Protein AF-0000000076528034 (afdb_homodimer)

pLDDT: mean 86.32, std 19.88, range [35.06, 98.94]

Nearest PDB structures (foldseek):
  7spz-assembly2_B-3  TM=3.672E-01  e=1.223E+00  Giardia lamblia ATCC 50803
  1svi-assembly1_A  TM=3.507E-01  e=2.640E+00  Bacillus subtilis
  4j1s-assembly1_A  TM=4.242E-01  e=5.346E+00  Bacillus subtilis subsp. subtilis str. 168
  7spz-assembly2_B-3  TM=3.672E-01  e=1.229E+00  Giardia lamblia ATCC 50803
  1svi-assembly1_A  TM=3.506E-01  e=2.652E+00  Bacillus subtilis

Sequence (420 aa):
MKEPVPVTTNPWVTRRPASLPTPPPSQPPLCPLTGPGAPQPGIDQPARGALPIATRPERPVLWVLGAHGGSGESLLSSLQEGWMAAGHSWPAGSSAPVVLAARTGFEGLTRAQAVLTQWASGAVGDPRLLGLILLADAPGRRPRALRDLGRIVGGGAPRVWEVPWVEAWRLGQGLAHDRLPRQARRMIDDLSSLVSDRTPPPPPHRGVRPMKEPVPVTTNPWVTRRPASLPTPPPSQPPLCPLTGPGAPQPGIDQPARGALPIATRPERPVLWVLGAHGGSGESLLSSLQEGWMAAGHSWPAGSSAPVVLAARTGFEGLTRAQAVLTQWASGAVGDPRLLGLILLADAPGRRPRALRDLGRIVGGGAPRVWEVPWVEAWRLGQGLAHDRLPRQARRMIDDLSSLVSDRTPPPPPHRGVRP

Solvent-accessible surface area (backbone atoms only — not comparable to full-atom values): 23878 Å² total; per-residue (Å²): 132,84,74,80,74,80,77,77,74,72,79,71,70,68,72,71,74,71,74,69,75,71,72,70,76,74,72,72,70,92,69,67,73,74,32,50,75,61,60,41,88,89,42,61,66,47,94,58,54,60,62,53,76,39,81,45,89,69,80,47,58,29,33,23,30,20,43,45,52,60,20,44,24,70,61,59,16,66,74,43,91,47,37,32,56,40,80,51,23,47,63,37,93,48,87,45,36,34,35,38,24,16,24,49,32,39,64,32,40,53,23,35,38,19,36,41,35,23,46,28,32,36,80,74,52,78,73,51,51,60,23,34,38,40,32,44,55,40,74,78,81,72,54,66,72,43,50,53,49,46,52,59,43,42,52,60,22,13,23,72,38,62,26,72,56,51,68,50,55,45,66,63,41,86,69,57,70,88,71,44,57,67,50,48,41,47,44,52,52,45,52,54,50,55,61,67,54,66,70,68,75,74,72,77,76,75,73,75,77,128,131,83,77,80,76,78,79,76,75,74,79,69,70,67,72,73,76,73,75,68,75,72,72,72,74,74,73,71,68,92,70,66,73,74,32,49,76,62,58,41,89,89,44,61,66,48,94,58,54,61,64,52,76,39,79,45,91,68,80,48,58,28,34,25,28,20,43,46,52,60,19,44,24,70,62,58,16,66,75,42,93,48,37,32,56,40,79,52,25,46,62,38,92,48,86,46,35,35,34,37,24,16,25,49,34,39,64,32,40,53,23,35,38,18,38,42,35,24,46,28,33,37,78,73,52,77,72,51,51,62,23,34,38,38,31,45,55,42,74,77,80,74,55,67,73,43,48,53,49,46,52,58,41,42,52,60,22,14,24,71,38,64,26,73,56,51,68,50,54,44,66,63,41,85,69,57,70,88,70,44,57,68,51,48,41,49,44,52,52,45,52,57,49,54,61,67,57,67,68,67,73,74,72,76,77,75,73,76,78,129

InterPro domains:
  IPR046609 Protein of unknown function DUF6668 [PF20373] (62-171)

Organism: NCBI:txid131109

Secondary structure (DSSP, 8-state):
----------TT-----------------SS---S-SS--TTPPPPSS-PPPEEE-----SEEEEESSTTSSHHHHHTSSTTEEE--SSEEET--S-EEEEEESSHHHHHHHHHHHHHHHHTTT----EEEEEEE-SSSSPPPHHHHHHHHHHHTTSS-EEEE---HHHHTT----GGGS-HHHHHHHHHHHHHHH--------------/----------TT-----------------SS---S-SS--TTPPPPSS-PPPEEE-----SEEEEESSTTSSHHHHHTSSTTEEE--SSEEET--S-EEEEEESSHHHHHHHHHHHHHHHHTTT----EEEEEEE-SSSSPPPHHHHHHHHHHHTTSS-EEEE---HHHHTT----GGGS-HHHHHHHHHHHHHHH--------------

Radius of gyration: 34.1 Å; Cα contacts (8 Å, |Δi|>4): 698; chains: 2; bounding box: 50×192×92 Å

Structure (mmCIF, N/CA/C/O backbone):
data_AF-0000000076528034-model_v1
#
loop_
_entity.id
_entity.type
_entity.pdbx_description
1 polymer 'Uncharacterized protein'
#
loop_
_atom_site.group_PDB
_atom_site.id
_atom_site.type_symbol
_atom_site.label_atom_id
_atom_site.label_alt_id
_atom_site.label_comp_id
_atom_site.label_asym_id
_atom_site.label_entity_id
_atom_site.label_seq_id
_atom_site.pdbx_PDB_ins_code
_atom_site.Cartn_x
_atom_site.Cartn_y
_atom_site.Cartn_z
_atom_site.occupancy
_atom_site.B_iso_or_equiv
_atom_site.auth_seq_id
_atom_site.auth_comp_id
_atom_site.auth_asym_id
_atom_site.auth_atom_id
_atom_site.pdbx_PDB_model_num
ATOM 1 N N . MET A 1 1 ? -5.973 -93.562 -50.375 1 35.16 1 MET A N 1
ATOM 2 C CA . MET A 1 1 ? -6.234 -92.125 -50.219 1 35.16 1 MET A CA 1
ATOM 3 C C . MET A 1 1 ? -5.469 -91.562 -49.031 1 35.16 1 MET A C 1
ATOM 5 O O . MET A 1 1 ? -5.559 -92.125 -47.906 1 35.16 1 MET A O 1
ATOM 9 N N . LYS A 1 2 ? -4.387 -90.875 -49.344 1 45.88 2 LYS A N 1
ATOM 10 C CA . LYS A 1 2 ? -3.361 -90.312 -48.469 1 45.88 2 LYS A CA 1
ATOM 11 C C . LYS A 1 2 ? -3.975 -89.375 -47.406 1 45.88 2 LYS A C 1
ATOM 13 O O . LYS A 1 2 ? -4.773 -88.5 -47.75 1 45.88 2 LYS A O 1
ATOM 18 N N . GLU A 1 3 ? -4.082 -89.75 -46.219 1 49.16 3 GLU A N 1
ATOM 19 C CA . GLU A 1 3 ? -4.609 -89 -45.094 1 49.16 3 GLU A CA 1
ATOM 20 C C . GLU A 1 3 ? -3.855 -87.688 -44.875 1 49.16 3 GLU A C 1
ATOM 22 O O . GLU A 1 3 ? -2.623 -87.688 -44.875 1 49.16 3 GLU A O 1
ATOM 27 N N . PRO A 1 4 ? -4.445 -86.5 -45.281 1 48.66 4 PRO A N 1
ATOM 28 C CA . PRO A 1 4 ? -3.703 -85.25 -45.219 1 48.66 4 PRO A CA 1
ATOM 29 C C . PRO A 1 4 ? -3.143 -84.938 -43.812 1 48.66 4 PRO A C 1
ATOM 31 O O . PRO A 1 4 ? -3.734 -85.375 -42.812 1 48.66 4 PRO A O 1
ATOM 34 N N . VAL A 1 5 ? -1.82 -84.875 -43.688 1 51.28 5 VAL A N 1
ATOM 35 C CA . VAL A 1 5 ? -1.043 -84.562 -42.469 1 51.28 5 VAL A CA 1
ATOM 36 C C . VAL A 1 5 ? -1.516 -83.25 -41.844 1 51.28 5 VAL A C 1
ATOM 38 O O . VAL A 1 5 ? -1.746 -82.25 -42.562 1 51.28 5 VAL A O 1
ATOM 41 N N . PRO A 1 6 ? -2.135 -83.312 -40.656 1 48.94 6 PRO A N 1
ATOM 42 C CA . PRO A 1 6 ? -2.617 -82.062 -40 1 48.94 6 PRO A CA 1
ATOM 43 C C . PRO A 1 6 ? -1.521 -81 -39.844 1 48.94 6 PRO A C 1
ATOM 45 O O . PRO A 1 6 ? -0.374 -81.375 -39.531 1 48.94 6 PRO A O 1
ATOM 48 N N . VAL A 1 7 ? -1.458 -80 -40.625 1 47.12 7 VAL A N 1
ATOM 49 C CA . VAL A 1 7 ? -0.544 -78.812 -40.5 1 47.12 7 VAL A CA 1
ATOM 50 C C . VAL A 1 7 ? -0.628 -78.25 -39.094 1 47.12 7 VAL A C 1
ATOM 52 O O . VAL A 1 7 ? -1.698 -77.812 -38.656 1 47.12 7 VAL A O 1
ATOM 55 N N . THR A 1 8 ? 0.19 -78.75 -38.156 1 44.41 8 THR A N 1
ATOM 56 C CA . THR A 1 8 ? 0.333 -78.25 -36.781 1 44.41 8 THR A CA 1
ATOM 57 C C . THR A 1 8 ? 0.656 -76.75 -36.812 1 44.41 8 THR A C 1
ATOM 59 O O . THR A 1 8 ? 1.683 -76.312 -37.375 1 44.41 8 THR A O 1
ATOM 62 N N . THR A 1 9 ? -0.373 -75.875 -36.969 1 42.88 9 THR A N 1
ATOM 63 C CA . THR A 1 9 ? -0.193 -74.438 -36.875 1 42.88 9 THR A CA 1
ATOM 64 C C . THR A 1 9 ? 0.658 -74.125 -35.656 1 42.88 9 THR A C 1
ATOM 66 O O . THR A 1 9 ? 0.417 -74.625 -34.562 1 42.88 9 THR A O 1
ATOM 69 N N . ASN A 1 10 ? 1.966 -73.688 -35.875 1 42.84 10 ASN A N 1
ATOM 70 C CA . ASN A 1 10 ? 2.971 -73.312 -34.906 1 42.84 10 ASN A CA 1
ATOM 71 C C . ASN A 1 10 ? 2.4 -72.375 -33.875 1 42.84 10 ASN A C 1
ATOM 73 O O . ASN A 1 10 ? 1.911 -71.312 -34.219 1 42.84 10 ASN A O 1
ATOM 77 N N . PRO A 1 11 ? 1.895 -72.75 -32.719 1 49.78 11 PRO A N 1
ATOM 78 C CA . PRO A 1 11 ? 1.314 -71.938 -31.64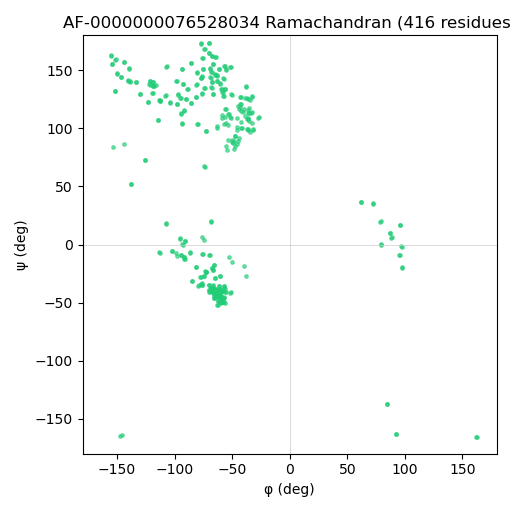1 1 49.78 11 PRO A CA 1
ATOM 79 C C . PRO A 1 11 ? 2.219 -70.75 -31.234 1 49.78 11 PRO A C 1
ATOM 81 O O . PRO A 1 11 ? 1.835 -69.938 -30.391 1 49.78 11 PRO A O 1
ATOM 84 N N . TRP A 1 12 ? 3.572 -70.812 -31.688 1 41.69 12 TRP A N 1
ATOM 85 C CA . TRP A 1 12 ? 4.465 -69.812 -31.125 1 41.69 12 TRP A CA 1
ATOM 86 C C . TRP A 1 12 ? 4.199 -68.438 -31.734 1 41.69 12 TRP A C 1
ATOM 88 O O . TRP A 1 12 ? 5.066 -67.562 -31.719 1 41.69 12 TRP A O 1
ATOM 98 N N . VAL A 1 13 ? 3.182 -68.312 -32.594 1 46.69 13 VAL A N 1
ATOM 99 C CA . VAL A 1 13 ? 3.045 -66.875 -32.969 1 46.69 13 VAL A CA 1
ATOM 100 C C . VAL A 1 13 ? 3.045 -66.062 -31.688 1 46.69 13 VAL A C 1
ATOM 102 O O . VAL A 1 13 ? 2.141 -66.125 -30.859 1 46.69 13 VAL A O 1
ATOM 105 N N . THR A 1 14 ? 4.25 -65.688 -31.203 1 43.78 14 THR A N 1
ATOM 106 C CA . THR A 1 14 ? 4.465 -64.75 -30.094 1 43.78 14 THR A CA 1
ATOM 107 C C . THR A 1 14 ? 3.57 -63.531 -30.234 1 43.78 14 THR A C 1
ATOM 109 O O . THR A 1 14 ? 3.609 -62.844 -31.266 1 43.78 14 THR A O 1
ATOM 112 N N . ARG A 1 15 ? 2.365 -63.562 -29.703 1 45.38 15 ARG A N 1
ATOM 113 C CA . ARG A 1 15 ? 1.586 -62.312 -29.609 1 45.38 15 ARG A CA 1
ATOM 114 C C . ARG A 1 15 ? 2.49 -61.125 -29.344 1 45.38 15 ARG A C 1
ATOM 116 O O . ARG A 1 15 ? 3.277 -61.125 -28.391 1 45.38 15 ARG A O 1
ATOM 123 N N . ARG A 1 16 ? 2.846 -60.406 -30.438 1 49.12 16 ARG A N 1
ATOM 124 C CA . ARG A 1 16 ? 3.51 -59.125 -30.172 1 49.12 16 ARG A CA 1
ATOM 125 C C . ARG A 1 16 ? 2.926 -58.438 -28.938 1 49.12 16 ARG A C 1
ATOM 127 O O . ARG A 1 16 ? 1.705 -58.312 -28.812 1 49.12 16 ARG A O 1
ATOM 134 N N . PRO A 1 17 ? 3.668 -58.375 -27.766 1 44.53 17 PRO A N 1
ATOM 135 C CA . PRO A 1 17 ? 3.076 -57.656 -26.641 1 44.53 17 PRO A CA 1
ATOM 136 C C . PRO A 1 17 ? 2.361 -56.375 -27.078 1 44.53 17 PRO A C 1
ATOM 138 O O . PRO A 1 17 ? 2.777 -55.75 -28.047 1 44.53 17 PRO A O 1
ATOM 141 N N . ALA A 1 18 ? 1.058 -56.281 -26.953 1 49.09 18 ALA A N 1
ATOM 142 C CA . ALA A 1 18 ? 0.324 -55.031 -27.141 1 49.09 18 ALA A CA 1
ATOM 143 C C . ALA A 1 18 ? 1.158 -53.844 -26.703 1 49.09 18 ALA A C 1
ATOM 145 O O . ALA A 1 18 ? 1.867 -53.906 -25.688 1 49.09 18 ALA A O 1
ATOM 146 N N . SER A 1 19 ? 1.689 -53.094 -27.672 1 48.5 19 SER A N 1
ATOM 147 C CA . SER A 1 19 ? 2.34 -51.844 -27.281 1 48.5 19 SER A CA 1
ATOM 148 C C . SER A 1 19 ? 1.688 -51.219 -26.047 1 48.5 19 SER A C 1
ATOM 150 O O . SER A 1 19 ? 0.462 -51.125 -25.969 1 48.5 19 SER A O 1
ATOM 152 N N . LEU A 1 20 ? 2.223 -51.375 -24.859 1 50.69 20 LEU A N 1
ATOM 153 C CA . LEU A 1 20 ? 1.719 -50.625 -23.719 1 50.69 20 LEU A CA 1
ATOM 154 C C . LEU A 1 20 ? 1.236 -49.25 -24.141 1 50.69 20 LEU A C 1
ATOM 156 O O . LEU A 1 20 ? 1.838 -48.594 -25.016 1 50.69 20 LEU A O 1
ATOM 160 N N . PRO A 1 21 ? -0.045 -48.906 -24.078 1 48.69 21 PRO A N 1
ATOM 161 C CA . PRO A 1 21 ? -0.427 -47.531 -24.406 1 48.69 21 PRO A CA 1
ATOM 162 C C . PRO A 1 21 ? 0.604 -46.5 -23.953 1 48.69 21 PRO A C 1
ATOM 164 O O . PRO A 1 21 ? 1.289 -46.719 -22.953 1 48.69 21 PRO A O 1
ATOM 167 N N . THR A 1 22 ? 1.378 -45.844 -24.859 1 52.5 22 THR A N 1
ATOM 168 C CA . THR A 1 22 ? 2.176 -44.719 -24.438 1 52.5 22 THR A CA 1
ATOM 169 C C . THR A 1 22 ? 1.44 -43.906 -23.375 1 52.5 22 THR A C 1
ATOM 171 O O . THR A 1 22 ? 0.246 -43.625 -23.516 1 52.5 22 THR A O 1
ATOM 174 N N . PRO A 1 23 ? 1.93 -43.875 -22.125 1 51.53 23 PRO A N 1
ATOM 175 C CA . PRO A 1 23 ? 1.217 -43 -21.188 1 51.53 23 PRO A CA 1
ATOM 176 C C . PRO A 1 23 ? 0.723 -41.719 -21.844 1 51.53 23 PRO A C 1
ATOM 178 O O . PRO A 1 23 ? 1.322 -41.219 -22.812 1 51.53 23 PRO A O 1
ATOM 181 N N . PRO A 1 24 ? -0.494 -41.375 -21.781 1 47.97 24 PRO A N 1
ATOM 182 C CA . PRO A 1 24 ? -0.935 -40.125 -22.344 1 47.97 24 PRO A CA 1
ATOM 183 C C . PRO A 1 24 ? 0.102 -39 -22.172 1 47.97 24 PRO A C 1
ATOM 185 O O . PRO A 1 24 ? 0.915 -39.062 -21.234 1 47.97 24 PRO A O 1
ATOM 188 N N . PRO A 1 25 ? 0.543 -38.312 -23.234 1 44.09 25 PRO A N 1
ATOM 189 C CA . PRO A 1 25 ? 1.474 -37.219 -23 1 44.09 25 PRO A CA 1
ATOM 190 C C . PRO A 1 25 ? 1.187 -36.438 -21.703 1 44.09 25 PRO A C 1
ATOM 192 O O . PRO A 1 25 ? 0.037 -36.406 -21.266 1 44.09 25 PRO A O 1
ATOM 195 N N . SER A 1 26 ? 2.084 -36.469 -20.766 1 45.28 26 SER A N 1
ATOM 196 C CA . SER A 1 26 ? 1.914 -35.594 -19.609 1 45.28 26 SER A CA 1
ATOM 197 C C . SER A 1 26 ? 1.299 -34.25 -20 1 45.28 26 SER A C 1
ATOM 199 O O . SER A 1 26 ? 1.699 -33.656 -21 1 45.28 26 SER A O 1
ATOM 201 N N . GLN A 1 27 ? -0.008 -34.031 -19.844 1 49 27 GLN A N 1
ATOM 202 C CA . GLN A 1 27 ? -0.623 -32.75 -20.094 1 49 27 GLN A CA 1
ATOM 203 C C . GLN A 1 27 ? 0.382 -31.609 -19.891 1 49 27 GLN A C 1
ATOM 205 O O . GLN A 1 27 ? 1.158 -31.625 -18.922 1 49 27 GLN A O 1
ATOM 210 N N . PRO A 1 28 ? 0.847 -30.906 -20.969 1 50.88 28 PRO A N 1
ATOM 211 C CA . PRO A 1 28 ? 1.749 -29.766 -20.75 1 50.88 28 PRO A CA 1
ATOM 212 C C . PRO A 1 28 ? 1.465 -29.016 -19.453 1 50.88 28 PRO A C 1
ATOM 214 O O . PRO A 1 28 ? 0.317 -28.969 -19 1 50.88 28 PRO A O 1
ATOM 217 N N . PRO A 1 29 ? 2.492 -28.859 -18.719 1 56.34 29 PRO A N 1
ATOM 218 C CA . PRO A 1 29 ? 2.252 -28.141 -17.453 1 56.34 29 PRO A CA 1
ATOM 219 C C . PRO A 1 29 ? 1.52 -26.812 -17.672 1 56.34 29 PRO A C 1
ATOM 221 O O . PRO A 1 29 ? 1.796 -26.109 -18.641 1 56.34 29 PRO A O 1
ATOM 224 N N . LEU A 1 30 ? 0.277 -26.656 -17.297 1 64.62 30 LEU A N 1
ATOM 225 C CA . LEU A 1 30 ? -0.694 -25.594 -17.516 1 64.62 30 LEU A CA 1
ATOM 226 C C . LEU A 1 30 ? -0.031 -24.234 -17.406 1 64.62 30 LEU A C 1
ATOM 228 O O . LEU A 1 30 ? -0.42 -23.281 -18.094 1 64.62 30 LEU A O 1
ATOM 232 N N . CYS A 1 31 ? 1.25 -24.016 -16.766 1 84.12 31 CYS A N 1
ATOM 233 C CA . CYS A 1 31 ? 1.893 -22.703 -16.656 1 84.12 31 CYS A CA 1
ATOM 234 C C . CYS A 1 31 ? 3.406 -22.859 -16.562 1 84.12 31 CYS A C 1
ATOM 236 O O . CYS A 1 31 ? 3.967 -22.844 -15.461 1 84.12 31 CYS A O 1
ATOM 238 N N . PRO A 1 32 ? 4.047 -22.984 -17.703 1 88.44 32 PRO A N 1
ATOM 239 C CA . PRO A 1 32 ? 5.488 -23.25 -17.688 1 88.44 32 PRO A CA 1
ATOM 240 C C . PRO A 1 32 ? 6.293 -22.109 -17.078 1 88.44 32 PRO A C 1
ATOM 242 O O . PRO A 1 32 ? 5.812 -20.969 -17.016 1 88.44 32 PRO A O 1
ATOM 245 N N . LEU A 1 33 ? 7.496 -22.406 -16.688 1 91.19 33 LEU A N 1
ATOM 246 C CA . LEU A 1 33 ? 8.43 -21.406 -16.188 1 91.19 33 LEU A CA 1
ATOM 247 C C . LEU A 1 33 ? 8.859 -20.453 -17.297 1 91.19 33 LEU A C 1
ATOM 249 O O . LEU A 1 33 ? 9.109 -20.891 -18.422 1 91.19 33 LEU A O 1
ATOM 253 N N . THR A 1 34 ? 8.867 -19.203 -17 1 91.81 34 THR A N 1
ATOM 254 C CA . THR A 1 34 ? 9.328 -18.203 -17.953 1 91.81 34 THR A CA 1
ATOM 255 C C . THR A 1 34 ? 10.617 -17.547 -17.469 1 91.81 34 THR A C 1
ATOM 257 O O . THR A 1 34 ? 11.219 -16.734 -18.188 1 91.81 34 THR A O 1
ATOM 260 N N . GLY A 1 35 ? 11.086 -17.781 -16.312 1 93.12 35 GLY A N 1
ATOM 261 C CA . GLY A 1 35 ? 12.305 -17.312 -15.688 1 93.12 35 GLY A CA 1
ATOM 262 C C . GLY A 1 35 ? 12.93 -18.328 -14.75 1 93.12 35 GLY A C 1
ATOM 263 O O . GLY A 1 35 ? 12.648 -19.516 -14.852 1 93.12 35 GLY A O 1
ATOM 264 N N . PRO A 1 36 ? 13.859 -17.797 -13.898 1 92 36 PRO A N 1
ATOM 265 C CA . PRO A 1 36 ? 14.523 -18.75 -13 1 92 36 PRO A CA 1
ATOM 266 C C . PRO A 1 36 ? 13.547 -19.469 -12.062 1 92 36 PRO A C 1
ATOM 268 O O . PRO A 1 36 ? 12.625 -18.844 -11.539 1 92 36 PRO A O 1
ATOM 271 N N . GLY A 1 37 ? 13.703 -20.734 -11.844 1 92.25 37 GLY A N 1
ATOM 272 C CA . GLY A 1 37 ? 12.836 -21.5 -10.977 1 92.25 37 GLY A CA 1
ATOM 273 C C . GLY A 1 37 ? 13.406 -21.703 -9.578 1 92.25 37 GLY A C 1
ATOM 274 O O . GLY A 1 37 ? 12.734 -22.234 -8.695 1 92.25 37 GLY A O 1
ATOM 275 N N . ALA A 1 38 ? 14.68 -21.266 -9.484 1 92.5 38 ALA A N 1
ATOM 276 C CA . ALA A 1 38 ? 15.383 -21.438 -8.211 1 92.5 38 ALA A CA 1
ATOM 277 C C . ALA A 1 38 ? 16.453 -20.359 -8.031 1 92.5 38 ALA A C 1
ATOM 279 O O . ALA A 1 38 ? 16.844 -19.688 -8.992 1 92.5 38 ALA A O 1
ATOM 280 N N . PRO A 1 39 ? 16.859 -20.125 -6.797 1 91.5 39 PRO A N 1
ATOM 281 C CA . PRO A 1 39 ? 17.969 -19.188 -6.586 1 91.5 39 PRO A CA 1
ATOM 282 C C . PRO A 1 39 ? 19.203 -19.531 -7.441 1 91.5 39 PRO A C 1
ATOM 284 O O . PRO A 1 39 ? 19.406 -20.688 -7.809 1 91.5 39 PRO A O 1
ATOM 287 N N . GLN A 1 40 ? 19.922 -18.453 -7.703 1 91.31 40 GLN A N 1
ATOM 288 C CA . GLN A 1 40 ? 21.078 -18.594 -8.594 1 91.31 40 GLN A CA 1
ATOM 289 C C . GLN A 1 40 ? 22.375 -18.281 -7.867 1 91.31 40 GLN A C 1
ATOM 291 O O . GLN A 1 40 ? 22.469 -17.297 -7.137 1 91.31 40 GLN A O 1
ATOM 296 N N . PRO A 1 41 ? 23.328 -19.078 -8.117 1 90.06 41 PRO A N 1
ATOM 297 C CA . PRO A 1 41 ? 24.625 -18.781 -7.508 1 90.06 41 PRO A CA 1
ATOM 298 C C . PRO A 1 41 ? 25.203 -17.453 -7.984 1 90.06 41 PRO A C 1
ATOM 300 O O . PRO A 1 41 ? 25.047 -17.094 -9.156 1 90.06 41 PRO A O 1
ATOM 303 N N . GLY A 1 42 ? 25.812 -16.703 -7.113 1 92.81 42 GLY A N 1
ATOM 304 C CA . GLY A 1 42 ? 26.547 -15.508 -7.488 1 92.81 42 GLY A CA 1
ATOM 305 C C . GLY A 1 42 ? 25.719 -14.234 -7.371 1 92.81 42 GLY A C 1
ATOM 306 O O . GLY A 1 42 ? 26.219 -13.133 -7.582 1 92.81 42 GLY A O 1
ATOM 307 N N . ILE A 1 43 ? 24.469 -14.359 -7.141 1 94.62 43 ILE A N 1
ATOM 308 C CA . ILE A 1 43 ? 23.641 -13.18 -6.953 1 94.62 43 ILE A CA 1
ATOM 309 C C . ILE A 1 43 ? 23.781 -12.672 -5.52 1 94.62 43 ILE A C 1
ATOM 311 O O . ILE A 1 43 ? 23.594 -13.43 -4.566 1 94.62 43 ILE A O 1
ATOM 315 N N . ASP A 1 44 ? 24.094 -11.414 -5.383 1 95.38 44 ASP A N 1
ATOM 316 C CA . ASP A 1 44 ? 24.219 -10.805 -4.062 1 95.38 44 ASP A CA 1
ATOM 317 C C . ASP A 1 44 ? 22.875 -10.328 -3.537 1 95.38 44 ASP A C 1
ATOM 319 O O . ASP A 1 44 ? 21.984 -9.992 -4.32 1 95.38 44 ASP A O 1
ATOM 323 N N . GLN A 1 45 ? 22.859 -10.25 -2.285 1 94.94 45 GLN A N 1
ATOM 324 C CA . GLN A 1 45 ? 21.688 -9.664 -1.661 1 94.94 45 GLN A CA 1
ATOM 325 C C . GLN A 1 45 ? 21.531 -8.195 -2.033 1 94.94 45 GLN A C 1
ATOM 327 O O . GLN A 1 45 ? 22.531 -7.48 -2.164 1 94.94 45 GLN A O 1
ATOM 332 N N . PRO A 1 46 ? 20.234 -7.797 -2.137 1 93.94 46 PRO A N 1
ATOM 333 C CA . PRO A 1 46 ? 20.062 -6.375 -2.439 1 93.94 46 PRO A CA 1
ATOM 334 C C . PRO A 1 46 ? 20.484 -5.469 -1.289 1 93.94 46 PRO A C 1
ATOM 336 O O . PRO A 1 46 ? 20.359 -5.844 -0.121 1 93.94 46 PRO A O 1
ATOM 339 N N . ALA A 1 47 ? 20.953 -4.332 -1.614 1 91.5 47 ALA A N 1
ATOM 340 C CA . ALA A 1 47 ? 21.391 -3.373 -0.601 1 91.5 47 ALA A CA 1
ATOM 341 C C . ALA A 1 47 ? 20.188 -2.818 0.172 1 91.5 47 ALA A C 1
ATOM 343 O O . ALA A 1 47 ? 20.297 -2.525 1.365 1 91.5 47 ALA A O 1
ATOM 344 N N . ARG A 1 48 ? 19.047 -2.637 -0.484 1 92.12 48 ARG A N 1
ATOM 345 C CA . ARG A 1 48 ? 17.812 -2.096 0.09 1 92.12 48 ARG A CA 1
ATOM 346 C C . ARG A 1 48 ? 16.594 -2.848 -0.426 1 92.12 48 ARG A C 1
ATOM 348 O O . ARG A 1 48 ? 16.641 -3.457 -1.496 1 92.12 48 ARG A O 1
ATOM 355 N N . GLY A 1 49 ? 15.625 -2.881 0.34 1 93.62 49 GLY A N 1
ATOM 356 C CA . GLY A 1 49 ? 14.352 -3.379 -0.154 1 93.62 49 GLY A CA 1
ATOM 357 C C . GLY A 1 49 ? 14.102 -4.832 0.201 1 93.62 49 GLY A C 1
ATOM 358 O O . GLY A 1 49 ? 13.062 -5.395 -0.145 1 93.62 49 GLY A O 1
ATOM 359 N N . ALA A 1 50 ? 15.125 -5.469 0.892 1 96.69 50 ALA A N 1
ATOM 360 C CA . ALA A 1 50 ? 14.906 -6.844 1.346 1 96.69 50 ALA A CA 1
ATOM 361 C C . ALA A 1 50 ? 13.773 -6.914 2.361 1 96.69 50 ALA A C 1
ATOM 363 O O . ALA A 1 50 ? 13.555 -5.973 3.129 1 96.69 50 ALA A O 1
ATOM 364 N N . LEU A 1 51 ? 13.07 -7.988 2.291 1 97.81 51 LEU A N 1
ATOM 365 C CA . LEU A 1 51 ? 12.016 -8.227 3.268 1 97.81 51 LEU A CA 1
ATOM 366 C C . LEU A 1 51 ? 12.531 -9.055 4.438 1 97.81 51 LEU A C 1
ATOM 368 O O . LEU A 1 51 ? 13.461 -9.852 4.277 1 97.81 51 LEU A O 1
ATOM 372 N N . PRO A 1 52 ? 11.93 -8.859 5.617 1 97.06 52 PRO A N 1
ATOM 373 C CA . PRO A 1 52 ? 12.305 -9.727 6.734 1 97.06 52 PRO A CA 1
ATOM 374 C C . PRO A 1 52 ? 11.875 -11.18 6.527 1 97.06 52 PRO A C 1
ATOM 376 O O . PRO A 1 52 ? 11.078 -11.469 5.633 1 97.06 52 PRO A O 1
ATOM 379 N N . ILE A 1 53 ? 12.508 -12.016 7.32 1 97.62 53 ILE A N 1
ATOM 380 C CA . ILE A 1 53 ? 12.148 -13.43 7.395 1 97.62 53 ILE A CA 1
ATOM 381 C C . ILE A 1 53 ? 11.461 -13.711 8.727 1 97.62 53 ILE A C 1
ATOM 383 O O . ILE A 1 53 ? 11.953 -13.305 9.781 1 97.62 53 ILE A O 1
ATOM 387 N N . ALA A 1 54 ? 10.273 -14.336 8.656 1 96.5 54 ALA A N 1
ATOM 388 C CA . ALA A 1 54 ? 9.547 -14.609 9.891 1 96.5 54 ALA A CA 1
ATOM 389 C C . ALA A 1 54 ? 9.031 -16.047 9.914 1 96.5 54 ALA A C 1
ATOM 391 O O . ALA A 1 54 ? 8.523 -16.547 8.906 1 96.5 54 ALA A O 1
ATOM 392 N N . THR A 1 55 ? 9.125 -16.641 11.078 1 94.56 55 THR A N 1
ATOM 393 C CA . THR A 1 55 ? 8.547 -17.969 11.242 1 94.56 55 THR A CA 1
ATOM 394 C C . THR A 1 55 ? 7.027 -17.891 11.359 1 94.56 55 THR A C 1
ATOM 396 O O . THR A 1 55 ? 6.508 -17.031 12.094 1 94.56 55 THR A O 1
ATOM 399 N N . ARG A 1 56 ? 6.375 -18.688 10.594 1 91.38 56 ARG A N 1
ATOM 400 C CA . ARG A 1 56 ? 4.914 -18.688 10.57 1 91.38 56 ARG A CA 1
ATOM 401 C C . ARG A 1 56 ? 4.363 -20.062 10.969 1 91.38 56 ARG A C 1
ATOM 403 O O . ARG A 1 56 ? 4.781 -21.078 10.43 1 91.38 56 ARG A O 1
ATOM 410 N N . PRO A 1 57 ? 3.447 -20 11.891 1 91.75 57 PRO A N 1
ATOM 411 C CA . PRO A 1 57 ? 2.879 -21.281 12.312 1 91.75 57 PRO A CA 1
ATOM 412 C C . PRO A 1 57 ? 1.792 -21.781 11.359 1 91.75 57 PRO A C 1
ATOM 414 O O . PRO A 1 57 ? 1.463 -22.969 11.367 1 91.75 57 PRO A O 1
ATOM 417 N N . GLU A 1 58 ? 1.233 -20.906 10.57 1 94.94 58 GLU A N 1
ATOM 418 C CA . GLU A 1 58 ? 0.15 -21.266 9.656 1 94.94 58 GLU A CA 1
ATOM 419 C C . GLU A 1 58 ? 0.652 -22.156 8.523 1 94.94 58 GLU A C 1
ATOM 421 O O . GLU A 1 58 ? 1.843 -22.156 8.203 1 94.94 58 GLU A O 1
ATOM 426 N N . ARG A 1 59 ? -0.28 -22.953 8.062 1 95.19 59 ARG A N 1
ATOM 427 C CA . ARG A 1 59 ? 0.04 -23.859 6.969 1 95.19 59 ARG A CA 1
ATOM 428 C C . ARG A 1 59 ? -0.93 -23.688 5.805 1 95.19 59 ARG A C 1
ATOM 430 O O . ARG A 1 59 ? -1.711 -24.594 5.5 1 95.19 59 ARG A O 1
ATOM 437 N N . PRO A 1 60 ? -0.81 -22.656 5.113 1 97.62 60 PRO A N 1
ATOM 438 C CA . PRO A 1 60 ? -1.701 -22.438 3.971 1 97.62 60 PRO A CA 1
ATOM 439 C C . PRO A 1 60 ? -1.314 -23.281 2.752 1 97.62 60 PRO A C 1
ATOM 441 O O . PRO A 1 60 ? -0.283 -23.953 2.766 1 97.62 60 PRO A O 1
ATOM 444 N N . VAL A 1 61 ? -2.254 -23.125 1.842 1 97.19 61 VAL A N 1
ATOM 445 C CA . VAL A 1 61 ? -1.975 -23.75 0.554 1 97.19 61 VAL A CA 1
ATOM 446 C C . VAL A 1 61 ? -0.972 -22.906 -0.226 1 97.19 61 VAL A C 1
ATOM 448 O O . VAL A 1 61 ? -0.131 -23.438 -0.953 1 97.19 61 VAL A O 1
ATOM 451 N N . LEU A 1 62 ? -1.059 -21.641 -0.045 1 98.31 62 LEU A N 1
ATOM 452 C CA . LEU A 1 62 ? -0.239 -20.672 -0.77 1 98.31 62 LEU A CA 1
ATOM 453 C C . LEU A 1 62 ? -0.022 -19.422 0.062 1 98.31 62 LEU A C 1
ATOM 455 O O . LEU A 1 62 ? -0.969 -18.875 0.641 1 98.31 62 LEU A O 1
ATOM 459 N N . TRP A 1 63 ? 1.212 -19.016 0.129 1 98.69 63 TRP A N 1
ATOM 460 C CA . TRP A 1 63 ? 1.512 -17.703 0.701 1 98.69 63 TRP A CA 1
ATOM 461 C C . TRP A 1 63 ? 1.505 -16.625 -0.376 1 98.69 63 TRP A C 1
ATOM 463 O O . TRP A 1 63 ? 2.174 -16.75 -1.403 1 98.69 63 TRP A O 1
ATOM 473 N N . VAL A 1 64 ? 0.732 -15.609 -0.167 1 98.81 64 VAL A N 1
ATOM 474 C CA . VAL A 1 64 ? 0.835 -14.391 -0.965 1 98.81 64 VAL A CA 1
ATOM 475 C C . VAL A 1 64 ? 1.74 -13.383 -0.258 1 98.81 64 VAL A C 1
ATOM 477 O O . VAL A 1 64 ? 1.401 -12.883 0.817 1 98.81 64 VAL A O 1
ATOM 480 N N . LEU A 1 65 ? 2.875 -13.117 -0.854 1 98.75 65 LEU A N 1
ATOM 481 C CA . LEU A 1 65 ? 3.873 -12.211 -0.294 1 98.75 65 LEU A CA 1
ATOM 482 C C . LEU A 1 65 ? 3.861 -10.875 -1.022 1 98.75 65 LEU A C 1
ATOM 484 O O . LEU A 1 65 ? 4.062 -10.82 -2.238 1 98.75 65 LEU A O 1
ATOM 488 N N . GLY A 1 66 ? 3.639 -9.844 -0.269 1 98.62 66 GLY A N 1
ATOM 489 C CA . GLY A 1 66 ? 3.711 -8.516 -0.858 1 98.62 66 GLY A CA 1
ATOM 490 C C . GLY A 1 66 ? 5.105 -7.922 -0.819 1 98.62 66 GLY A C 1
ATOM 491 O O . GLY A 1 66 ? 5.723 -7.84 0.246 1 98.62 66 GLY A O 1
ATOM 492 N N . ALA A 1 67 ? 5.535 -7.367 -1.91 1 98.5 67 ALA A N 1
ATOM 493 C CA . ALA A 1 67 ? 6.859 -6.758 -1.995 1 98.5 67 ALA A CA 1
ATOM 494 C C . ALA A 1 67 ? 6.91 -5.441 -1.225 1 98.5 67 ALA A C 1
ATOM 496 O O . ALA A 1 67 ? 7.988 -4.965 -0.864 1 98.5 67 ALA A O 1
ATOM 497 N N . HIS A 1 68 ? 5.801 -4.836 -1.044 1 96.88 68 HIS A N 1
ATOM 498 C CA . HIS A 1 68 ? 5.652 -3.547 -0.379 1 96.88 68 HIS A CA 1
ATOM 499 C C . HIS A 1 68 ? 4.254 -3.387 0.207 1 96.88 68 HIS A C 1
ATOM 501 O O . HIS A 1 68 ? 3.354 -4.172 -0.1 1 96.88 68 HIS A O 1
ATOM 507 N N . GLY A 1 69 ? 4.102 -2.457 1.109 1 94.75 69 GLY A N 1
ATOM 508 C CA . GLY A 1 69 ? 2.762 -2.139 1.583 1 94.75 69 GLY A CA 1
ATOM 509 C C . GLY A 1 69 ? 1.824 -1.702 0.473 1 94.75 69 GLY A C 1
ATOM 510 O O . GLY A 1 69 ? 2.188 -0.873 -0.363 1 94.75 69 GLY A O 1
ATOM 511 N N . GLY A 1 70 ? 0.678 -2.27 0.449 1 94.88 70 GLY A N 1
ATOM 512 C CA . GLY A 1 70 ? -0.309 -1.925 -0.562 1 94.88 70 GLY A CA 1
ATOM 513 C C . GLY A 1 70 ? -0.158 -2.725 -1.842 1 94.88 70 GLY A C 1
ATOM 514 O O . GLY A 1 70 ? -0.795 -2.418 -2.852 1 94.88 70 GLY A O 1
ATOM 515 N N . SER A 1 71 ? 0.649 -3.717 -1.834 1 98.06 71 SER A N 1
ATOM 516 C CA . SER A 1 71 ? 0.949 -4.516 -3.018 1 98.06 71 SER A CA 1
ATOM 517 C C . SER A 1 71 ? -0.254 -5.352 -3.439 1 98.06 71 SER A C 1
ATOM 519 O O . SER A 1 71 ? -0.255 -5.949 -4.52 1 98.06 71 SER A O 1
ATOM 521 N N . GLY A 1 72 ? -1.269 -5.395 -2.645 1 96.75 72 GLY A N 1
ATOM 522 C CA . GLY A 1 72 ? -2.428 -6.23 -2.92 1 96.75 72 GLY A CA 1
ATOM 523 C C . GLY A 1 72 ? -2.371 -7.578 -2.225 1 96.75 72 GLY A C 1
ATOM 524 O O . GLY A 1 72 ? -3.088 -8.508 -2.602 1 96.75 72 GLY A O 1
ATOM 525 N N . GLU A 1 73 ? -1.543 -7.641 -1.295 1 97.25 73 GLU A N 1
ATOM 526 C CA . GLU A 1 73 ? -1.326 -8.883 -0.564 1 97.25 73 GLU A CA 1
ATOM 527 C C . GLU A 1 73 ? -2.617 -9.375 0.085 1 97.25 73 GLU A C 1
ATOM 529 O O . GLU A 1 73 ? -3.01 -10.531 -0.097 1 97.25 73 GLU A O 1
ATOM 534 N N . SER A 1 74 ? -3.332 -8.508 0.811 1 95.56 74 SER A N 1
ATOM 535 C CA . SER A 1 74 ? -4.566 -8.891 1.487 1 95.56 74 SER A CA 1
ATOM 536 C C . SER A 1 74 ? -5.676 -9.195 0.485 1 95.56 74 SER A C 1
ATOM 538 O O . SER A 1 74 ? -6.43 -10.156 0.655 1 95.56 74 SER A O 1
ATOM 540 N N . LEU A 1 75 ? -5.719 -8.438 -0.535 1 96.06 75 LEU A N 1
ATOM 541 C CA . LEU A 1 75 ? -6.703 -8.641 -1.59 1 96.06 75 LEU A CA 1
ATOM 542 C C . LEU A 1 75 ? -6.508 -10 -2.262 1 96.06 75 LEU A C 1
ATOM 544 O O . LEU A 1 75 ? -7.438 -10.805 -2.326 1 96.06 75 LEU A O 1
ATOM 548 N N . LEU A 1 76 ? -5.355 -10.289 -2.686 1 97.94 76 LEU A N 1
ATOM 549 C CA . LEU A 1 76 ? -5.066 -11.484 -3.471 1 97.94 76 LEU A CA 1
ATOM 550 C C . LEU A 1 76 ? -5.234 -12.742 -2.629 1 97.94 76 LEU A C 1
ATOM 552 O O . LEU A 1 76 ? -5.715 -13.766 -3.121 1 97.94 76 LEU A O 1
ATOM 556 N N . SER A 1 77 ? -4.832 -12.664 -1.365 1 98 77 SER A N 1
ATOM 557 C CA . SER A 1 77 ? -4.938 -13.828 -0.494 1 98 77 SER A CA 1
ATOM 558 C C . SER A 1 77 ? -6.398 -14.18 -0.22 1 98 77 SER A C 1
ATOM 560 O O . SER A 1 77 ? -6.707 -15.305 0.18 1 98 77 SER A O 1
ATOM 562 N N . SER A 1 78 ? -7.281 -13.219 -0.422 1 96.44 78 SER A N 1
ATOM 563 C CA . SER A 1 78 ? -8.695 -13.445 -0.132 1 96.44 78 SER A CA 1
ATOM 564 C C . SER A 1 78 ? -9.406 -14.078 -1.324 1 96.44 78 SER A C 1
ATOM 566 O O . SER A 1 78 ? -10.57 -14.477 -1.219 1 96.44 78 SER A O 1
ATOM 568 N N . LEU A 1 79 ? -8.766 -14.203 -2.438 1 96.69 79 LEU A N 1
ATOM 569 C CA . LEU A 1 79 ? -9.422 -14.633 -3.668 1 96.69 79 LEU A CA 1
ATOM 570 C C . LEU A 1 79 ? -9.711 -16.125 -3.635 1 96.69 79 LEU A C 1
ATOM 572 O O . LEU A 1 79 ? -10.594 -16.609 -4.348 1 96.69 79 LEU A O 1
ATOM 576 N N . GLN A 1 80 ? -8.938 -16.875 -2.893 1 96.31 80 GLN A N 1
ATOM 577 C CA . GLN A 1 80 ? -9.109 -18.328 -2.822 1 96.31 80 GLN A CA 1
ATOM 578 C C . GLN A 1 80 ? -8.938 -18.828 -1.394 1 96.31 80 GLN A C 1
ATOM 580 O O . GLN A 1 80 ? -8.023 -18.406 -0.681 1 96.31 80 GLN A O 1
ATOM 585 N N . GLU A 1 81 ? -9.781 -19.781 -1.06 1 95.62 81 GLU A N 1
ATOM 586 C CA . GLU A 1 81 ? -9.594 -20.453 0.224 1 95.62 81 GLU A CA 1
ATOM 587 C C . GLU A 1 81 ? -8.227 -21.125 0.304 1 95.62 81 GLU A C 1
ATOM 589 O O . GLU A 1 81 ? -7.781 -21.75 -0.66 1 95.62 81 GLU A O 1
ATOM 594 N N . GLY A 1 82 ? -7.531 -20.922 1.453 1 97.31 82 GLY A N 1
ATOM 595 C CA . GLY A 1 82 ? -6.234 -21.547 1.646 1 97.31 82 GLY A CA 1
ATOM 596 C C . GLY A 1 82 ? -5.07 -20.641 1.331 1 97.31 82 GLY A C 1
ATOM 597 O O . GLY A 1 82 ? -3.932 -20.922 1.708 1 97.31 82 GLY A O 1
ATOM 598 N N . TRP A 1 83 ? -5.371 -19.609 0.553 1 98.44 83 TRP A N 1
ATOM 599 C CA . TRP A 1 83 ? -4.332 -18.609 0.363 1 98.44 83 TRP A CA 1
ATOM 600 C C . TRP A 1 83 ? -4.219 -17.703 1.587 1 98.44 83 TRP A C 1
ATOM 602 O O . TRP A 1 83 ? -5.219 -17.422 2.246 1 98.44 83 TRP A O 1
ATOM 612 N N . MET A 1 84 ? -3.008 -17.328 1.91 1 98.31 84 MET A N 1
ATOM 613 C CA . MET A 1 84 ? -2.828 -16.469 3.086 1 98.31 84 MET A CA 1
ATOM 614 C C . MET A 1 84 ? -1.771 -15.406 2.83 1 98.31 84 MET A C 1
ATOM 616 O O . MET A 1 84 ? -0.752 -15.672 2.191 1 98.31 84 MET A O 1
ATOM 620 N N . ALA A 1 85 ? -2.049 -14.234 3.35 1 98 85 ALA A N 1
ATOM 621 C CA . ALA A 1 85 ? -1.074 -13.141 3.303 1 98 85 ALA A CA 1
ATOM 622 C C . ALA A 1 85 ? 0.133 -13.453 4.184 1 98 85 ALA A C 1
ATOM 624 O O . ALA A 1 85 ? -0.019 -13.914 5.316 1 98 85 ALA A O 1
ATOM 625 N N . ALA A 1 86 ? 1.31 -13.109 3.699 1 97.75 86 ALA A N 1
ATOM 626 C CA . ALA A 1 86 ? 2.541 -13.414 4.422 1 97.75 86 ALA A CA 1
ATOM 627 C C . ALA A 1 86 ? 2.938 -12.266 5.34 1 97.75 86 ALA A C 1
ATOM 629 O O . ALA A 1 86 ? 3.84 -12.398 6.172 1 97.75 86 ALA A O 1
ATOM 630 N N . GLY A 1 87 ? 2.248 -11.102 5.18 1 93.69 87 GLY A N 1
ATOM 631 C CA . GLY A 1 87 ? 2.506 -9.969 6.059 1 93.69 87 GLY A CA 1
ATOM 632 C C . GLY A 1 87 ? 3.836 -9.297 5.785 1 93.69 87 GLY A C 1
ATOM 633 O O . GLY A 1 87 ? 4.566 -8.953 6.715 1 93.69 87 GLY A O 1
ATOM 634 N N . HIS A 1 88 ? 4.254 -9.242 4.531 1 95 88 HIS A N 1
ATOM 635 C CA . HIS A 1 88 ? 5.469 -8.578 4.074 1 95 88 HIS A CA 1
ATOM 636 C C . HIS A 1 88 ? 6.711 -9.211 4.695 1 95 88 HIS A C 1
ATOM 638 O O . HIS A 1 88 ? 7.645 -8.508 5.086 1 95 88 HIS A O 1
ATOM 644 N N . SER A 1 89 ? 6.648 -10.5 4.844 1 97.25 89 SER A N 1
ATOM 645 C CA . SER A 1 89 ? 7.793 -11.258 5.328 1 97.25 89 SER A CA 1
ATOM 646 C C . SER A 1 89 ? 7.84 -12.648 4.691 1 97.25 89 SER A C 1
ATOM 648 O O . SER A 1 89 ? 6.805 -13.281 4.504 1 97.25 89 SER A O 1
ATOM 650 N N . TRP A 1 90 ? 9.062 -13.055 4.449 1 98.19 90 TRP A N 1
ATOM 651 C CA . TRP A 1 90 ? 9.219 -14.414 3.953 1 98.19 90 TRP A CA 1
ATOM 652 C C . TRP A 1 90 ? 8.82 -15.43 5.016 1 98.19 90 TRP A C 1
ATOM 654 O O . TRP A 1 90 ? 9.289 -15.367 6.156 1 98.19 90 TRP A O 1
ATOM 664 N N . PRO A 1 91 ? 7.977 -16.359 4.625 1 97 91 PRO A N 1
ATOM 665 C CA . PRO A 1 91 ? 7.547 -17.344 5.613 1 97 91 PRO A CA 1
ATOM 666 C C . PRO A 1 91 ? 8.57 -18.469 5.816 1 97 91 PRO A C 1
ATOM 668 O O . PRO A 1 91 ? 8.688 -19.359 4.973 1 97 91 PRO A O 1
ATOM 671 N N . ALA A 1 92 ? 9.258 -18.406 6.844 1 93.38 92 ALA A N 1
ATOM 672 C CA . ALA A 1 92 ? 10.227 -19.438 7.188 1 93.38 92 ALA A CA 1
ATOM 673 C C . ALA A 1 92 ? 9.531 -20.641 7.828 1 93.38 92 ALA A C 1
ATOM 675 O O . ALA A 1 92 ? 8.523 -20.484 8.523 1 93.38 92 ALA A O 1
ATOM 676 N N . GLY A 1 93 ? 10.078 -21.766 7.586 1 87.19 93 GLY A N 1
ATOM 677 C CA . GLY A 1 93 ? 9.562 -22.984 8.203 1 87.19 93 GLY A CA 1
ATOM 678 C C . GLY A 1 93 ? 8.32 -23.531 7.508 1 87.19 93 GLY A C 1
ATOM 679 O O . GLY A 1 93 ? 7.707 -24.484 7.98 1 87.19 93 GLY A O 1
ATOM 680 N N . SER A 1 94 ? 7.852 -22.922 6.504 1 89.44 94 SER A N 1
ATOM 681 C CA . SER A 1 94 ? 6.68 -23.359 5.754 1 89.44 94 SER A CA 1
ATOM 682 C C . SER A 1 94 ? 7.078 -24.125 4.5 1 89.44 94 SER A C 1
ATOM 684 O O . SER A 1 94 ? 8.039 -23.75 3.818 1 89.44 94 SER A O 1
ATOM 686 N N . SER A 1 95 ? 6.332 -25.125 4.25 1 91.19 95 SER A N 1
ATOM 687 C CA . SER A 1 95 ? 6.555 -25.875 3.018 1 91.19 95 SER A CA 1
ATOM 688 C C . SER A 1 95 ? 5.652 -25.375 1.896 1 91.19 95 SER A C 1
ATOM 690 O O . SER A 1 95 ? 5.816 -25.766 0.737 1 91.19 95 SER A O 1
ATOM 692 N N . ALA A 1 96 ? 4.699 -24.5 2.232 1 95.88 96 ALA A N 1
ATOM 693 C CA . ALA A 1 96 ? 3.789 -23.969 1.225 1 95.88 96 ALA A CA 1
ATOM 694 C C . ALA A 1 96 ? 4.523 -23.047 0.257 1 95.88 96 ALA A C 1
ATOM 696 O O . ALA A 1 96 ? 5.426 -22.297 0.66 1 95.88 96 ALA A O 1
ATOM 697 N N . PRO A 1 97 ? 4.105 -23.109 -1.008 1 97.5 97 PRO A N 1
ATOM 698 C CA . PRO A 1 97 ? 4.742 -22.203 -1.972 1 97.5 97 PRO A CA 1
ATOM 699 C C . PRO A 1 97 ? 4.359 -20.734 -1.749 1 97.5 97 PRO A C 1
ATOM 701 O O . PRO A 1 97 ? 3.422 -20.453 -1.001 1 97.5 97 PRO A O 1
ATOM 704 N N . VAL A 1 98 ? 5.18 -19.891 -2.404 1 98.31 98 VAL A N 1
ATOM 705 C CA . VAL A 1 98 ? 5.02 -18.438 -2.268 1 98.31 98 VAL A CA 1
ATOM 706 C C . VAL A 1 98 ? 4.777 -17.812 -3.639 1 98.31 98 VAL A C 1
ATOM 708 O O . VAL A 1 98 ? 5.379 -18.234 -4.633 1 98.31 98 VAL A O 1
ATOM 711 N N . VAL A 1 99 ? 3.857 -16.891 -3.697 1 98.75 99 VAL A N 1
ATOM 712 C CA . VAL A 1 99 ? 3.762 -16.016 -4.859 1 98.75 99 VAL A CA 1
ATOM 713 C C . VAL A 1 99 ? 3.973 -14.562 -4.426 1 98.75 99 VAL A C 1
ATOM 715 O O . VAL A 1 99 ? 3.488 -14.141 -3.373 1 98.75 99 VAL A O 1
ATOM 718 N N . LEU A 1 100 ? 4.773 -13.82 -5.223 1 98.88 100 LEU A N 1
ATOM 719 C CA . LEU A 1 100 ? 5.086 -12.422 -4.926 1 98.88 100 LEU A CA 1
ATOM 720 C C . LEU A 1 100 ? 4.105 -11.484 -5.617 1 98.88 100 LEU A C 1
ATOM 722 O O . LEU A 1 100 ? 3.756 -11.695 -6.781 1 98.88 100 LEU A O 1
ATOM 726 N N . ALA A 1 101 ? 3.688 -10.453 -4.871 1 98.94 101 ALA A N 1
ATOM 727 C CA . ALA A 1 101 ? 2.779 -9.461 -5.438 1 98.94 101 ALA A CA 1
ATOM 728 C C . ALA A 1 101 ? 3.391 -8.07 -5.383 1 98.94 101 ALA A C 1
ATOM 730 O O . ALA A 1 101 ? 4.016 -7.695 -4.387 1 98.94 101 ALA A O 1
ATOM 731 N N . ALA A 1 102 ? 3.205 -7.254 -6.418 1 98.88 102 ALA A N 1
ATOM 732 C CA . ALA A 1 102 ? 3.635 -5.859 -6.465 1 98.88 102 ALA A CA 1
ATOM 733 C C . ALA A 1 102 ? 2.707 -5.031 -7.352 1 98.88 102 ALA A C 1
ATOM 735 O O . ALA A 1 102 ? 2.117 -5.551 -8.305 1 98.88 102 ALA A O 1
ATOM 736 N N . ARG A 1 103 ? 2.568 -3.801 -6.945 1 98.69 103 ARG A N 1
ATOM 737 C CA . ARG A 1 103 ? 1.935 -2.852 -7.852 1 98.69 103 ARG A CA 1
ATOM 738 C C . ARG A 1 103 ? 2.891 -2.436 -8.961 1 98.69 103 ARG A C 1
ATOM 740 O O . ARG A 1 103 ? 4.109 -2.473 -8.789 1 98.69 103 ARG A O 1
ATOM 747 N N . THR A 1 104 ? 2.338 -1.901 -10.078 1 98.81 104 THR A N 1
ATOM 748 C CA . THR A 1 104 ? 3.115 -1.729 -11.297 1 98.81 104 THR A CA 1
ATOM 749 C C . THR A 1 104 ? 3.693 -0.319 -11.375 1 98.81 104 THR A C 1
ATOM 751 O O . THR A 1 104 ? 4.277 0.061 -12.391 1 98.81 104 THR A O 1
ATOM 754 N N . GLY A 1 105 ? 3.525 0.47 -10.367 1 98.5 105 GLY A N 1
ATOM 755 C CA . GLY A 1 105 ? 4.227 1.744 -10.328 1 98.5 105 GLY A CA 1
ATOM 756 C C . GLY A 1 105 ? 5.719 1.597 -10.117 1 98.5 105 GLY A C 1
ATOM 757 O O . GLY A 1 105 ? 6.207 0.504 -9.82 1 98.5 105 GLY A O 1
ATOM 758 N N . PHE A 1 106 ? 6.426 2.65 -10.203 1 98.31 106 PHE A N 1
ATOM 759 C CA . PHE A 1 106 ? 7.883 2.623 -10.133 1 98.31 106 PHE A CA 1
ATOM 760 C C . PHE A 1 106 ? 8.352 2.041 -8.805 1 98.31 106 PHE A C 1
ATOM 762 O O . PHE A 1 106 ? 9.203 1.146 -8.781 1 98.31 106 PHE A O 1
ATOM 769 N N . GLU A 1 107 ? 7.816 2.545 -7.695 1 97.06 107 GLU A N 1
ATOM 770 C CA . GLU A 1 107 ? 8.234 2.061 -6.383 1 97.06 107 GLU A CA 1
ATOM 771 C C . GLU A 1 107 ? 7.902 0.583 -6.207 1 97.06 107 GLU A C 1
ATOM 773 O O . GLU A 1 107 ? 8.703 -0.184 -5.672 1 97.06 107 GLU A O 1
ATOM 778 N N . GLY A 1 108 ? 6.676 0.193 -6.68 1 98.25 108 GLY A N 1
ATOM 779 C CA . GLY A 1 108 ? 6.281 -1.203 -6.582 1 98.25 108 GLY A CA 1
ATOM 780 C C . GLY A 1 108 ? 7.195 -2.135 -7.359 1 98.25 108 GLY A C 1
ATOM 781 O O . GLY A 1 108 ? 7.625 -3.168 -6.84 1 98.25 108 GLY A O 1
ATOM 782 N N . LEU A 1 109 ? 7.508 -1.75 -8.539 1 98.81 109 LEU A N 1
ATOM 783 C CA . LEU A 1 109 ? 8.375 -2.562 -9.383 1 98.81 109 LEU A CA 1
ATOM 784 C C . LEU A 1 109 ? 9.789 -2.623 -8.812 1 98.81 109 LEU A C 1
ATOM 786 O O . LEU A 1 109 ? 10.414 -3.686 -8.797 1 98.81 109 LEU A O 1
ATOM 790 N N . THR A 1 110 ? 10.242 -1.524 -8.336 1 98.31 110 THR A N 1
ATOM 791 C CA . THR A 1 110 ? 11.57 -1.468 -7.746 1 98.31 110 THR A CA 1
ATOM 792 C C . THR A 1 110 ? 11.656 -2.359 -6.508 1 98.31 110 THR A C 1
ATOM 794 O O . THR A 1 110 ? 12.641 -3.078 -6.32 1 98.31 110 THR A O 1
ATOM 797 N N . ARG A 1 111 ? 10.617 -2.365 -5.734 1 98.38 111 ARG A N 1
ATOM 798 C CA . ARG A 1 111 ? 10.594 -3.211 -4.543 1 98.38 111 ARG A CA 1
ATOM 799 C C . ARG A 1 111 ? 10.5 -4.684 -4.922 1 98.38 111 ARG A C 1
ATOM 801 O O . ARG A 1 111 ? 11.156 -5.531 -4.309 1 98.38 111 ARG A O 1
ATOM 808 N N . ALA A 1 112 ? 9.727 -4.949 -5.918 1 98.88 112 ALA A N 1
ATOM 809 C CA . ALA A 1 112 ? 9.664 -6.328 -6.402 1 98.88 112 ALA A CA 1
ATOM 810 C C . ALA A 1 112 ? 11.039 -6.809 -6.863 1 98.88 112 ALA A C 1
ATOM 812 O O . ALA A 1 112 ? 11.43 -7.949 -6.594 1 98.88 112 ALA A O 1
ATOM 813 N N . GLN A 1 113 ? 11.758 -5.934 -7.527 1 98.75 113 GLN A N 1
ATOM 814 C CA . GLN A 1 113 ? 13.102 -6.273 -7.984 1 98.75 113 GLN A CA 1
ATOM 815 C C . GLN A 1 113 ? 14.008 -6.633 -6.812 1 98.75 113 GLN A C 1
ATOM 817 O O . GLN A 1 113 ? 14.742 -7.625 -6.867 1 98.75 113 GLN A O 1
ATOM 822 N N . ALA A 1 114 ? 13.922 -5.887 -5.84 1 98.69 114 ALA A N 1
ATOM 823 C CA . ALA A 1 114 ? 14.75 -6.125 -4.66 1 98.69 114 ALA A CA 1
ATOM 824 C C . ALA A 1 114 ? 14.414 -7.465 -4.012 1 98.69 114 ALA A C 1
ATOM 826 O O . ALA A 1 114 ? 15.305 -8.227 -3.633 1 98.69 114 ALA A O 1
ATOM 827 N N . VAL A 1 115 ? 13.148 -7.746 -3.896 1 98.69 115 VAL A N 1
ATOM 828 C CA . VAL A 1 115 ? 12.711 -8.969 -3.236 1 98.69 115 VAL A CA 1
ATOM 829 C C . VAL A 1 115 ? 13.094 -10.18 -4.082 1 98.69 115 VAL A C 1
ATOM 831 O O . VAL A 1 115 ? 13.531 -11.203 -3.547 1 98.69 115 VAL A O 1
ATOM 834 N N . LEU A 1 116 ? 12.977 -10.062 -5.375 1 98.44 116 LEU A N 1
ATOM 835 C CA . LEU A 1 116 ? 13.375 -11.148 -6.266 1 98.44 116 LEU A CA 1
ATOM 836 C C . LEU A 1 116 ? 14.883 -11.383 -6.199 1 98.44 116 LEU A C 1
ATOM 838 O O . LEU A 1 116 ? 15.336 -12.523 -6.23 1 98.44 116 LEU A O 1
ATOM 842 N N . THR A 1 117 ? 15.625 -10.312 -6.125 1 98.25 117 THR A N 1
ATOM 843 C CA . THR A 1 117 ? 17.062 -10.43 -5.977 1 98.25 117 THR A CA 1
ATOM 844 C C . THR A 1 117 ? 17.422 -11.125 -4.664 1 98.25 117 THR A C 1
ATOM 846 O O . THR A 1 117 ? 18.328 -11.961 -4.625 1 98.25 117 THR A O 1
ATOM 849 N N . GLN A 1 118 ? 16.734 -10.773 -3.643 1 98.25 118 GLN A N 1
ATOM 850 C CA . GLN A 1 118 ? 16.891 -11.422 -2.35 1 98.25 118 GLN A CA 1
ATOM 851 C C . GLN A 1 118 ? 16.672 -12.93 -2.461 1 98.25 118 GLN A C 1
ATOM 853 O O . GLN A 1 118 ? 17.469 -13.727 -1.976 1 98.25 118 GLN A O 1
ATOM 858 N N . TRP A 1 119 ? 15.609 -13.289 -3.057 1 98.06 119 TRP A N 1
ATOM 859 C CA . TRP A 1 119 ? 15.289 -14.695 -3.287 1 98.06 119 TRP A CA 1
ATOM 860 C C . TRP A 1 119 ? 16.375 -15.367 -4.113 1 98.06 119 TRP A C 1
ATOM 862 O O . TRP A 1 119 ? 16.875 -16.438 -3.744 1 98.06 119 TRP A O 1
ATOM 872 N N . ALA A 1 120 ? 16.781 -14.75 -5.152 1 97.44 120 ALA A N 1
ATOM 873 C CA . ALA A 1 120 ? 17.75 -15.312 -6.082 1 97.44 120 ALA A CA 1
ATOM 874 C C . ALA A 1 120 ? 19.109 -15.508 -5.41 1 97.44 120 ALA A C 1
ATOM 876 O O . ALA A 1 120 ? 19.859 -16.406 -5.777 1 97.44 120 ALA A O 1
ATOM 877 N N . SER A 1 121 ? 19.375 -14.703 -4.465 1 96.94 121 SER A N 1
ATOM 878 C CA . SER A 1 121 ? 20.656 -14.773 -3.773 1 96.94 121 SER A CA 1
ATOM 879 C C . SER A 1 121 ? 20.719 -15.984 -2.852 1 96.94 121 SER A C 1
ATOM 881 O O . SER A 1 121 ? 21.812 -16.359 -2.393 1 96.94 121 SER A O 1
ATOM 883 N N . GLY A 1 122 ? 19.578 -16.484 -2.457 1 95.62 122 GLY A N 1
ATOM 884 C CA . GLY A 1 122 ? 19.516 -17.578 -1.517 1 95.62 122 GLY A CA 1
ATOM 885 C C . GLY A 1 122 ? 19.5 -17.141 -0.068 1 95.62 122 GLY A C 1
ATOM 886 O O . GLY A 1 122 ? 19.5 -17.969 0.844 1 95.62 122 GLY A O 1
ATOM 887 N N . ALA A 1 123 ? 19.422 -15.875 0.159 1 94.56 123 ALA A N 1
ATOM 888 C CA . ALA A 1 123 ? 19.531 -15.312 1.503 1 94.56 123 ALA A CA 1
ATOM 889 C C . ALA A 1 123 ? 18.344 -15.734 2.369 1 94.56 123 ALA A C 1
ATOM 891 O O . ALA A 1 123 ? 18.422 -15.695 3.598 1 94.56 123 ALA A O 1
ATOM 892 N N . VAL A 1 124 ? 17.281 -16.094 1.733 1 95.56 124 VAL A N 1
ATOM 893 C CA . VAL A 1 124 ? 16.078 -16.438 2.498 1 95.56 124 VAL A CA 1
ATOM 894 C C . VAL A 1 124 ? 15.859 -17.953 2.459 1 95.56 124 VAL A C 1
ATOM 896 O O . VAL A 1 124 ? 14.773 -18.438 2.777 1 95.56 124 VAL A O 1
ATOM 899 N N . GLY A 1 125 ? 16.828 -18.609 2.137 1 92.19 125 GLY A N 1
ATOM 900 C CA . GLY A 1 125 ? 16.703 -20.031 1.906 1 92.19 125 GLY A CA 1
ATOM 901 C C . GLY A 1 125 ? 16.234 -20.375 0.504 1 92.19 125 GLY A C 1
ATOM 902 O O . GLY A 1 125 ? 16.719 -19.812 -0.474 1 92.19 125 GLY A O 1
ATOM 903 N N . ASP A 1 126 ? 15.242 -21.406 0.405 1 89.25 126 ASP A N 1
ATOM 904 C CA . ASP A 1 126 ? 14.797 -21.812 -0.922 1 89.25 126 ASP A CA 1
ATOM 905 C C . ASP A 1 126 ? 13.281 -22.016 -0.954 1 89.25 126 ASP A C 1
ATOM 907 O O . ASP A 1 126 ? 12.789 -23.062 -1.379 1 89.25 126 ASP A O 1
ATOM 911 N N . PRO A 1 127 ? 12.648 -21 -0.489 1 94.69 127 PRO A N 1
ATOM 912 C CA . PRO A 1 127 ? 11.203 -21.141 -0.674 1 94.69 127 PRO A CA 1
ATOM 913 C C . PRO A 1 127 ? 10.812 -21.344 -2.137 1 94.69 127 PRO A C 1
ATOM 915 O O . PRO A 1 127 ? 11.414 -20.734 -3.029 1 94.69 127 PRO A O 1
ATOM 918 N N . ARG A 1 128 ? 9.82 -22.172 -2.336 1 95.44 128 ARG A N 1
ATOM 919 C CA . ARG A 1 128 ? 9.312 -22.375 -3.689 1 95.44 128 ARG A CA 1
ATOM 920 C C . ARG A 1 128 ? 8.516 -21.156 -4.164 1 95.44 128 ARG A C 1
ATOM 922 O O . ARG A 1 128 ? 7.332 -21.031 -3.838 1 95.44 128 ARG A O 1
ATOM 929 N N . LEU A 1 129 ? 9.18 -20.328 -4.902 1 97.44 129 LEU A N 1
ATOM 930 C CA . LEU A 1 129 ? 8.516 -19.156 -5.48 1 97.44 129 LEU A CA 1
ATOM 931 C C . LEU A 1 129 ? 7.84 -19.516 -6.801 1 97.44 129 LEU A C 1
ATOM 933 O O . LEU A 1 129 ? 8.5 -19.969 -7.738 1 97.44 129 LEU A O 1
ATOM 937 N N . LEU A 1 130 ? 6.551 -19.266 -6.793 1 97.88 130 LEU A N 1
ATOM 938 C CA . LEU A 1 130 ? 5.812 -19.688 -7.98 1 97.88 130 LEU A CA 1
ATOM 939 C C . LEU A 1 130 ? 5.895 -18.625 -9.078 1 97.88 130 LEU A C 1
ATOM 941 O O . LEU A 1 130 ? 5.793 -18.938 -10.258 1 97.88 130 LEU A O 1
ATOM 945 N N . GLY A 1 131 ? 5.992 -17.391 -8.672 1 98.69 131 GLY A N 1
ATOM 946 C CA . GLY A 1 131 ? 6.062 -16.312 -9.641 1 98.69 131 GLY A CA 1
ATOM 947 C C . GLY A 1 131 ? 5.746 -14.953 -9.055 1 98.69 131 GLY A C 1
ATOM 948 O O . GLY A 1 131 ? 5.816 -14.766 -7.836 1 98.69 131 GLY A O 1
ATOM 949 N N . LEU A 1 132 ? 5.508 -13.992 -9.953 1 98.94 132 LEU A N 1
ATOM 950 C CA . LEU A 1 132 ? 5.254 -12.586 -9.641 1 98.94 132 LEU A CA 1
ATOM 951 C C . LEU A 1 132 ? 3.918 -12.141 -10.227 1 98.94 132 LEU A C 1
ATOM 953 O O . LEU A 1 132 ? 3.658 -12.328 -11.414 1 98.94 132 LEU A O 1
ATOM 957 N N . ILE A 1 133 ? 3.076 -11.664 -9.305 1 98.94 133 ILE A N 1
ATOM 958 C CA . ILE A 1 133 ? 1.854 -11 -9.742 1 98.94 133 ILE A CA 1
ATOM 959 C C . ILE A 1 133 ? 2.098 -9.5 -9.867 1 98.94 133 ILE A C 1
ATOM 961 O O . ILE A 1 133 ? 2.463 -8.836 -8.898 1 98.94 133 ILE A O 1
ATOM 965 N N . LEU A 1 134 ? 1.998 -8.992 -11.078 1 98.88 134 LEU A N 1
ATOM 966 C CA . LEU A 1 134 ? 1.992 -7.555 -11.32 1 98.88 134 LEU A CA 1
ATOM 967 C C . LEU A 1 134 ? 0.566 -7.02 -11.383 1 98.88 134 LEU A C 1
ATOM 969 O O . LEU A 1 134 ? -0.146 -7.242 -12.359 1 98.88 134 LEU A O 1
ATOM 973 N N . LEU A 1 135 ? 0.196 -6.359 -10.281 1 98.75 135 LEU A N 1
ATOM 974 C CA . LEU A 1 135 ? -1.145 -5.805 -10.133 1 98.75 135 LEU A CA 1
ATOM 975 C C . LEU A 1 135 ? -1.177 -4.34 -10.555 1 98.75 135 LEU A C 1
ATOM 977 O O . LEU A 1 135 ? -0.407 -3.523 -10.047 1 98.75 135 LEU A O 1
ATOM 981 N N . ALA A 1 136 ? -2.076 -4.031 -11.461 1 98.81 136 ALA A N 1
ATOM 982 C CA . ALA A 1 136 ? -2.129 -2.672 -11.992 1 98.81 136 ALA A CA 1
ATOM 983 C C . ALA A 1 136 ? -2.311 -1.655 -10.867 1 98.81 136 ALA A C 1
ATOM 985 O O . ALA A 1 136 ? -3.166 -1.83 -10 1 98.81 136 ALA A O 1
ATOM 986 N N . ASP A 1 137 ? -1.495 -0.552 -10.906 1 98.19 137 ASP A N 1
ATOM 987 C CA . ASP A 1 137 ? -1.561 0.479 -9.875 1 98.19 137 ASP A CA 1
ATOM 988 C C . ASP A 1 137 ? -2.541 1.583 -10.266 1 98.19 137 ASP A C 1
ATOM 990 O O . ASP A 1 137 ? -2.928 2.402 -9.43 1 98.19 137 ASP A O 1
ATOM 994 N N . ALA A 1 138 ? -2.945 1.591 -11.469 1 98.31 138 ALA A N 1
ATOM 995 C CA . ALA A 1 138 ? -3.896 2.557 -12.008 1 98.31 138 ALA A CA 1
ATOM 996 C C . ALA A 1 138 ? -4.652 1.972 -13.203 1 98.31 138 ALA A C 1
ATOM 998 O O . ALA A 1 138 ? -4.172 1.036 -13.852 1 98.31 138 ALA A O 1
ATOM 999 N N . PRO A 1 139 ? -5.867 2.521 -13.453 1 97.81 139 PRO A N 1
ATOM 1000 C CA . PRO A 1 139 ? -6.566 2.09 -14.664 1 97.81 139 PRO A CA 1
ATOM 1001 C C . PRO A 1 139 ? -5.859 2.523 -15.945 1 97.81 139 PRO A C 1
ATOM 1003 O O . PRO A 1 139 ? -5.059 3.463 -15.922 1 97.81 139 PRO A O 1
ATOM 1006 N N . GLY A 1 140 ? -6.121 1.772 -17 1 96.31 140 GLY A N 1
ATOM 1007 C CA . GLY A 1 140 ? -5.629 2.172 -18.312 1 96.31 140 GLY A CA 1
ATOM 1008 C C . GLY A 1 140 ? -4.277 1.57 -18.641 1 96.31 140 GLY A C 1
ATOM 1009 O O . GLY A 1 140 ? -3.83 0.626 -17.984 1 96.31 140 GLY A O 1
ATOM 1010 N N . ARG A 1 141 ? -3.641 2.16 -19.641 1 96.25 141 ARG A N 1
ATOM 1011 C CA . ARG A 1 141 ? -2.377 1.629 -20.141 1 96.25 141 ARG A CA 1
ATOM 1012 C C . ARG A 1 141 ? -1.21 2.074 -19.25 1 96.25 141 ARG A C 1
ATOM 1014 O O . ARG A 1 141 ? -1.132 3.24 -18.859 1 96.25 141 ARG A O 1
ATOM 1021 N N . ARG A 1 142 ? -0.418 1.267 -19.016 1 97.44 142 ARG A N 1
ATOM 1022 C CA . ARG A 1 142 ? 0.789 1.565 -18.25 1 97.44 142 ARG A CA 1
ATOM 1023 C C . ARG A 1 142 ? 1.784 2.359 -19.094 1 97.44 142 ARG A C 1
ATOM 1025 O O . ARG A 1 142 ? 2.045 2.018 -20.234 1 97.44 142 ARG A O 1
ATOM 1032 N N . PRO A 1 143 ? 2.355 3.375 -18.562 1 98.06 143 PRO A N 1
ATOM 1033 C CA . PRO A 1 143 ? 3.395 4.113 -19.281 1 98.06 143 PRO A CA 1
ATOM 1034 C C . PRO A 1 143 ? 4.551 3.223 -19.734 1 98.06 143 PRO A C 1
ATOM 1036 O O . PRO A 1 143 ? 4.895 2.26 -19.047 1 98.06 143 PRO A O 1
ATOM 1039 N N . ARG A 1 144 ? 5.199 3.578 -20.828 1 98.25 144 ARG A N 1
ATOM 1040 C CA . ARG A 1 144 ? 6.242 2.77 -21.453 1 98.25 144 ARG A CA 1
ATOM 1041 C C . ARG A 1 144 ? 7.371 2.486 -20.469 1 98.25 144 ARG A C 1
ATOM 1043 O O . ARG A 1 144 ? 7.863 1.359 -20.391 1 98.25 144 ARG A O 1
ATOM 1050 N N . ALA A 1 145 ? 7.777 3.533 -19.75 1 98.38 145 ALA A N 1
ATOM 1051 C CA . ALA A 1 145 ? 8.867 3.375 -18.797 1 98.38 145 ALA A CA 1
ATOM 1052 C C . ALA A 1 145 ? 8.555 2.291 -17.766 1 98.38 145 ALA A C 1
ATOM 1054 O O . ALA A 1 145 ? 9.422 1.497 -17.406 1 98.38 145 ALA A O 1
ATOM 1055 N N . LEU A 1 146 ? 7.336 2.211 -17.359 1 98.81 146 LEU A N 1
ATOM 1056 C CA . LEU A 1 146 ? 6.93 1.234 -16.359 1 98.81 146 LEU A CA 1
ATOM 1057 C C . LEU A 1 146 ? 6.746 -0.145 -16.984 1 98.81 146 LEU A C 1
ATOM 1059 O O . LEU A 1 146 ? 7.016 -1.162 -16.328 1 98.81 146 LEU A O 1
ATOM 1063 N N . ARG A 1 147 ? 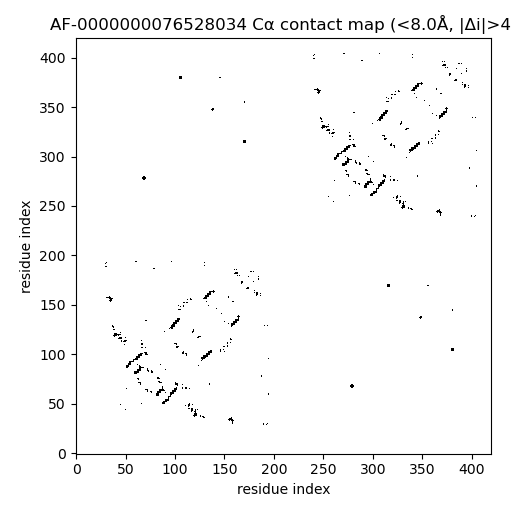6.266 -0.192 -18.203 1 98.56 147 ARG A N 1
ATOM 1064 C CA . ARG A 1 147 ? 6.191 -1.464 -18.922 1 98.56 147 ARG A CA 1
ATOM 1065 C C . ARG A 1 147 ? 7.574 -2.09 -19.062 1 98.56 147 ARG A C 1
ATOM 1067 O O . ARG A 1 147 ? 7.75 -3.283 -18.812 1 98.56 147 ARG A O 1
ATOM 1074 N N . ASP A 1 148 ? 8.492 -1.266 -19.469 1 98.69 148 ASP A N 1
ATOM 1075 C CA . ASP A 1 148 ? 9.859 -1.746 -19.656 1 98.69 148 ASP A CA 1
ATOM 1076 C C . ASP A 1 148 ? 10.453 -2.232 -18.328 1 98.69 148 ASP A C 1
ATOM 1078 O O . ASP A 1 148 ? 11.062 -3.303 -18.281 1 98.69 148 ASP A O 1
ATOM 1082 N N . LEU A 1 149 ? 10.234 -1.454 -17.297 1 98.75 149 LEU A N 1
ATOM 1083 C CA . LEU A 1 149 ? 10.719 -1.859 -15.984 1 98.75 149 LEU A CA 1
ATOM 1084 C C . LEU A 1 149 ? 10.055 -3.154 -15.539 1 98.75 149 LEU A C 1
ATOM 1086 O O . LEU A 1 149 ? 10.711 -4.039 -14.992 1 98.75 149 LEU A O 1
ATOM 1090 N N . GLY A 1 150 ? 8.766 -3.246 -15.789 1 98.69 150 GLY A N 1
ATOM 1091 C CA . GLY A 1 150 ? 8.047 -4.469 -15.469 1 98.69 150 GLY A CA 1
ATOM 1092 C C . GLY A 1 150 ? 8.609 -5.691 -16.156 1 98.69 150 GLY A C 1
ATOM 1093 O O . GLY A 1 150 ? 8.703 -6.766 -15.562 1 98.69 150 GLY A O 1
ATOM 1094 N N . ARG A 1 151 ? 8.977 -5.508 -17.391 1 98.38 151 ARG A N 1
ATOM 1095 C CA . ARG A 1 151 ? 9.578 -6.602 -18.141 1 98.38 151 ARG A CA 1
ATOM 1096 C C . ARG A 1 151 ? 10.906 -7.027 -17.531 1 98.38 151 ARG A C 1
ATOM 1098 O O . ARG A 1 151 ? 11.164 -8.219 -17.375 1 98.38 151 ARG A O 1
ATOM 1105 N N . ILE A 1 152 ? 11.68 -6.07 -17.188 1 98.44 152 ILE A N 1
ATOM 1106 C CA . ILE A 1 152 ? 12.977 -6.344 -16.578 1 98.44 152 ILE A CA 1
ATOM 1107 C C . ILE A 1 152 ? 12.789 -7.082 -15.25 1 98.44 152 ILE A C 1
ATOM 1109 O O . ILE A 1 152 ? 13.414 -8.125 -15.023 1 98.44 152 ILE A O 1
ATOM 1113 N N . VAL A 1 153 ? 11.945 -6.605 -14.453 1 98.69 153 VAL A N 1
ATOM 1114 C CA . VAL A 1 153 ? 11.703 -7.184 -13.141 1 98.69 153 VAL A CA 1
ATOM 1115 C C . VAL A 1 153 ? 11.109 -8.586 -13.289 1 98.69 153 VAL A C 1
ATOM 1117 O O . VAL A 1 153 ? 11.539 -9.516 -12.609 1 98.69 153 VAL A O 1
ATOM 1120 N N . GLY A 1 154 ? 10.188 -8.703 -14.195 1 98.5 154 GLY A N 1
ATOM 1121 C CA . GLY A 1 154 ? 9.539 -9.977 -14.445 1 98.5 154 GLY A CA 1
ATOM 1122 C C . GLY A 1 154 ? 10.508 -11.062 -14.883 1 98.5 154 GLY A C 1
ATOM 1123 O O . GLY A 1 154 ? 10.266 -12.25 -14.641 1 98.5 154 GLY A O 1
ATOM 1124 N N . GLY A 1 155 ? 11.547 -10.68 -15.469 1 97.5 155 GLY A N 1
ATOM 1125 C CA . GLY A 1 155 ? 12.547 -11.633 -15.93 1 97.5 155 GLY A CA 1
ATOM 1126 C C . GLY A 1 155 ? 13.242 -12.359 -14.797 1 97.5 155 GLY A C 1
ATOM 1127 O O . GLY A 1 155 ? 13.859 -13.406 -15.008 1 97.5 155 GLY A O 1
ATOM 1128 N N . GLY A 1 156 ? 13.156 -11.852 -13.625 1 97.38 156 GLY A N 1
ATOM 1129 C CA . GLY A 1 156 ? 13.789 -12.469 -12.469 1 97.38 156 GLY A CA 1
ATOM 1130 C C . GLY A 1 156 ? 12.875 -13.414 -11.719 1 97.38 156 GLY A C 1
ATOM 1131 O O . GLY A 1 156 ? 13.281 -14.023 -10.727 1 97.38 156 GLY A O 1
ATOM 1132 N N . ALA A 1 157 ? 11.656 -13.562 -12.172 1 98.38 157 ALA A N 1
ATOM 1133 C CA . ALA A 1 157 ? 10.672 -14.414 -11.508 1 98.38 157 ALA A CA 1
ATOM 1134 C C . ALA A 1 157 ? 10.438 -15.695 -12.297 1 98.38 157 ALA A C 1
ATOM 1136 O O . ALA A 1 157 ? 10.562 -15.711 -13.523 1 98.38 157 ALA A O 1
ATOM 1137 N N . PRO A 1 158 ? 10.031 -16.75 -11.578 1 97.69 158 PRO A N 1
ATOM 1138 C CA . PRO A 1 158 ? 9.742 -18 -12.289 1 97.69 158 PRO A CA 1
ATOM 1139 C C . PRO A 1 158 ? 8.633 -17.844 -13.328 1 97.69 158 PRO A C 1
ATOM 1141 O O . PRO A 1 158 ? 8.68 -18.484 -14.383 1 97.69 158 PRO A O 1
ATOM 1144 N N . ARG A 1 159 ? 7.59 -17.125 -13.016 1 98.12 159 ARG A N 1
ATOM 1145 C CA . ARG A 1 159 ? 6.426 -16.797 -13.828 1 98.12 159 ARG A CA 1
ATOM 1146 C C . ARG A 1 159 ? 5.938 -15.383 -13.531 1 98.12 159 ARG A C 1
ATOM 1148 O O . ARG A 1 159 ? 6.246 -14.82 -12.477 1 98.12 159 ARG A O 1
ATOM 1155 N N . VAL A 1 160 ? 5.219 -14.836 -14.531 1 98.69 160 VAL A N 1
ATOM 1156 C CA . VAL A 1 160 ? 4.633 -13.516 -14.305 1 98.69 160 VAL A CA 1
ATOM 1157 C C . VAL A 1 160 ? 3.154 -13.539 -14.688 1 98.69 160 VAL A C 1
ATOM 1159 O O . VAL A 1 160 ? 2.783 -14.086 -15.727 1 98.69 160 VAL A O 1
ATOM 1162 N N . TRP A 1 161 ? 2.316 -13.078 -13.836 1 98.69 161 TRP A N 1
ATOM 1163 C CA . TRP A 1 161 ? 0.915 -12.797 -14.141 1 98.69 161 TRP A CA 1
ATOM 1164 C C . TRP A 1 161 ? 0.631 -11.297 -14.07 1 98.69 161 TRP A C 1
ATOM 1166 O O . TRP A 1 161 ? 0.904 -10.656 -13.055 1 98.69 161 TRP A O 1
ATOM 1176 N N . GLU A 1 162 ? 0.129 -10.766 -15.117 1 98.38 162 GLU A N 1
ATOM 1177 C CA . GLU A 1 162 ? -0.307 -9.375 -15.141 1 98.38 162 GLU A CA 1
ATOM 1178 C C . GLU A 1 162 ? -1.812 -9.266 -14.922 1 98.38 162 GLU A C 1
ATOM 1180 O O . GLU A 1 162 ? -2.602 -9.828 -15.68 1 98.38 162 GLU A O 1
ATOM 1185 N N . VAL A 1 163 ? -2.152 -8.547 -13.883 1 98.69 163 VAL A N 1
ATOM 1186 C CA . VAL A 1 163 ? -3.561 -8.375 -13.539 1 98.69 163 VAL A CA 1
ATOM 1187 C C . VAL A 1 163 ? -3.969 -6.918 -13.75 1 98.69 163 VAL A C 1
ATOM 1189 O O . VAL A 1 163 ? -3.396 -6.012 -13.141 1 98.69 163 VAL A O 1
ATOM 1192 N N . PRO A 1 164 ? -4.992 -6.688 -14.57 1 98.5 164 PRO A N 1
ATOM 1193 C CA . PRO A 1 164 ? -5.41 -5.309 -14.836 1 98.5 164 PRO A CA 1
ATOM 1194 C C . PRO A 1 164 ? -6.148 -4.676 -13.664 1 98.5 164 PRO A C 1
ATOM 1196 O O . PRO A 1 164 ? -6.488 -5.363 -12.695 1 98.5 164 PRO A O 1
ATOM 1199 N N . TRP A 1 165 ? -6.309 -3.426 -13.766 1 98.44 165 TRP A N 1
ATOM 1200 C CA . TRP A 1 165 ? -7.117 -2.703 -12.789 1 98.44 165 TRP A CA 1
ATOM 1201 C C . TRP A 1 165 ? -8.531 -3.264 -12.727 1 98.44 165 TRP A C 1
ATOM 1203 O O . TRP A 1 165 ? -9.18 -3.453 -13.766 1 98.44 165 TRP A O 1
ATOM 1213 N N . VAL A 1 166 ? -8.906 -3.57 -11.539 1 98 166 VAL A N 1
ATOM 1214 C CA . VAL A 1 166 ? -10.273 -4.043 -11.312 1 98 166 VAL A CA 1
ATOM 1215 C C . VAL A 1 166 ? -11.031 -3.039 -10.453 1 98 166 VAL A C 1
ATOM 1217 O O . VAL A 1 166 ? -10.844 -2.982 -9.234 1 98 166 VAL A O 1
ATOM 1220 N N . GLU A 1 167 ? -11.93 -2.336 -11.055 1 97.5 167 GLU A N 1
ATOM 1221 C CA . GLU A 1 167 ? -12.633 -1.249 -10.383 1 97.5 167 GLU A CA 1
ATOM 1222 C C . GLU A 1 167 ? -13.43 -1.762 -9.188 1 97.5 167 GLU A C 1
ATOM 1224 O O . GLU A 1 167 ? -13.5 -1.099 -8.148 1 97.5 167 GLU A O 1
ATOM 1229 N N . ALA A 1 168 ? -13.977 -2.92 -9.312 1 97.69 168 ALA A N 1
ATOM 1230 C CA . ALA A 1 168 ? -14.75 -3.5 -8.211 1 97.69 168 ALA A CA 1
ATOM 1231 C C . ALA A 1 168 ? -13.883 -3.68 -6.969 1 97.69 168 ALA A C 1
ATOM 1233 O O . ALA A 1 168 ? -14.344 -3.467 -5.844 1 97.69 168 ALA A O 1
ATOM 1234 N N . TRP A 1 169 ? -12.641 -4.086 -7.156 1 97.5 169 TRP A N 1
ATOM 1235 C CA . TRP A 1 169 ? -11.727 -4.223 -6.027 1 97.5 169 TRP A CA 1
ATOM 1236 C C . TRP A 1 169 ? -11.453 -2.871 -5.383 1 97.5 169 TRP A C 1
ATOM 1238 O O . TRP A 1 169 ? -11.391 -2.762 -4.156 1 97.5 169 TRP A O 1
ATOM 1248 N N . ARG A 1 170 ? -11.328 -1.809 -6.168 1 97.38 170 ARG A N 1
ATOM 1249 C CA . ARG A 1 170 ? -11.141 -0.452 -5.668 1 97.38 170 ARG A CA 1
ATOM 1250 C C . ARG A 1 170 ? -12.273 -0.048 -4.73 1 97.38 170 ARG A C 1
ATOM 1252 O O . ARG A 1 170 ? -12.047 0.628 -3.727 1 97.38 170 ARG A O 1
ATOM 1259 N N . LEU A 1 171 ? -13.43 -0.532 -5.07 1 97.94 171 LEU A N 1
ATOM 1260 C CA . LEU A 1 171 ? -14.641 -0.144 -4.352 1 97.94 171 LEU A CA 1
ATOM 1261 C C . LEU A 1 171 ? -14.914 -1.097 -3.193 1 97.94 171 LEU A C 1
ATOM 1263 O O . LEU A 1 171 ? -15.961 -1.013 -2.549 1 97.94 171 LEU A O 1
ATOM 1267 N N . GLY A 1 172 ? -13.977 -2.07 -3.008 1 96.12 172 GLY A N 1
ATOM 1268 C CA . GLY A 1 172 ? -14.125 -3.012 -1.91 1 96.12 172 GLY A CA 1
ATOM 1269 C C . GLY A 1 172 ? -15.125 -4.117 -2.201 1 96.12 172 GLY A C 1
ATOM 1270 O O . GLY A 1 172 ? -15.68 -4.715 -1.28 1 96.12 172 GLY A O 1
ATOM 1271 N N . GLN A 1 173 ? -15.367 -4.285 -3.494 1 94.88 173 GLN A N 1
ATOM 1272 C CA . GLN A 1 173 ? -16.328 -5.305 -3.887 1 94.88 173 GLN A CA 1
ATOM 1273 C C . GLN A 1 173 ? -15.641 -6.602 -4.285 1 94.88 173 GLN A C 1
ATOM 1275 O O . GLN A 1 173 ? -14.648 -6.582 -5.023 1 94.88 173 GLN A O 1
ATOM 1280 N N . GLY A 1 174 ? -16.094 -7.676 -3.695 1 91.06 174 GLY A N 1
ATOM 1281 C CA . GLY A 1 174 ? -15.672 -8.977 -4.18 1 91.06 174 GLY A CA 1
ATOM 1282 C C . GLY A 1 174 ? -16.359 -9.391 -5.469 1 91.06 174 GLY A C 1
ATOM 1283 O O . GLY A 1 174 ? -17.516 -9.047 -5.699 1 91.06 174 GLY A O 1
ATOM 1284 N N . LEU A 1 175 ? -15.602 -10.086 -6.332 1 92.38 175 LEU A N 1
ATOM 1285 C CA . LEU A 1 175 ? -16.172 -10.594 -7.574 1 92.38 175 LEU A CA 1
ATOM 1286 C C . LEU A 1 175 ? -16.094 -12.117 -7.625 1 92.38 175 LEU A C 1
ATOM 1288 O O . LEU A 1 175 ? -15.102 -12.703 -7.199 1 92.38 175 LEU A O 1
ATOM 1292 N N . ALA A 1 176 ? -17.203 -12.648 -8.141 1 94.94 176 ALA A N 1
ATOM 1293 C CA . ALA A 1 176 ? -17.156 -14.07 -8.484 1 94.94 176 ALA A CA 1
ATOM 1294 C C . ALA A 1 176 ? -16.094 -14.328 -9.555 1 94.94 176 ALA A C 1
ATOM 1296 O O . ALA A 1 176 ? -15.773 -13.438 -10.344 1 94.94 176 ALA A O 1
ATOM 1297 N N . HIS A 1 177 ? -15.586 -15.547 -9.469 1 95 177 HIS A N 1
ATOM 1298 C CA . HIS A 1 177 ? -14.508 -15.93 -10.367 1 95 177 HIS A CA 1
ATOM 1299 C C . HIS A 1 177 ? -14.867 -15.633 -11.82 1 95 177 HIS A C 1
ATOM 1301 O O . HIS A 1 177 ? -14.047 -15.094 -12.57 1 95 177 HIS A O 1
ATOM 1307 N N . ASP A 1 178 ? -16.062 -15.898 -12.188 1 95.62 178 ASP A N 1
ATOM 1308 C CA . ASP A 1 178 ? -16.469 -15.773 -13.586 1 95.62 178 ASP A CA 1
ATOM 1309 C C . ASP A 1 178 ? -16.672 -14.312 -13.977 1 95.62 178 ASP A C 1
ATOM 1311 O O . ASP A 1 178 ? -16.812 -13.992 -15.156 1 95.62 178 ASP A O 1
ATOM 1315 N N . ARG A 1 179 ? -16.641 -13.383 -13.039 1 97.12 179 ARG A N 1
ATOM 1316 C CA . ARG A 1 179 ? -16.844 -11.961 -13.305 1 97.12 179 ARG A CA 1
ATOM 1317 C C . ARG A 1 179 ? -15.516 -11.211 -13.32 1 97.12 179 ARG A C 1
ATOM 1319 O O . ARG A 1 179 ? -15.469 -10.023 -13.641 1 97.12 179 ARG A O 1
ATOM 1326 N N . LEU A 1 180 ? -14.492 -11.922 -12.992 1 97.62 180 LEU A N 1
ATOM 1327 C CA . LEU A 1 180 ? -13.156 -11.336 -13.039 1 97.62 180 LEU A CA 1
ATOM 1328 C C . LEU A 1 180 ? -12.656 -11.211 -14.477 1 97.62 180 LEU A C 1
ATOM 1330 O O . LEU A 1 180 ? -13.07 -11.984 -15.344 1 97.62 180 LEU A O 1
ATOM 1334 N N . PRO A 1 181 ? -11.805 -10.203 -14.688 1 97.62 181 PRO A N 1
ATOM 1335 C CA . PRO A 1 181 ? -11.141 -10.195 -15.992 1 97.62 181 PRO A CA 1
ATOM 1336 C C . PRO A 1 181 ? -10.375 -11.484 -16.266 1 97.62 181 PRO A C 1
ATOM 1338 O O . PRO A 1 181 ? -9.906 -12.141 -15.336 1 97.62 181 PRO A O 1
ATOM 1341 N N . ARG A 1 182 ? -10.211 -11.797 -17.5 1 97.81 182 ARG A N 1
ATOM 1342 C CA . ARG A 1 182 ? -9.609 -13.047 -17.938 1 97.81 182 ARG A CA 1
ATOM 1343 C C . ARG A 1 182 ? -8.227 -13.242 -17.328 1 97.81 182 ARG A C 1
ATOM 1345 O O . ARG A 1 182 ? -7.863 -14.344 -16.922 1 97.81 182 ARG A O 1
ATOM 1352 N N . GLN A 1 183 ? -7.445 -12.188 -17.266 1 97.81 183 GLN A N 1
ATOM 1353 C CA . GLN A 1 183 ? -6.078 -12.281 -16.766 1 97.81 183 GLN A CA 1
ATOM 1354 C C . GLN A 1 183 ? -6.066 -12.664 -15.281 1 97.81 183 GLN A C 1
ATOM 1356 O O . GLN A 1 183 ? -5.211 -13.438 -14.844 1 97.81 183 GLN A O 1
ATOM 1361 N N . ALA A 1 184 ? -7.012 -12.125 -14.547 1 98.12 184 ALA A N 1
ATOM 1362 C CA . ALA A 1 184 ? -7.117 -12.477 -13.133 1 98.12 184 ALA A CA 1
ATOM 1363 C C . ALA A 1 184 ? -7.562 -13.922 -12.953 1 98.12 184 ALA A C 1
ATOM 1365 O O . ALA A 1 184 ? -7.051 -14.641 -12.094 1 98.12 184 ALA A O 1
ATOM 1366 N N . ARG A 1 185 ? -8.469 -14.344 -13.789 1 97.88 185 ARG A N 1
ATOM 1367 C CA . ARG A 1 185 ? -8.914 -15.734 -13.742 1 97.88 185 ARG A CA 1
ATOM 1368 C C . ARG A 1 185 ? -7.77 -16.688 -14.039 1 97.88 185 ARG A C 1
ATOM 1370 O O . ARG A 1 185 ? -7.594 -17.688 -13.352 1 97.88 185 ARG A O 1
ATOM 1377 N N . ARG A 1 186 ? -7.035 -16.328 -15.047 1 97.31 186 ARG A N 1
ATOM 1378 C CA . ARG A 1 186 ? -5.898 -17.156 -15.43 1 97.31 186 ARG A CA 1
ATOM 1379 C C . ARG A 1 186 ? -4.883 -17.25 -14.297 1 97.31 186 ARG A C 1
ATOM 1381 O O . ARG A 1 186 ? -4.348 -18.328 -14.023 1 97.31 186 ARG A O 1
ATOM 1388 N N . MET A 1 187 ? -4.633 -16.156 -13.688 1 97.88 187 MET A N 1
ATOM 1389 C CA . MET A 1 187 ? -3.715 -16.141 -12.555 1 97.88 187 MET A CA 1
ATOM 1390 C C . MET A 1 187 ? -4.188 -17.094 -11.453 1 97.88 187 MET A C 1
ATOM 1392 O O . MET A 1 187 ? -3.41 -17.906 -10.953 1 97.88 187 MET A O 1
ATOM 1396 N N . ILE A 1 188 ? -5.473 -17 -11.148 1 97.88 188 ILE A N 1
ATOM 1397 C CA . ILE A 1 188 ? -6.047 -17.828 -10.086 1 97.88 188 ILE A CA 1
ATOM 1398 C C . ILE A 1 188 ? -5.965 -19.297 -10.477 1 97.88 188 ILE A C 1
ATOM 1400 O O . ILE A 1 188 ? -5.531 -20.141 -9.68 1 97.88 188 ILE A O 1
ATOM 1404 N N . ASP A 1 189 ? -6.309 -19.562 -11.656 1 97.06 189 ASP A N 1
ATOM 1405 C CA . ASP A 1 189 ? -6.324 -20.938 -12.141 1 97.06 189 ASP A CA 1
ATOM 1406 C C . ASP A 1 189 ? -4.91 -21.516 -12.188 1 97.06 189 ASP A C 1
ATOM 1408 O O . ASP A 1 189 ? -4.688 -22.656 -11.773 1 97.06 189 ASP A O 1
ATOM 1412 N N . ASP A 1 190 ? -4 -20.766 -12.703 1 97.19 190 ASP A N 1
ATOM 1413 C CA . ASP A 1 190 ? -2.609 -21.203 -12.781 1 97.19 190 ASP A CA 1
ATOM 1414 C C . ASP A 1 190 ? -2.055 -21.5 -11.391 1 97.19 190 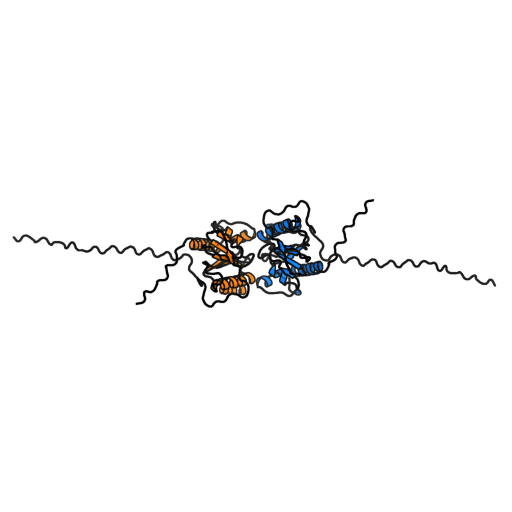ASP A C 1
ATOM 1416 O O . ASP A 1 190 ? -1.469 -22.562 -11.172 1 97.19 190 ASP A O 1
ATOM 1420 N N . LEU A 1 191 ? -2.268 -20.625 -10.508 1 97.56 191 LEU A N 1
ATOM 1421 C CA . LEU A 1 191 ? -1.722 -20.781 -9.164 1 97.56 191 LEU A CA 1
ATOM 1422 C C . LEU A 1 191 ? -2.369 -21.969 -8.461 1 97.56 191 LEU A C 1
ATOM 1424 O O . LEU A 1 191 ? -1.688 -22.734 -7.77 1 97.56 191 LEU A O 1
ATOM 1428 N N . SER A 1 192 ? -3.66 -22.109 -8.641 1 95.62 192 SER A N 1
ATOM 1429 C CA . SER A 1 192 ? -4.355 -23.25 -8.047 1 95.62 192 SER A CA 1
ATOM 1430 C C . SER A 1 192 ? -3.809 -24.578 -8.57 1 95.62 192 SER A C 1
ATOM 1432 O O . SER A 1 192 ? -3.637 -25.531 -7.812 1 95.62 192 SER A O 1
ATOM 1434 N N . SER A 1 193 ? -3.5 -24.578 -9.82 1 94.75 193 SER A N 1
ATOM 1435 C CA . SER A 1 193 ? -2.947 -25.781 -10.438 1 94.75 193 SER A CA 1
ATOM 1436 C C . SER A 1 193 ? -1.532 -26.047 -9.938 1 94.75 193 SER A C 1
ATOM 1438 O O . SER A 1 193 ? -1.179 -27.203 -9.664 1 94.75 193 SER A O 1
ATOM 1440 N N . LEU A 1 194 ? -0.789 -25.031 -9.82 1 94.38 194 LEU A N 1
ATOM 1441 C CA . LEU A 1 194 ? 0.612 -25.156 -9.438 1 94.38 194 LEU A CA 1
ATOM 1442 C C . LEU A 1 194 ? 0.74 -25.672 -8.008 1 94.38 194 LEU A C 1
ATOM 1444 O O . LEU A 1 194 ? 1.674 -26.406 -7.688 1 94.38 194 LEU A O 1
ATOM 1448 N N . VAL A 1 195 ? -0.145 -25.266 -7.191 1 93.62 195 VAL A N 1
ATOM 1449 C CA . VAL A 1 195 ? -0.042 -25.672 -5.797 1 93.62 195 VAL A CA 1
ATOM 1450 C C . VAL A 1 195 ? -0.522 -27.125 -5.645 1 93.62 195 VAL A C 1
ATOM 1452 O O . VAL A 1 195 ? -0.119 -27.812 -4.715 1 93.62 195 VAL A O 1
ATOM 1455 N N . SER A 1 196 ? -1.382 -27.625 -6.438 1 87.06 196 SER A N 1
ATOM 1456 C CA . SER A 1 196 ? -1.871 -29 -6.391 1 87.06 196 SER A CA 1
ATOM 1457 C C . SER A 1 196 ? -0.844 -29.969 -6.961 1 87.06 196 SER A C 1
ATOM 1459 O O . SER A 1 196 ? -0.84 -31.156 -6.613 1 87.06 196 SER A O 1
ATOM 1461 N N . ASP A 1 197 ? -0.162 -29.484 -7.953 1 72.44 197 ASP A N 1
ATOM 1462 C CA . ASP A 1 197 ? 0.828 -30.344 -8.602 1 72.44 197 ASP A CA 1
ATOM 1463 C C . ASP A 1 197 ? 2.07 -30.5 -7.73 1 72.44 197 ASP A C 1
ATOM 1465 O O . ASP A 1 197 ? 2.881 -29.578 -7.617 1 72.44 197 ASP A O 1
ATOM 1469 N N . ARG A 1 198 ? 1.914 -31.188 -6.562 1 59.22 198 ARG A N 1
ATOM 1470 C CA . ARG A 1 198 ? 3.031 -31.422 -5.652 1 59.22 198 ARG A CA 1
ATOM 1471 C C . ARG A 1 198 ? 4.051 -32.375 -6.27 1 59.22 198 ARG A C 1
ATOM 1473 O O . ARG A 1 198 ? 4.816 -33.031 -5.555 1 59.22 198 ARG A O 1
ATOM 1480 N N . THR A 1 199 ? 3.971 -32.469 -7.605 1 49.91 199 THR A N 1
ATOM 1481 C CA . THR A 1 199 ? 4.902 -33.5 -8.055 1 49.91 199 THR A CA 1
ATOM 1482 C C . THR A 1 199 ? 6.34 -33.094 -7.723 1 49.91 199 THR A C 1
ATOM 1484 O O . THR A 1 199 ? 6.812 -32.031 -8.141 1 49.91 199 THR A O 1
ATOM 1487 N N . PRO A 1 200 ? 6.891 -33.656 -6.684 1 47.78 200 PRO A N 1
ATOM 1488 C CA . PRO A 1 200 ? 8.305 -33.375 -6.402 1 47.78 200 PRO A CA 1
ATOM 1489 C C . PRO A 1 200 ? 9.172 -33.438 -7.656 1 47.78 200 PRO A C 1
ATOM 1491 O O . PRO A 1 200 ? 8.883 -34.188 -8.594 1 47.78 200 PRO A O 1
ATOM 1494 N N . PRO A 1 201 ? 9.781 -32.25 -8.016 1 47.44 201 PRO A N 1
ATOM 1495 C CA . PRO A 1 201 ? 10.625 -32.438 -9.203 1 47.44 201 PRO A CA 1
ATOM 1496 C C . PRO A 1 201 ? 11.375 -33.781 -9.203 1 47.44 201 PRO A C 1
ATOM 1498 O O . PRO A 1 201 ? 11.633 -34.344 -8.141 1 47.44 201 PRO A O 1
ATOM 1501 N N . PRO A 1 202 ? 11.344 -34.344 -10.328 1 46.38 202 PRO A N 1
ATOM 1502 C CA . PRO A 1 202 ? 12.07 -35.625 -10.336 1 46.38 202 PRO A CA 1
ATOM 1503 C C . PRO A 1 202 ? 13.484 -35.5 -9.766 1 46.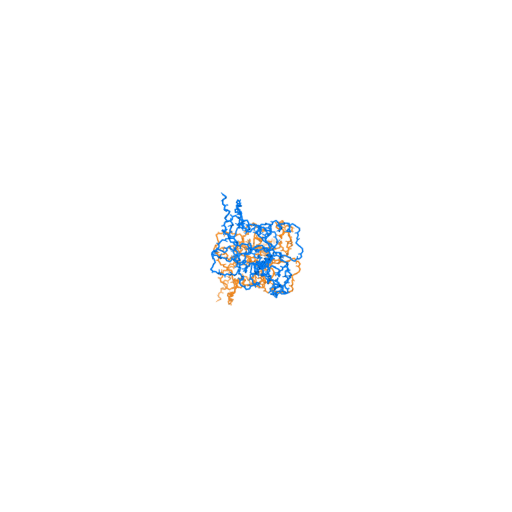38 202 PRO A C 1
ATOM 1505 O O . PRO A 1 202 ? 14.094 -34.438 -9.836 1 46.38 202 PRO A O 1
ATOM 1508 N N . PRO A 1 203 ? 13.844 -36.312 -8.883 1 47.62 203 PRO A N 1
ATOM 1509 C CA . PRO A 1 203 ? 15.203 -36.25 -8.336 1 47.62 203 PRO A CA 1
ATOM 1510 C C . PRO A 1 203 ? 16.266 -36.031 -9.414 1 47.62 203 PRO A C 1
ATOM 1512 O O . PRO A 1 203 ? 16.062 -36.406 -10.562 1 47.62 203 PRO A O 1
ATOM 1515 N N . PRO A 1 204 ? 17.109 -35 -9.211 1 49.34 204 PRO A N 1
ATOM 1516 C CA . PRO A 1 204 ? 18.125 -34.812 -10.242 1 49.34 204 PRO A CA 1
ATOM 1517 C C . PRO A 1 204 ? 18.75 -36.125 -10.703 1 49.34 204 PRO A C 1
ATOM 1519 O O . PRO A 1 204 ? 18.828 -37.062 -9.922 1 49.34 204 PRO A O 1
ATOM 1522 N N . HIS A 1 205 ? 18.641 -36.406 -11.922 1 47.12 205 HIS A N 1
ATOM 1523 C CA . HIS A 1 205 ? 19.25 -37.625 -12.484 1 47.12 205 HIS A CA 1
ATOM 1524 C C . HIS A 1 205 ? 20.719 -37.719 -12.055 1 47.12 205 HIS A C 1
ATOM 1526 O O . HIS A 1 205 ? 21.5 -36.812 -12.266 1 47.12 205 HIS A O 1
ATOM 1532 N N . ARG A 1 206 ? 21.047 -38.344 -10.93 1 46.53 206 ARG A N 1
ATOM 1533 C CA . ARG A 1 206 ? 22.438 -38.688 -10.656 1 46.53 206 ARG A CA 1
ATOM 1534 C C . ARG A 1 206 ? 23.094 -39.312 -11.883 1 46.53 206 ARG A C 1
ATOM 1536 O O . ARG A 1 206 ? 22.672 -40.344 -12.359 1 46.53 206 ARG A O 1
ATOM 1543 N N . GLY A 1 207 ? 23.594 -38.438 -12.719 1 43.41 207 GLY A N 1
ATOM 1544 C CA . GLY A 1 207 ? 24.406 -38.969 -13.812 1 43.41 207 GLY A CA 1
ATOM 1545 C C . GLY A 1 207 ? 25.359 -40.062 -13.391 1 43.41 207 GLY A C 1
ATOM 1546 O O . GLY A 1 207 ? 26.141 -39.906 -12.445 1 43.41 207 GLY A O 1
ATOM 1547 N N . VAL A 1 208 ? 25.031 -41.312 -13.617 1 46.16 208 VAL A N 1
ATOM 1548 C CA . VAL A 1 208 ? 25.938 -42.469 -13.5 1 46.16 208 VAL A CA 1
ATOM 1549 C C . VAL A 1 208 ? 27.266 -42.125 -14.18 1 46.16 208 VAL A C 1
ATOM 1551 O O . VAL A 1 208 ? 27.297 -41.75 -15.344 1 46.16 208 VAL A O 1
ATOM 1554 N N . ARG A 1 209 ? 28.266 -41.781 -13.367 1 44.97 209 ARG A N 1
ATOM 1555 C CA . ARG A 1 209 ? 29.625 -41.719 -13.906 1 44.97 209 ARG A CA 1
ATOM 1556 C C . ARG A 1 209 ? 29.891 -42.969 -14.773 1 44.97 209 ARG A C 1
ATOM 1558 O O . ARG A 1 209 ? 29.656 -44.094 -14.352 1 44.97 209 ARG A O 1
ATOM 1565 N N . PRO A 1 210 ? 30.172 -42.719 -16.062 1 43.75 210 PRO A N 1
ATOM 1566 C CA . PRO A 1 210 ? 30.656 -43.875 -16.812 1 43.75 210 PRO A CA 1
ATOM 1567 C C . PRO A 1 210 ? 31.891 -44.531 -16.188 1 43.75 210 PRO A C 1
ATOM 1569 O O . PRO A 1 210 ? 32.656 -43.844 -15.492 1 43.75 210 PRO A O 1
ATOM 1572 N N . MET B 1 1 ? -4.492 101.062 35.812 1 35.06 1 MET B N 1
ATOM 1573 C CA . MET B 1 1 ? -4.203 100.188 34.688 1 35.06 1 MET B CA 1
ATOM 1574 C C . MET B 1 1 ? -3.885 98.812 35.156 1 35.06 1 MET B C 1
ATOM 1576 O O . MET B 1 1 ? -2.844 98.562 35.781 1 35.06 1 MET B O 1
ATOM 1580 N N . LYS B 1 2 ? -4.961 98.062 35.469 1 45.69 2 LYS B N 1
ATOM 1581 C CA . LYS B 1 2 ? -4.949 96.75 36.062 1 45.69 2 LYS B CA 1
ATOM 1582 C C . LYS B 1 2 ? -4.172 95.75 35.188 1 45.69 2 LYS B C 1
ATOM 1584 O O . LYS B 1 2 ? -4.359 95.688 33.969 1 45.69 2 LYS B O 1
ATOM 1589 N N . GLU B 1 3 ? -3.008 95.312 35.594 1 49.44 3 GLU B N 1
ATOM 1590 C CA . GLU B 1 3 ? -2.119 94.375 34.938 1 49.44 3 GLU B CA 1
ATOM 1591 C C . GLU B 1 3 ? -2.844 93.062 34.656 1 49.44 3 GLU B C 1
ATOM 1593 O O . GLU B 1 3 ? -3.596 92.562 35.5 1 49.44 3 GLU B O 1
ATOM 1598 N N . PRO B 1 4 ? -3.035 92.625 33.344 1 48.81 4 PRO B N 1
ATOM 1599 C CA . PRO B 1 4 ? -3.783 91.438 32.969 1 48.81 4 PRO B CA 1
ATOM 1600 C C . PRO B 1 4 ? -3.221 90.125 33.594 1 48.81 4 PRO B C 1
ATOM 1602 O O . PRO B 1 4 ? -2.002 90 33.75 1 48.81 4 PRO B O 1
ATOM 1605 N N . VAL B 1 5 ? -3.934 89.5 34.5 1 51.78 5 VAL B N 1
ATOM 1606 C CA . VAL B 1 5 ? -3.57 88.25 35.188 1 51.78 5 VAL B CA 1
ATOM 1607 C C . VAL B 1 5 ? -3.299 87.188 34.156 1 51.78 5 VAL B C 1
ATOM 1609 O O . VAL B 1 5 ? -4.066 87 33.219 1 51.78 5 VAL B O 1
ATOM 1612 N N . PRO B 1 6 ? -2.029 86.75 33.969 1 48.59 6 PRO B N 1
ATOM 1613 C CA . PRO B 1 6 ? -1.723 85.75 33 1 48.59 6 PRO B CA 1
ATOM 1614 C C . PRO B 1 6 ? -2.564 84.5 33.188 1 48.59 6 PRO B C 1
ATOM 1616 O O . PRO B 1 6 ? -2.906 84.125 34.312 1 48.59 6 PRO B O 1
ATOM 1619 N N . VAL B 1 7 ? -3.508 84.125 32.281 1 47.53 7 VAL B N 1
ATOM 1620 C CA . VAL B 1 7 ? -4.301 82.875 32.219 1 47.53 7 VAL B CA 1
ATOM 1621 C C . VAL B 1 7 ? -3.375 81.688 32.25 1 47.53 7 VAL B C 1
ATOM 1623 O O . VAL B 1 7 ? -2.523 81.562 31.359 1 47.53 7 VAL B O 1
ATOM 1626 N N . THR B 1 8 ? -3.01 81.125 33.438 1 44.09 8 THR B N 1
ATOM 1627 C CA . THR B 1 8 ? -2.25 79.938 33.594 1 44.09 8 THR B CA 1
ATOM 1628 C C . THR B 1 8 ? -2.922 78.75 32.844 1 44.09 8 THR B C 1
ATOM 1630 O O . THR B 1 8 ? -4.074 78.438 33.125 1 44.09 8 THR B O 1
ATOM 1633 N N . THR B 1 9 ? -2.639 78.625 31.562 1 43 9 THR B N 1
ATOM 1634 C CA . THR B 1 9 ? -3.051 77.438 30.797 1 43 9 THR B CA 1
ATOM 1635 C C . THR B 1 9 ? -2.809 76.188 31.609 1 43 9 THR B C 1
ATOM 1637 O O . THR B 1 9 ? -1.723 76 32.156 1 43 9 THR B O 1
ATOM 1640 N N . ASN B 1 10 ? -3.898 75.562 32.156 1 42.16 10 ASN B N 1
ATOM 1641 C CA . ASN B 1 10 ? -3.914 74.312 32.938 1 42.16 10 ASN B CA 1
ATOM 1642 C C . ASN B 1 10 ? -3.105 73.25 32.25 1 42.16 10 ASN B C 1
ATOM 1644 O O . ASN B 1 10 ? -3.383 72.875 31.109 1 42.16 10 ASN B O 1
ATOM 1648 N N . PRO B 1 11 ? -1.82 73 32.5 1 49.38 11 PRO B N 1
ATOM 1649 C CA . PRO B 1 11 ? -0.951 72 31.922 1 49.38 11 PRO B CA 1
ATOM 1650 C C . PRO B 1 11 ? -1.557 70.562 32 1 49.38 11 PRO B C 1
ATOM 1652 O O . PRO B 1 11 ? -0.962 69.625 31.5 1 49.38 11 PRO B O 1
ATOM 1655 N N . TRP B 1 12 ? -2.701 70.375 32.781 1 40.97 12 TRP B N 1
ATOM 1656 C CA . TRP B 1 12 ? -3.135 69 32.969 1 40.97 12 TRP B CA 1
ATOM 1657 C C . TRP B 1 12 ? -3.814 68.5 31.734 1 40.97 12 TRP B C 1
ATOM 1659 O O . TRP B 1 12 ? -4.605 67.562 31.797 1 40.97 12 TRP B O 1
ATOM 1669 N N . VAL B 1 13 ? -3.836 69.25 30.609 1 46.75 13 VAL B N 1
ATOM 1670 C CA . VAL B 1 13 ? -4.395 68.438 29.516 1 46.75 13 VAL B CA 1
ATOM 1671 C C . VAL B 1 13 ? -3.721 67.062 29.469 1 46.75 13 VAL B C 1
ATOM 1673 O O . VAL B 1 13 ? -2.518 66.938 29.219 1 46.75 13 VAL B O 1
ATOM 1676 N N . THR B 1 14 ? -4.164 66.125 30.297 1 43.34 14 THR B N 1
ATOM 1677 C CA . THR B 1 14 ? -3.756 64.75 30.297 1 43.34 14 THR B CA 1
ATOM 1678 C C . THR B 1 14 ? -3.695 64.188 28.875 1 43.34 14 THR B C 1
ATOM 1680 O O . THR B 1 14 ? -4.672 64.312 28.125 1 43.34 14 THR B O 1
ATOM 1683 N N . ARG B 1 15 ? -2.559 64.25 28.219 1 45.66 15 ARG B N 1
ATOM 1684 C CA . ARG B 1 15 ? -2.379 63.531 26.953 1 45.66 15 ARG B CA 1
ATOM 1685 C C . ARG B 1 15 ? -3.121 62.188 26.984 1 45.66 15 ARG B C 1
ATOM 1687 O O . ARG B 1 15 ? -2.951 61.406 27.906 1 45.66 15 ARG B O 1
ATOM 1694 N N . ARG B 1 16 ? -4.336 62.156 26.359 1 49.25 16 ARG B N 1
ATOM 1695 C CA . ARG B 1 16 ? -4.953 60.875 26.156 1 49.25 16 ARG B CA 1
ATOM 1696 C C . ARG B 1 16 ? -3.906 59.812 25.828 1 49.25 16 ARG B C 1
ATOM 1698 O O . ARG B 1 16 ? -3.061 60 24.953 1 49.25 16 ARG B O 1
ATOM 1705 N N . PRO B 1 17 ? -3.576 58.844 26.766 1 44.53 17 PRO B N 1
ATOM 1706 C CA . PRO B 1 17 ? -2.607 57.812 26.375 1 44.53 17 PRO B CA 1
ATOM 1707 C C . PRO B 1 17 ? -2.814 57.344 24.938 1 44.53 17 PRO B C 1
ATOM 1709 O O . PRO B 1 17 ? -3.945 57.312 24.438 1 44.53 17 PRO B O 1
ATOM 1712 N N . ALA B 1 18 ? -1.887 57.531 24.031 1 49.34 18 ALA B N 1
ATOM 1713 C CA . ALA B 1 18 ? -1.896 56.938 22.703 1 49.34 18 ALA B CA 1
ATOM 1714 C C . ALA B 1 18 ? -2.494 55.531 22.75 1 49.34 18 ALA B C 1
ATOM 1716 O O . ALA B 1 18 ? -2.25 54.781 23.688 1 49.34 18 ALA B O 1
ATOM 1717 N N . SER B 1 19 ? -3.748 55.375 22.25 1 48.88 19 SER B N 1
ATOM 1718 C CA . SER B 1 19 ? -4.289 54 22.094 1 48.88 19 SER B CA 1
ATOM 1719 C C . SER B 1 19 ? -3.186 53 21.781 1 48.88 19 SER B C 1
ATOM 1721 O O . SER B 1 19 ? -2.352 53.25 20.906 1 48.88 19 SER B O 1
ATOM 1723 N N . LEU B 1 20 ? -2.656 52.25 22.703 1 51.06 20 LEU B N 1
ATOM 1724 C CA . LEU B 1 20 ? -1.76 51.156 22.375 1 51.06 20 LEU B CA 1
ATOM 1725 C C . LEU B 1 20 ? -2.16 50.531 21.047 1 51.06 20 LEU B C 1
ATOM 1727 O O . LEU B 1 20 ? -3.35 50.406 20.75 1 51.06 20 LEU B O 1
ATOM 1731 N N . PRO B 1 21 ? -1.379 50.594 19.969 1 49.03 21 PRO B N 1
ATOM 1732 C CA . PRO B 1 21 ? -1.772 49.906 18.75 1 49.03 21 PRO B CA 1
ATOM 1733 C C . PRO B 1 21 ? -2.426 48.531 19.047 1 49.03 21 PRO B C 1
ATOM 1735 O O . PRO B 1 21 ? -2.086 47.906 20.031 1 49.03 21 PRO B O 1
ATOM 1738 N N . THR B 1 22 ? -3.758 48.375 18.812 1 52.97 22 THR B N 1
ATOM 1739 C CA . THR B 1 22 ? -4.332 47.031 18.844 1 52.97 22 THR B CA 1
ATOM 1740 C C . THR B 1 22 ? -3.346 46 18.281 1 52.97 22 THR B C 1
ATOM 1742 O O . THR B 1 22 ? -2.73 46.219 17.234 1 52.97 22 THR B O 1
ATOM 1745 N N . PRO B 1 23 ? -2.814 45.062 19.109 1 51.81 23 PRO B N 1
ATOM 1746 C CA . PRO B 1 23 ? -1.949 44.094 18.469 1 51.81 23 PRO B CA 1
ATOM 1747 C C . PRO B 1 23 ? -2.455 43.656 17.078 1 51.81 23 PRO B C 1
ATOM 1749 O O . PRO B 1 23 ? -3.658 43.719 16.828 1 51.81 23 PRO B O 1
ATOM 1752 N N . PRO B 1 24 ? -1.685 43.75 16.094 1 48.09 24 PRO B N 1
ATOM 1753 C CA . PRO B 1 24 ? -2.16 43.25 14.789 1 48.09 24 PRO B CA 1
ATOM 1754 C C . PRO B 1 24 ? -3.059 42.031 14.906 1 48.09 24 PRO B C 1
ATOM 1756 O O . PRO B 1 24 ? -2.945 41.25 15.875 1 48.09 24 PRO B O 1
ATOM 1759 N N . PRO B 1 25 ? -4.297 42 14.375 1 44.09 25 PRO B N 1
ATOM 1760 C CA . PRO B 1 25 ? -5.078 40.781 14.445 1 44.09 25 PRO B CA 1
ATOM 1761 C C . PRO B 1 25 ? -4.215 39.531 14.312 1 44.09 25 PRO B C 1
ATOM 1763 O O . PRO B 1 25 ? -3.166 39.562 13.664 1 44.09 25 PRO B O 1
ATOM 1766 N N . SER B 1 26 ? -4.156 38.688 15.312 1 45.31 26 SER B N 1
ATOM 1767 C CA . SER B 1 26 ? -3.506 37.406 15.141 1 45.31 26 SER B CA 1
ATOM 1768 C C . SER B 1 26 ? -3.77 36.844 13.75 1 45.31 26 SER B C 1
ATOM 1770 O O . SER B 1 26 ? -4.902 36.875 13.266 1 45.31 26 SER B O 1
ATOM 1772 N N . GLN B 1 27 ? -2.869 36.969 12.789 1 48.94 27 GLN B N 1
ATOM 1773 C CA . GLN B 1 27 ? -3.02 36.344 11.477 1 48.94 27 GLN B CA 1
ATOM 1774 C C . GLN B 1 27 ? -3.879 35.062 11.57 1 48.94 27 GLN B C 1
ATOM 1776 O O . GLN B 1 27 ? -3.713 34.281 12.484 1 48.94 27 GLN B O 1
ATOM 1781 N N . PRO B 1 28 ? -5.145 35.094 11.039 1 50.84 28 PRO B N 1
ATOM 1782 C CA . PRO B 1 28 ? -5.934 33.844 11.055 1 50.84 28 PRO B CA 1
ATOM 1783 C C . PRO B 1 28 ? -5.074 32.594 10.898 1 50.84 28 PRO B C 1
ATOM 1785 O O . PRO B 1 28 ? -4.035 32.625 10.234 1 50.84 28 PRO B O 1
ATOM 1788 N N . PRO B 1 29 ? -5.262 31.719 11.82 1 56.62 29 PRO B N 1
ATOM 1789 C CA . PRO B 1 29 ? -4.461 30.516 11.672 1 56.62 29 PRO B CA 1
ATOM 1790 C C . PRO B 1 29 ? -4.566 29.891 10.281 1 56.62 29 PRO B C 1
ATOM 1792 O O . PRO B 1 29 ? -5.648 29.875 9.688 1 56.62 29 PRO B O 1
ATOM 1795 N N . LEU B 1 30 ? -3.564 29.953 9.461 1 64.94 30 LEU B N 1
ATOM 1796 C CA . LEU B 1 30 ? -3.455 29.609 8.047 1 64.94 30 LEU B CA 1
ATOM 1797 C C . LEU B 1 30 ? -4.258 28.359 7.727 1 64.94 30 LEU B C 1
ATOM 1799 O O . LEU B 1 30 ? -4.844 28.25 6.648 1 64.94 30 LEU B O 1
ATOM 1803 N N . CYS B 1 31 ? -4.531 27.328 8.719 1 84.12 31 CYS B N 1
ATOM 1804 C CA . CYS B 1 31 ? -5.301 26.125 8.422 1 84.12 31 CYS B CA 1
ATOM 1805 C C . CYS B 1 31 ? -6.16 25.719 9.609 1 84.12 31 CYS B C 1
ATOM 1807 O O . CYS B 1 31 ? -5.73 24.922 10.445 1 84.12 31 CYS B O 1
ATOM 1809 N N . PRO B 1 32 ? -7.348 26.297 9.688 1 88.19 32 PRO B N 1
ATOM 1810 C CA . PRO B 1 32 ? -8.18 26.047 10.867 1 88.19 32 PRO B CA 1
ATOM 1811 C C . PRO B 1 32 ? -8.617 24.594 10.977 1 88.19 32 PRO B C 1
ATOM 1813 O O . PRO B 1 32 ? -8.594 23.859 9.984 1 88.19 32 PRO B O 1
ATOM 1816 N N . LEU B 1 33 ? -9.023 24.219 12.156 1 90.94 33 LEU B N 1
ATOM 1817 C CA . LEU B 1 33 ? -9.57 22.891 12.406 1 90.94 33 LEU B CA 1
ATOM 1818 C C . LEU B 1 33 ? -10.914 22.719 11.711 1 90.94 33 LEU B C 1
ATOM 1820 O O . LEU B 1 33 ? -11.742 23.625 11.711 1 90.94 33 LEU B O 1
ATOM 1824 N N . THR B 1 34 ? -11.102 21.609 11.086 1 91.56 34 THR B N 1
ATOM 1825 C CA . THR B 1 34 ? -12.375 21.297 10.445 1 91.56 34 THR B CA 1
ATOM 1826 C C . THR B 1 34 ? -13.062 20.125 11.133 1 91.56 34 THR B C 1
ATOM 1828 O O . THR B 1 34 ? -14.195 19.781 10.805 1 91.56 34 THR B O 1
ATOM 1831 N N . GLY B 1 35 ? -12.469 19.484 12.047 1 93.12 35 GLY B N 1
ATOM 1832 C CA . GLY B 1 35 ? -12.961 18.375 12.859 1 93.12 35 GLY B CA 1
ATOM 1833 C C . GLY B 1 35 ? -12.383 18.359 14.258 1 93.12 35 GLY B C 1
ATOM 1834 O O . GLY B 1 35 ? -11.914 19.391 14.75 1 93.12 35 GLY B O 1
ATOM 1835 N N . PRO B 1 36 ? -12.555 17.172 14.914 1 91.88 36 PRO B N 1
ATOM 1836 C CA . PRO B 1 36 ? -12.055 17.125 16.281 1 91.88 36 PRO B CA 1
ATOM 1837 C C . PRO B 1 36 ? -10.555 17.375 16.375 1 91.88 36 PRO B C 1
ATOM 1839 O O . PRO B 1 36 ? -9.781 16.891 15.547 1 91.88 36 PRO B O 1
ATOM 1842 N N . GLY B 1 37 ? -10.102 18.125 17.344 1 92.38 37 GLY B N 1
ATOM 1843 C CA . GLY B 1 37 ? -8.695 18.438 17.531 1 92.38 37 GLY B CA 1
ATOM 1844 C C . GLY B 1 37 ? -8.023 17.562 18.562 1 92.38 37 GLY B C 1
ATOM 1845 O O . GLY B 1 37 ? -6.805 17.625 18.75 1 92.38 37 GLY B O 1
ATOM 1846 N N . ALA B 1 38 ? -8.898 16.797 19.266 1 92.5 38 ALA B N 1
ATOM 1847 C CA . ALA B 1 38 ? -8.406 15.938 20.328 1 92.5 38 ALA B CA 1
ATOM 1848 C C . ALA B 1 38 ? -9.289 14.711 20.5 1 92.5 38 ALA B C 1
ATOM 1850 O O . ALA B 1 38 ? -10.43 14.68 20.016 1 92.5 38 ALA B O 1
ATOM 1851 N N . PRO B 1 39 ? -8.766 13.68 21.109 1 91.56 39 PRO B N 1
ATOM 1852 C CA . PRO B 1 39 ? -9.609 12.516 21.422 1 91.56 39 PRO B CA 1
ATOM 1853 C C . PRO B 1 39 ? -10.891 12.898 22.156 1 91.56 39 PRO B C 1
ATOM 1855 O O . PRO B 1 39 ? -10.922 13.914 22.859 1 91.56 39 PRO B O 1
ATOM 1858 N N . GLN B 1 40 ? -11.867 12.023 21.938 1 91.38 40 GLN B N 1
ATOM 1859 C CA . GLN B 1 40 ? -13.188 12.305 22.484 1 91.38 40 GLN B CA 1
ATOM 1860 C C . GLN B 1 40 ? -13.609 11.234 23.484 1 91.38 40 GLN B C 1
ATOM 1862 O O . GLN B 1 40 ? -13.469 10.039 23.219 1 91.38 40 GLN B O 1
ATOM 1867 N N . PRO B 1 41 ? -14.156 11.688 24.547 1 90.25 41 PRO B N 1
ATOM 1868 C CA . PRO B 1 41 ? -14.656 10.695 25.5 1 90.25 41 PRO B CA 1
ATOM 1869 C C . PRO B 1 41 ? -15.781 9.836 24.922 1 90.25 41 PRO B C 1
ATOM 1871 O O . PRO B 1 41 ? -16.609 10.328 24.156 1 90.25 41 PRO B O 1
ATOM 1874 N N . GLY B 1 42 ? -15.781 8.57 25.219 1 92.88 42 GLY B N 1
ATOM 1875 C CA . GLY B 1 42 ? -16.891 7.695 24.859 1 92.88 42 GLY B CA 1
ATOM 1876 C C . GLY B 1 42 ? -16.656 6.953 23.547 1 92.88 42 GLY B C 1
ATOM 1877 O O . GLY B 1 42 ? -17.469 6.102 23.172 1 92.88 42 GLY B O 1
ATOM 1878 N N . ILE B 1 43 ? -15.664 7.285 22.844 1 94.69 43 ILE B N 1
ATOM 1879 C CA . ILE B 1 43 ? -15.359 6.559 21.609 1 94.69 43 ILE B CA 1
ATOM 1880 C C . ILE B 1 43 ? -14.602 5.277 21.938 1 94.69 43 ILE B C 1
ATOM 1882 O O . ILE B 1 43 ? -13.57 5.32 22.625 1 94.69 43 ILE B O 1
ATOM 1886 N N . ASP B 1 44 ? -15.086 4.176 21.453 1 95.44 44 ASP B N 1
ATOM 1887 C CA . ASP B 1 44 ? -14.43 2.891 21.688 1 95.44 44 ASP B CA 1
ATOM 1888 C C . ASP B 1 44 ? -13.344 2.641 20.641 1 95.44 44 ASP B C 1
ATOM 1890 O O . ASP B 1 44 ? -13.422 3.145 19.516 1 95.44 44 ASP B O 1
ATOM 1894 N N . GLN B 1 45 ? -12.477 1.833 21.062 1 95 45 GLN B N 1
ATOM 1895 C CA . GLN B 1 45 ? -11.461 1.391 20.109 1 95 45 GLN B CA 1
ATOM 1896 C C . GLN B 1 45 ? -12.086 0.579 18.984 1 95 45 GLN B C 1
ATOM 1898 O O . GLN B 1 45 ? -13.039 -0.175 19.203 1 95 45 GLN B O 1
ATOM 1903 N N . PRO B 1 46 ? -11.445 0.757 17.797 1 93.88 46 PRO B N 1
ATOM 1904 C CA . PRO B 1 46 ? -11.977 -0.048 16.688 1 93.88 46 PRO B CA 1
ATOM 1905 C C . PRO B 1 46 ? -11.727 -1.543 16.875 1 93.88 46 PRO B C 1
ATOM 1907 O O . PRO B 1 46 ? -10.711 -1.934 17.453 1 93.88 46 PRO B O 1
ATOM 1910 N N . ALA B 1 47 ? -12.602 -2.324 16.391 1 91.62 47 ALA B N 1
ATOM 1911 C CA . ALA B 1 47 ? -12.469 -3.773 16.5 1 91.62 47 ALA B CA 1
ATOM 1912 C C . ALA B 1 47 ? -11.328 -4.281 15.617 1 91.62 47 ALA B C 1
ATOM 1914 O O . ALA B 1 47 ? -10.656 -5.254 15.969 1 91.62 47 ALA B O 1
ATOM 1915 N N . ARG B 1 48 ? -11.109 -3.67 14.461 1 92.25 48 ARG B N 1
ATOM 1916 C CA . ARG B 1 48 ? -10.086 -4.035 13.492 1 92.25 48 ARG B CA 1
ATOM 1917 C C . ARG B 1 48 ? -9.43 -2.795 12.891 1 92.25 48 ARG B C 1
ATOM 1919 O O . ARG B 1 48 ? -10.023 -1.714 12.891 1 92.25 48 ARG B O 1
ATOM 1926 N N . GLY B 1 49 ? -8.266 -2.936 12.508 1 93.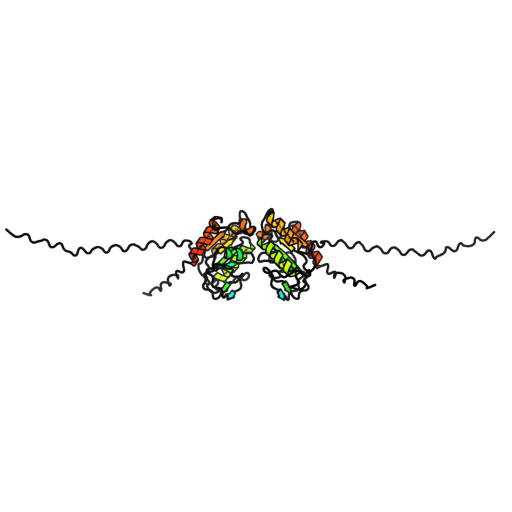69 49 GLY B N 1
ATOM 1927 C CA . GLY B 1 49 ? -7.641 -1.877 11.734 1 93.69 49 GLY B CA 1
ATOM 1928 C C . GLY B 1 49 ? -6.785 -0.944 12.57 1 93.69 49 GLY B C 1
ATOM 1929 O O . GLY B 1 49 ? -6.188 -0.001 12.047 1 93.69 49 GLY B O 1
ATOM 1930 N N . ALA B 1 50 ? -6.75 -1.205 13.93 1 96.81 50 ALA B N 1
ATOM 1931 C CA . ALA B 1 50 ? -5.871 -0.404 14.781 1 96.81 50 ALA B CA 1
ATOM 1932 C C . ALA B 1 50 ? -4.406 -0.613 14.406 1 96.81 50 ALA B C 1
ATOM 1934 O O . ALA B 1 50 ? -4.02 -1.704 13.984 1 96.81 50 ALA B O 1
ATOM 1935 N N . LEU B 1 51 ? -3.674 0.427 14.531 1 97.81 51 LEU B N 1
ATOM 1936 C CA . LEU B 1 51 ? -2.234 0.342 14.297 1 97.81 51 LEU B CA 1
ATOM 1937 C C . LEU B 1 51 ? -1.492 0.084 15.609 1 97.81 51 LEU B C 1
ATOM 1939 O O . LEU B 1 51 ? -1.957 0.478 16.672 1 97.81 51 LEU B O 1
ATOM 1943 N N . PRO B 1 52 ? -0.347 -0.576 15.508 1 97.12 52 PRO B N 1
ATOM 1944 C CA . PRO B 1 52 ? 0.466 -0.729 16.719 1 97.12 52 PRO B CA 1
ATOM 1945 C C . PRO B 1 52 ? 1.044 0.594 17.203 1 97.12 52 PRO B C 1
ATOM 1947 O O . PRO B 1 52 ? 1.013 1.594 16.484 1 97.12 52 PRO B O 1
ATOM 1950 N N . ILE B 1 53 ? 1.453 0.546 18.453 1 97.62 53 ILE B N 1
ATOM 1951 C CA . ILE B 1 53 ? 2.172 1.651 19.078 1 97.62 53 ILE B CA 1
ATOM 1952 C C . ILE B 1 53 ? 3.639 1.27 19.266 1 97.62 53 ILE B C 1
ATOM 1954 O O . ILE B 1 53 ? 3.941 0.182 19.766 1 97.62 53 ILE B O 1
ATOM 1958 N N . ALA B 1 54 ? 4.543 2.135 18.797 1 96.56 54 ALA B N 1
ATOM 1959 C CA . ALA B 1 54 ? 5.961 1.816 18.922 1 96.56 54 ALA B CA 1
ATOM 1960 C C . ALA B 1 54 ? 6.75 3.018 19.438 1 96.56 54 ALA B C 1
ATOM 1962 O O . ALA B 1 54 ? 6.516 4.152 19.016 1 96.56 54 ALA B O 1
ATOM 1963 N N . THR B 1 55 ? 7.691 2.736 20.312 1 94.62 55 THR B N 1
ATOM 1964 C CA . THR B 1 55 ? 8.586 3.791 20.766 1 94.62 55 THR B CA 1
ATOM 1965 C C . THR B 1 55 ? 9.625 4.117 19.703 1 94.62 55 THR B C 1
ATOM 1967 O O . THR B 1 55 ? 10.219 3.215 19.094 1 94.62 55 THR B O 1
ATOM 1970 N N . ARG B 1 56 ? 9.742 5.383 19.422 1 91.38 56 ARG B N 1
ATOM 1971 C CA . ARG B 1 56 ? 10.664 5.844 18.391 1 91.38 56 ARG B CA 1
ATOM 1972 C C . ARG B 1 56 ? 11.719 6.777 18.984 1 91.38 56 ARG B C 1
ATOM 1974 O O . ARG B 1 56 ? 11.391 7.73 19.688 1 91.38 56 ARG B O 1
ATOM 1981 N N . PRO B 1 57 ? 12.938 6.461 18.656 1 91.81 57 PRO B N 1
ATOM 1982 C CA . PRO B 1 57 ? 13.992 7.332 19.188 1 91.81 57 PRO B CA 1
ATOM 1983 C C . PRO B 1 57 ? 14.172 8.609 18.359 1 91.81 57 PRO B C 1
ATOM 1985 O O . PRO B 1 57 ? 14.75 9.586 18.844 1 91.81 57 PRO B O 1
ATOM 1988 N N . GLU B 1 58 ? 13.703 8.617 17.141 1 94.94 58 GLU B N 1
ATOM 1989 C CA . GLU B 1 58 ? 13.859 9.758 16.25 1 94.94 58 GLU B CA 1
ATOM 1990 C C . GLU B 1 58 ? 13.016 10.945 16.719 1 94.94 58 GLU B C 1
ATOM 1992 O O . GLU B 1 58 ? 12.023 10.758 17.422 1 94.94 58 GLU B O 1
ATOM 1997 N N . ARG B 1 59 ? 13.539 12.094 16.375 1 95.25 59 ARG B N 1
ATOM 1998 C CA . ARG B 1 59 ? 12.844 13.32 16.734 1 95.25 59 ARG B CA 1
ATOM 1999 C C . ARG B 1 59 ? 12.594 14.195 15.508 1 95.25 59 ARG B C 1
ATOM 2001 O O . ARG B 1 59 ? 13.156 15.289 15.391 1 95.25 59 ARG B O 1
ATOM 2008 N N . PRO B 1 60 ? 11.719 13.828 14.703 1 97.69 60 PRO B N 1
ATOM 2009 C CA . PRO B 1 60 ? 11.422 14.633 13.508 1 97.69 60 PRO B CA 1
ATOM 2010 C C . PRO B 1 60 ? 10.57 15.859 13.828 1 97.69 60 PRO B C 1
ATOM 2012 O O . PRO B 1 60 ? 10.125 16.031 14.961 1 97.69 60 PRO B O 1
ATOM 2015 N N . VAL B 1 61 ? 10.492 16.594 12.734 1 97.19 61 VAL B N 1
ATOM 2016 C CA . VAL B 1 61 ? 9.602 17.734 12.82 1 97.19 61 VAL B CA 1
ATOM 2017 C C . VAL B 1 61 ? 8.148 17.281 12.727 1 97.19 61 VAL B C 1
ATOM 2019 O O . VAL B 1 61 ? 7.266 17.844 13.375 1 97.19 61 VAL B O 1
ATOM 2022 N N . LEU B 1 62 ? 7.945 16.25 11.969 1 98.31 62 LEU B N 1
ATOM 2023 C CA . LEU B 1 62 ? 6.613 15.734 11.688 1 98.31 62 LEU B CA 1
ATOM 2024 C C . LEU B 1 62 ? 6.672 14.234 11.398 1 98.31 62 LEU B C 1
ATOM 2026 O O . LEU B 1 62 ? 7.516 13.781 10.617 1 98.31 62 LEU B O 1
ATOM 2030 N N . TRP B 1 63 ? 5.797 13.516 12.047 1 98.69 63 TRP B N 1
ATOM 2031 C CA . TRP B 1 63 ? 5.602 12.117 11.688 1 98.69 63 TRP B CA 1
ATOM 2032 C C . TRP B 1 63 ? 4.52 11.977 10.625 1 98.69 63 TRP B C 1
ATOM 2034 O O . TRP B 1 63 ? 3.41 12.492 10.781 1 98.69 63 TRP B O 1
ATOM 2044 N N . VAL B 1 64 ? 4.855 11.344 9.547 1 98.81 64 VAL B N 1
ATOM 2045 C CA . VAL B 1 64 ? 3.855 10.898 8.578 1 98.81 64 VAL B CA 1
ATO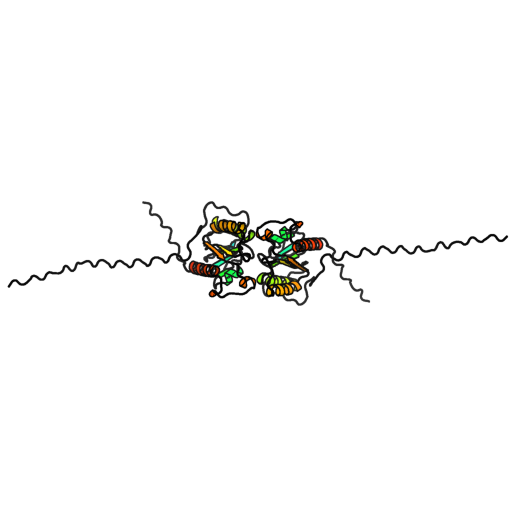M 2046 C C . VAL B 1 64 ? 3.463 9.453 8.867 1 98.81 64 VAL B C 1
ATOM 2048 O O . VAL B 1 64 ? 4.281 8.539 8.734 1 98.81 64 VAL B O 1
ATOM 2051 N N . LEU B 1 65 ? 2.232 9.266 9.289 1 98.75 65 LEU B N 1
ATOM 2052 C CA . LEU B 1 65 ? 1.709 7.957 9.648 1 98.75 65 LEU B CA 1
ATOM 2053 C C . LEU B 1 65 ? 0.791 7.414 8.562 1 98.75 65 LEU B C 1
ATOM 2055 O O . LEU B 1 65 ? -0.208 8.047 8.211 1 98.75 65 LEU B O 1
ATOM 2059 N N . GLY B 1 66 ? 1.143 6.258 8.07 1 98.69 66 GLY B N 1
ATOM 2060 C CA . GLY B 1 66 ? 0.271 5.613 7.102 1 98.69 66 GLY B CA 1
ATOM 2061 C C . GLY B 1 66 ? -0.776 4.723 7.738 1 98.69 66 GLY B C 1
ATOM 2062 O O . GLY B 1 66 ? -0.446 3.826 8.516 1 98.69 66 GLY B O 1
ATOM 2063 N N . ALA B 1 67 ? -1.991 4.844 7.293 1 98.5 67 ALA B N 1
ATOM 2064 C CA . ALA B 1 67 ? -3.086 4.035 7.824 1 98.5 67 ALA B CA 1
ATOM 2065 C C . ALA B 1 67 ? -2.977 2.586 7.355 1 98.5 67 ALA B C 1
ATOM 2067 O O . ALA B 1 67 ? -3.555 1.684 7.965 1 98.5 67 ALA B O 1
ATOM 2068 N N . HIS B 1 68 ? -2.326 2.383 6.277 1 96.94 68 HIS B N 1
ATOM 2069 C CA . HIS B 1 68 ? -2.16 1.08 5.641 1 96.94 68 HIS B CA 1
ATOM 2070 C C . HIS B 1 68 ? -0.902 1.044 4.781 1 96.94 68 HIS B C 1
ATOM 2072 O O . HIS B 1 68 ? -0.301 2.086 4.508 1 96.94 68 HIS B O 1
ATOM 2078 N N . GLY B 1 69 ? -0.457 -0.134 4.445 1 94.75 69 GLY B N 1
ATOM 2079 C CA . GLY B 1 69 ? 0.636 -0.238 3.49 1 94.75 69 GLY B CA 1
ATOM 2080 C C . GLY B 1 69 ? 0.32 0.397 2.148 1 94.75 69 GLY B C 1
ATOM 2081 O O . GLY B 1 69 ? -0.757 0.176 1.591 1 94.75 69 GLY B O 1
ATOM 2082 N N . GLY B 1 70 ? 1.202 1.183 1.677 1 94.88 70 GLY B N 1
ATOM 2083 C CA . GLY B 1 70 ? 1.016 1.843 0.394 1 94.88 70 GLY B CA 1
ATOM 2084 C C . GLY B 1 70 ? 0.268 3.158 0.502 1 94.88 70 GLY B C 1
ATOM 2085 O O . GLY B 1 70 ? -0.127 3.738 -0.51 1 94.88 70 GLY B O 1
ATOM 2086 N N . SER B 1 71 ? 0.074 3.627 1.681 1 98.06 71 SER B N 1
ATOM 2087 C CA . SER B 1 71 ? -0.701 4.836 1.93 1 98.06 71 SER B CA 1
ATOM 2088 C C . SER B 1 71 ? 0.036 6.078 1.435 1 98.06 71 SER B C 1
ATOM 2090 O O . SER B 1 71 ? -0.532 7.172 1.397 1 98.06 71 SER B O 1
ATOM 2092 N N . GLY B 1 72 ? 1.261 5.945 1.049 1 96.75 72 GLY B N 1
ATOM 2093 C CA . GLY B 1 72 ? 2.068 7.078 0.634 1 96.75 72 GLY B CA 1
ATOM 2094 C C . GLY B 1 72 ? 2.936 7.633 1.75 1 96.75 72 GLY B C 1
ATOM 2095 O O . GLY B 1 72 ? 3.408 8.766 1.67 1 96.75 72 GLY B O 1
ATOM 2096 N N . GLU B 1 73 ? 3.076 6.859 2.717 1 97.19 73 GLU B N 1
ATOM 2097 C CA . GLU B 1 73 ? 3.836 7.27 3.895 1 97.19 73 GLU B CA 1
ATOM 2098 C C . GLU B 1 73 ? 5.27 7.637 3.527 1 97.19 73 GLU B C 1
ATOM 2100 O O . GLU B 1 73 ? 5.75 8.719 3.875 1 97.19 73 GLU B O 1
ATOM 2105 N N . SER B 1 74 ? 5.969 6.781 2.777 1 95.56 74 SER B N 1
ATOM 2106 C CA . SER B 1 74 ? 7.355 7.039 2.396 1 95.56 74 SER B CA 1
ATOM 2107 C C . SER B 1 74 ? 7.453 8.203 1.42 1 95.56 74 SER B C 1
ATOM 2109 O O . SER B 1 74 ? 8.352 9.047 1.534 1 95.56 74 SER B O 1
ATOM 2111 N N . LEU B 1 75 ? 6.527 8.281 0.555 1 96.06 75 LEU B N 1
ATOM 2112 C CA . LEU B 1 75 ? 6.477 9.375 -0.411 1 96.06 75 LEU B CA 1
ATOM 2113 C C . LEU B 1 75 ? 6.293 10.719 0.292 1 96.06 75 LEU B C 1
ATOM 2115 O O . LEU B 1 75 ? 7.09 11.641 0.1 1 96.06 75 LEU B O 1
ATOM 2119 N N . LEU B 1 76 ? 5.352 10.828 1.116 1 97.94 76 LEU B N 1
ATOM 2120 C CA . LEU B 1 76 ? 4.977 12.086 1.747 1 97.94 76 LEU B CA 1
ATOM 2121 C C . LEU B 1 76 ? 6.062 12.555 2.707 1 97.94 76 LEU B C 1
ATOM 2123 O O . LEU B 1 76 ? 6.336 13.758 2.799 1 97.94 76 LEU B O 1
ATOM 2127 N N . SER B 1 77 ? 6.672 11.617 3.404 1 97.94 77 SER B N 1
ATOM 2128 C CA . SER B 1 77 ? 7.715 11.984 4.359 1 97.94 77 SER B CA 1
ATOM 2129 C C . SER B 1 77 ? 8.945 12.531 3.652 1 97.94 77 SER B C 1
ATOM 2131 O O . SER B 1 77 ? 9.773 13.211 4.266 1 97.94 77 SER B O 1
ATOM 2133 N N . SER B 1 78 ? 9.07 12.219 2.377 1 96.38 78 SER B N 1
ATOM 2134 C CA . SER B 1 78 ? 10.25 12.656 1.636 1 96.38 78 SER B CA 1
ATOM 2135 C C . SER B 1 78 ? 10.062 14.055 1.064 1 96.38 78 SER B C 1
ATOM 2137 O O . SER B 1 78 ? 11 14.648 0.532 1 96.38 78 SER B O 1
ATOM 2139 N N . LEU B 1 79 ? 8.906 14.617 1.164 1 96.69 79 LEU B N 1
ATOM 2140 C CA . LEU B 1 79 ? 8.586 15.875 0.5 1 96.69 79 LEU B CA 1
ATOM 2141 C C . LEU B 1 79 ? 9.258 17.047 1.214 1 96.69 79 LEU B C 1
ATOM 2143 O O . LEU B 1 79 ? 9.469 18.109 0.615 1 96.69 79 LEU B O 1
ATOM 2147 N N . GLN B 1 80 ? 9.508 16.906 2.498 1 96.31 80 GLN B N 1
ATOM 2148 C CA . GLN B 1 80 ? 10.109 17.984 3.277 1 96.31 80 GLN B CA 1
ATOM 2149 C C . GLN B 1 80 ? 11.164 17.453 4.242 1 96.31 80 GLN B C 1
ATOM 2151 O O . GLN B 1 80 ? 10.953 16.422 4.887 1 96.31 80 GLN B O 1
ATOM 2156 N N . GLU B 1 81 ? 12.234 18.203 4.34 1 95.62 81 GLU B N 1
ATOM 2157 C CA . GLU B 1 81 ? 13.227 17.875 5.355 1 95.62 81 GLU B CA 1
ATOM 2158 C C . GLU B 1 81 ? 12.617 17.891 6.754 1 95.62 81 GLU B C 1
ATOM 2160 O O . GLU B 1 81 ? 11.844 18.797 7.082 1 95.62 81 GLU B O 1
ATOM 2165 N N . GLY B 1 82 ? 12.914 16.844 7.555 1 97.31 82 GLY B N 1
ATOM 2166 C CA . GLY B 1 82 ? 12.414 16.781 8.914 1 97.31 82 GLY B CA 1
ATOM 2167 C C . GLY B 1 82 ? 11.164 15.938 9.062 1 97.31 82 GLY B C 1
ATOM 2168 O O . GLY B 1 82 ? 10.789 15.57 10.18 1 97.31 82 GLY B O 1
ATOM 2169 N N . TRP B 1 83 ? 10.508 15.742 7.945 1 98.44 83 TRP B N 1
ATOM 2170 C CA . TRP B 1 83 ? 9.398 14.789 7.996 1 98.44 83 TRP B CA 1
ATOM 2171 C C . TRP B 1 83 ? 9.914 13.352 7.996 1 98.44 83 TRP B C 1
ATOM 2173 O O . TRP B 1 83 ? 10.93 13.055 7.363 1 98.44 83 TRP B O 1
ATOM 2183 N N . MET B 1 84 ? 9.242 12.508 8.742 1 98.31 84 MET B N 1
ATOM 2184 C CA . MET B 1 84 ? 9.695 11.117 8.797 1 98.31 84 MET B CA 1
ATOM 2185 C C . MET B 1 84 ? 8.508 10.156 8.797 1 98.31 84 MET B C 1
ATOM 2187 O O . MET B 1 84 ? 7.488 10.422 9.438 1 98.31 84 MET B O 1
ATOM 2191 N N . ALA B 1 85 ? 8.688 9.062 8.078 1 98 85 ALA B N 1
ATOM 2192 C CA . ALA B 1 85 ? 7.699 7.992 8.086 1 98 85 ALA B CA 1
ATOM 2193 C C . ALA B 1 85 ? 7.637 7.312 9.453 1 98 85 ALA B C 1
ATOM 2195 O O . ALA B 1 85 ? 8.672 7.02 10.055 1 98 85 ALA B O 1
ATOM 2196 N N . ALA B 1 86 ? 6.438 6.992 9.891 1 97.81 86 ALA B N 1
ATOM 2197 C CA . ALA B 1 86 ? 6.246 6.398 11.219 1 97.81 86 ALA B CA 1
ATOM 2198 C C . ALA B 1 86 ? 6.281 4.875 11.148 1 97.81 86 ALA B C 1
ATOM 2200 O O . ALA B 1 86 ? 6.328 4.203 12.18 1 97.81 86 ALA B O 1
ATOM 2201 N N . GLY B 1 87 ? 6.254 4.332 9.906 1 93.75 87 GLY B N 1
ATOM 2202 C CA . GLY B 1 87 ? 6.359 2.893 9.734 1 93.75 87 GLY B CA 1
ATOM 2203 C C . GLY B 1 87 ? 5.109 2.148 10.164 1 93.75 87 GLY B C 1
ATOM 2204 O O . GLY B 1 87 ? 5.191 1.11 10.82 1 93.75 87 GLY B O 1
ATOM 2205 N N . HIS B 1 88 ? 3.938 2.736 9.945 1 95.06 88 HIS B N 1
ATOM 2206 C CA . HIS B 1 88 ? 2.633 2.148 10.227 1 95.06 88 HIS B CA 1
ATOM 2207 C C . HIS B 1 88 ? 2.471 1.856 11.711 1 95.06 88 HIS B C 1
ATOM 2209 O O . HIS B 1 88 ? 1.925 0.816 12.094 1 95.06 88 HIS B O 1
ATOM 2215 N N . SER B 1 89 ? 3.016 2.738 12.508 1 97.31 89 SER B N 1
ATOM 2216 C CA . SER B 1 89 ? 2.855 2.652 13.953 1 97.31 89 SER B CA 1
ATOM 2217 C C . SER B 1 89 ? 2.805 4.039 14.586 1 97.31 89 SER B C 1
ATOM 2219 O O . SER B 1 89 ? 3.531 4.945 14.172 1 97.31 89 SER B O 1
ATOM 2221 N N . TRP B 1 90 ? 1.979 4.102 15.602 1 98.19 90 TRP B N 1
ATOM 2222 C CA . TRP B 1 90 ? 1.946 5.355 16.344 1 98.19 90 TRP B CA 1
ATOM 2223 C C . TRP B 1 90 ? 3.262 5.59 17.078 1 98.19 90 TRP B C 1
ATOM 2225 O O . TRP B 1 90 ? 3.744 4.707 17.797 1 98.19 90 TRP B O 1
ATOM 2235 N N . PRO B 1 91 ? 3.814 6.762 16.891 1 97.06 91 PRO B N 1
ATOM 2236 C CA . PRO B 1 91 ? 5.086 7.027 17.562 1 97.06 91 PRO B CA 1
ATOM 2237 C C . PRO B 1 91 ? 4.91 7.41 19.031 1 97.06 91 PRO B C 1
ATOM 2239 O O . PRO B 1 91 ? 4.535 8.547 19.344 1 97.06 91 PRO B O 1
ATOM 2242 N N . ALA B 1 92 ? 5.168 6.539 19.875 1 93.38 92 ALA B N 1
ATOM 2243 C CA . ALA B 1 92 ? 5.102 6.801 21.312 1 93.38 92 ALA B CA 1
ATOM 2244 C C . ALA B 1 92 ? 6.363 7.508 21.797 1 93.38 92 ALA B C 1
ATOM 2246 O O . ALA B 1 92 ? 7.453 7.289 21.25 1 93.38 92 ALA B O 1
ATOM 2247 N N . GLY B 1 93 ? 6.199 8.312 22.766 1 87.25 93 GLY B N 1
ATOM 2248 C CA . GLY B 1 93 ? 7.332 8.992 23.359 1 87.25 93 GLY B CA 1
ATOM 2249 C C . GLY B 1 93 ? 7.809 10.188 22.562 1 87.25 93 GLY B C 1
ATOM 2250 O O . GLY B 1 93 ? 8.836 10.789 22.875 1 87.25 93 GLY B O 1
ATOM 2251 N N . SER B 1 94 ? 7.215 10.5 21.484 1 89.44 94 SER B N 1
ATOM 2252 C CA . SER B 1 94 ? 7.574 11.633 20.641 1 89.44 94 SER B CA 1
ATOM 2253 C C . SER B 1 94 ? 6.672 12.828 20.906 1 89.44 94 SER B C 1
ATOM 2255 O O . SER B 1 94 ? 5.465 12.672 21.094 1 89.44 94 SER B O 1
ATOM 2257 N N . SER B 1 95 ? 7.281 13.953 20.891 1 91.25 95 SER B N 1
ATOM 2258 C CA . SER B 1 95 ? 6.5 15.18 21.031 1 91.25 95 SER B CA 1
ATOM 2259 C C . SER B 1 95 ? 6.141 15.758 19.672 1 91.25 95 SER B C 1
ATOM 2261 O O . SER B 1 95 ? 5.34 16.703 19.594 1 91.25 95 SER B O 1
ATOM 2263 N N . ALA B 1 96 ? 6.719 15.211 18.609 1 95.88 96 ALA B N 1
ATOM 2264 C CA . ALA B 1 96 ? 6.43 15.703 17.266 1 95.88 96 ALA B CA 1
ATOM 2265 C C . ALA B 1 96 ? 4.992 15.383 16.859 1 95.88 96 ALA B C 1
ATOM 2267 O O . ALA B 1 96 ? 4.473 14.312 17.188 1 95.88 96 ALA B O 1
ATOM 2268 N N . PRO B 1 97 ? 4.398 16.328 16.125 1 97.56 97 PRO B N 1
ATOM 2269 C CA . PRO B 1 97 ? 3.039 16.047 15.656 1 97.56 97 PRO B CA 1
ATOM 2270 C C . PRO B 1 97 ? 2.99 14.961 14.594 1 97.56 97 PRO B C 1
ATOM 2272 O O . PRO B 1 97 ? 4.027 14.586 14.039 1 97.56 97 PRO B O 1
ATOM 2275 N N . VAL B 1 98 ? 1.739 14.469 14.398 1 98.38 98 VAL B N 1
ATOM 2276 C CA . VAL B 1 98 ? 1.498 13.367 13.469 1 98.38 98 VAL B CA 1
ATOM 2277 C C . VAL B 1 98 ? 0.494 13.812 12.406 1 98.38 98 VAL B C 1
ATOM 2279 O O . VAL B 1 98 ? -0.467 14.523 12.703 1 98.38 98 VAL B O 1
ATOM 2282 N N . VAL B 1 99 ? 0.757 13.445 11.18 1 98.75 99 VAL B N 1
ATOM 2283 C CA . VAL B 1 99 ? -0.269 13.523 10.141 1 98.75 99 VAL B CA 1
ATOM 2284 C C . VAL B 1 99 ? -0.545 12.133 9.578 1 98.75 99 VAL B C 1
ATOM 2286 O O . VAL B 1 99 ? 0.379 11.344 9.391 1 98.75 99 VAL B O 1
ATOM 2289 N N . LEU B 1 100 ? -1.849 11.82 9.391 1 98.88 100 LEU B N 1
ATOM 2290 C CA . LEU B 1 100 ? -2.266 10.523 8.883 1 98.88 100 LEU B CA 1
ATOM 2291 C C . LEU B 1 100 ? -2.412 10.547 7.367 1 98.88 100 LEU B C 1
ATOM 2293 O O . LEU B 1 100 ? -2.939 11.516 6.812 1 98.88 100 LEU B O 1
ATOM 2297 N N . ALA B 1 101 ? -1.94 9.469 6.742 1 98.94 101 ALA B N 1
ATOM 2298 C CA . ALA B 1 101 ? -2.062 9.359 5.293 1 98.94 101 ALA B CA 1
ATOM 2299 C C . ALA B 1 101 ? -2.844 8.109 4.898 1 98.94 101 ALA B C 1
ATOM 2301 O O . ALA B 1 101 ? -2.66 7.043 5.492 1 98.94 101 ALA B O 1
ATOM 2302 N N . ALA B 1 102 ? -3.701 8.203 3.891 1 98.88 102 ALA B N 1
ATOM 2303 C CA . ALA B 1 102 ? -4.438 7.07 3.332 1 98.88 102 ALA B CA 1
ATOM 2304 C C . ALA B 1 102 ? -4.723 7.281 1.847 1 98.88 102 ALA B C 1
ATOM 2306 O O . ALA B 1 102 ? -4.855 8.414 1.39 1 98.88 102 ALA B O 1
ATOM 2307 N N . ARG B 1 103 ? -4.734 6.164 1.161 1 98.62 103 ARG B N 1
ATOM 2308 C CA . ARG B 1 103 ? -5.258 6.207 -0.2 1 98.62 103 ARG B CA 1
ATOM 2309 C C . ARG B 1 103 ? -6.781 6.281 -0.198 1 98.62 103 ARG B C 1
ATOM 2311 O O . ARG B 1 103 ? -7.43 5.828 0.75 1 98.62 103 ARG B O 1
ATOM 2318 N N . THR B 1 104 ? -7.371 6.734 -1.334 1 98.81 104 THR B N 1
ATOM 2319 C CA . THR B 1 104 ? -8.781 7.105 -1.353 1 98.81 104 THR B CA 1
ATOM 2320 C C . THR B 1 104 ? -9.641 5.941 -1.832 1 98.81 104 THR B C 1
ATOM 2322 O O . THR B 1 104 ? -10.844 6.098 -2.039 1 98.81 104 THR B O 1
ATOM 2325 N N . GLY B 1 105 ? -9.07 4.801 -2.041 1 98.44 105 GLY B N 1
ATOM 2326 C CA . GLY B 1 105 ? -9.875 3.621 -2.303 1 98.44 105 GLY B CA 1
ATOM 2327 C C . GLY B 1 105 ? -10.648 3.143 -1.086 1 98.44 105 GLY B C 1
ATOM 2328 O O . GLY B 1 105 ? -10.414 3.619 0.028 1 98.44 105 GLY B O 1
ATOM 2329 N N . PHE B 1 106 ? -11.477 2.195 -1.259 1 98.38 106 PHE B N 1
ATOM 2330 C CA . PHE B 1 106 ? -12.352 1.727 -0.194 1 98.38 106 PHE B CA 1
ATOM 2331 C C . PHE B 1 106 ? -11.547 1.208 0.988 1 98.38 106 PHE B C 1
ATOM 2333 O O . PHE B 1 106 ? -11.797 1.586 2.135 1 98.38 106 PHE B O 1
ATOM 2340 N N . GLU B 1 107 ? -10.57 0.335 0.727 1 97.06 107 GLU B N 1
ATOM 2341 C CA . GLU B 1 107 ? -9.773 -0.23 1.81 1 97.06 107 GLU B CA 1
ATOM 2342 C C . GLU B 1 107 ? -8.977 0.854 2.533 1 97.06 107 GLU B C 1
ATOM 2344 O O . GLU B 1 107 ? -8.891 0.849 3.764 1 97.06 107 GLU B O 1
ATOM 2349 N N . GLY B 1 108 ? -8.414 1.803 1.737 1 98.25 108 GLY B N 1
ATOM 2350 C CA . GLY B 1 108 ? -7.668 2.895 2.34 1 98.25 108 GLY B CA 1
ATOM 2351 C C . GLY B 1 108 ? -8.508 3.764 3.252 1 98.25 108 GLY B C 1
ATOM 2352 O O . GLY B 1 108 ? -8.102 4.078 4.371 1 98.25 108 GLY B O 1
ATOM 2353 N N . LEU B 1 109 ? -9.656 4.094 2.795 1 98.81 109 LEU B N 1
ATOM 2354 C CA . LEU B 1 109 ? -10.555 4.934 3.576 1 98.81 109 LEU B CA 1
ATOM 2355 C C . LEU B 1 109 ? -11.047 4.195 4.82 1 98.81 109 LEU B C 1
ATOM 2357 O O . LEU B 1 109 ? -11.109 4.777 5.906 1 98.81 109 LEU B O 1
ATOM 2361 N N . THR B 1 110 ? -11.328 2.967 4.648 1 98.31 110 THR B N 1
ATOM 2362 C CA . THR B 1 110 ? -11.781 2.156 5.773 1 98.31 110 THR B CA 1
ATOM 2363 C C . THR B 1 110 ? -10.695 2.043 6.836 1 98.31 110 THR B C 1
ATOM 2365 O O . THR B 1 110 ? -10.977 2.156 8.031 1 98.31 110 THR B O 1
ATOM 2368 N N . ARG B 1 111 ? -9.484 1.895 6.402 1 98.38 111 ARG B N 1
ATOM 2369 C CA . ARG B 1 111 ? -8.375 1.808 7.344 1 98.38 111 ARG B CA 1
ATOM 2370 C C . ARG B 1 111 ? -8.125 3.15 8.023 1 98.38 111 ARG B C 1
ATOM 2372 O O . ARG B 1 111 ? -7.848 3.203 9.227 1 98.38 111 ARG B O 1
ATOM 2379 N N . ALA B 1 112 ? -8.242 4.188 7.27 1 98.88 112 ALA B N 1
ATOM 2380 C CA . ALA B 1 112 ? -8.125 5.512 7.871 1 98.88 112 ALA B CA 1
ATOM 2381 C C . ALA B 1 112 ? -9.18 5.719 8.953 1 98.88 112 ALA B C 1
ATOM 2383 O O . ALA B 1 112 ? -8.891 6.281 10.016 1 98.88 112 ALA B O 1
ATOM 2384 N N . GLN B 1 113 ? -10.375 5.254 8.68 1 98.75 113 GLN B N 1
ATOM 2385 C CA . GLN B 1 113 ? -11.453 5.367 9.656 1 98.75 113 GLN B CA 1
ATOM 2386 C C . GLN B 1 113 ? -11.102 4.645 10.953 1 98.75 113 GLN B C 1
ATOM 2388 O O . GLN B 1 113 ? -11.305 5.18 12.047 1 98.75 113 GLN B O 1
ATOM 2393 N N . ALA B 1 114 ? -10.594 3.537 10.812 1 98.69 114 ALA B N 1
ATOM 2394 C CA . ALA B 1 114 ? -10.227 2.746 11.984 1 98.69 114 ALA B CA 1
ATOM 2395 C C . ALA B 1 114 ? -9.141 3.445 12.797 1 98.69 114 ALA B C 1
ATOM 2397 O O . ALA B 1 114 ? -9.211 3.5 14.031 1 98.69 114 ALA B O 1
ATOM 2398 N N . VAL B 1 115 ? -8.164 3.973 12.125 1 98.69 115 VAL B N 1
ATOM 2399 C CA . VAL B 1 115 ? -7.035 4.609 12.797 1 98.69 115 VAL B CA 1
ATOM 2400 C C . VAL B 1 115 ? -7.504 5.891 13.484 1 98.69 115 VAL B C 1
ATOM 2402 O O . VAL B 1 115 ? -7.09 6.191 14.602 1 98.69 115 VAL B O 1
ATOM 2405 N N . LEU B 1 116 ? -8.375 6.613 12.836 1 98.5 116 LEU B N 1
ATOM 2406 C CA . LEU B 1 116 ? -8.922 7.824 13.438 1 98.5 116 LEU B CA 1
ATOM 2407 C C . LEU B 1 116 ? -9.773 7.492 14.656 1 98.5 116 LEU B C 1
ATOM 2409 O O . LEU B 1 116 ? -9.734 8.219 15.656 1 98.5 116 LEU B O 1
ATOM 2413 N N . THR B 1 117 ? -10.523 6.434 14.57 1 98.25 117 THR B N 1
ATOM 2414 C CA . THR B 1 117 ? -11.305 5.98 15.719 1 98.25 117 THR B CA 1
ATOM 2415 C C . THR B 1 117 ? -10.398 5.59 16.875 1 98.25 117 THR B C 1
ATOM 2417 O O . THR B 1 117 ? -10.688 5.906 18.031 1 98.25 117 THR B O 1
ATOM 2420 N N . GLN B 1 118 ? -9.344 4.926 16.547 1 98.31 118 GLN B N 1
ATOM 2421 C CA . GLN B 1 118 ? -8.336 4.578 17.547 1 98.31 118 GLN B CA 1
ATOM 2422 C C . GLN B 1 118 ? -7.805 5.82 18.25 1 98.31 118 GLN B C 1
ATOM 2424 O O . GLN B 1 118 ? -7.738 5.863 19.484 1 98.31 118 GLN B O 1
ATOM 2429 N N . TRP B 1 119 ? -7.43 6.773 17.5 1 98.12 119 TRP B N 1
ATOM 2430 C CA . TRP B 1 119 ? -6.957 8.047 18.047 1 98.12 119 TRP B CA 1
ATOM 2431 C C . TRP B 1 119 ? -8.023 8.703 18.906 1 98.12 119 TRP B C 1
ATOM 2433 O O . TRP B 1 119 ? -7.754 9.117 20.031 1 98.12 119 TRP B O 1
ATOM 2443 N N . ALA B 1 120 ? -9.203 8.75 18.422 1 97.44 120 ALA B N 1
ATOM 2444 C CA . ALA B 1 120 ? -10.305 9.43 19.094 1 97.44 120 ALA B CA 1
ATOM 2445 C C . ALA B 1 120 ? -10.641 8.75 20.422 1 97.44 120 ALA B C 1
ATOM 2447 O O . ALA B 1 120 ? -11.109 9.398 21.359 1 97.44 120 ALA B O 1
ATOM 2448 N N . SER B 1 121 ? -10.391 7.508 20.469 1 96.94 121 SER B N 1
ATOM 2449 C CA . SER B 1 121 ? -10.703 6.742 21.672 1 96.94 121 SER B CA 1
ATOM 2450 C C . SER B 1 121 ? -9.734 7.062 22.797 1 96.94 121 SER B C 1
ATOM 2452 O O . SER B 1 121 ? -9.992 6.727 23.969 1 96.94 121 SER B O 1
ATOM 2454 N N . GLY B 1 122 ? -8.562 7.539 22.438 1 95.62 122 GLY B N 1
ATOM 2455 C CA . GLY B 1 122 ? -7.527 7.805 23.422 1 95.62 122 GLY B CA 1
ATOM 2456 C C . GLY B 1 122 ? -6.637 6.605 23.688 1 95.62 122 GLY B C 1
ATOM 2457 O O . GLY B 1 122 ? -5.738 6.668 24.531 1 95.62 122 GLY B O 1
ATOM 2458 N N . ALA B 1 123 ? -6.809 5.566 22.953 1 94.56 123 ALA B N 1
ATOM 2459 C CA . ALA B 1 123 ? -6.105 4.309 23.188 1 94.56 123 ALA B CA 1
ATOM 2460 C C . ALA B 1 123 ? -4.609 4.461 22.938 1 94.56 123 ALA B C 1
ATOM 2462 O O . ALA B 1 123 ? -3.805 3.67 23.438 1 94.56 123 ALA B O 1
ATOM 2463 N N . VAL B 1 124 ? -4.266 5.445 22.172 1 95.56 124 VAL B N 1
ATOM 2464 C CA . VAL B 1 124 ? -2.855 5.605 21.828 1 95.56 124 VAL B CA 1
ATOM 2465 C C . VAL B 1 124 ? -2.271 6.809 22.562 1 95.56 124 VAL B C 1
ATOM 2467 O O . VAL B 1 124 ? -1.2 7.301 22.219 1 95.56 124 VAL B O 1
ATOM 2470 N N . GLY B 1 125 ? -2.92 7.188 23.531 1 92.25 125 GLY B N 1
ATOM 2471 C CA . GLY B 1 125 ? -2.557 8.414 24.219 1 92.25 125 GLY B CA 1
ATOM 2472 C C . GLY B 1 125 ? -3.141 9.656 23.562 1 92.25 125 GLY B C 1
ATOM 2473 O O . GLY B 1 125 ? -4.316 9.68 23.203 1 92.25 125 GLY B O 1
ATOM 2474 N N . ASP B 1 126 ? -2.26 10.773 23.453 1 89.38 126 ASP B N 1
ATOM 2475 C CA . ASP B 1 126 ? -2.781 12.016 22.891 1 89.38 126 ASP B CA 1
ATOM 2476 C C . ASP B 1 126 ? -1.775 12.648 21.938 1 89.38 126 ASP B C 1
ATOM 2478 O O . ASP B 1 126 ? -1.439 13.828 22.062 1 89.38 126 ASP B O 1
ATOM 2482 N N . PRO B 1 127 ? -1.356 11.82 21.047 1 94.81 127 PRO B N 1
ATOM 2483 C CA . PRO B 1 127 ? -0.519 12.492 20.047 1 94.81 127 PRO B CA 1
ATOM 2484 C C . PRO B 1 127 ? -1.241 13.641 19.344 1 94.81 127 PRO B C 1
ATOM 2486 O O . PRO B 1 127 ? -2.439 13.539 19.062 1 94.81 127 PRO B O 1
ATOM 2489 N N . ARG B 1 128 ? -0.489 14.672 19.078 1 95.5 128 ARG B N 1
ATOM 2490 C CA . ARG B 1 128 ? -1.059 15.789 18.328 1 95.5 128 ARG B CA 1
ATOM 2491 C C . ARG B 1 128 ? -1.251 15.43 16.859 1 95.5 128 ARG B C 1
ATOM 2493 O O . ARG B 1 128 ? -0.306 15.5 16.078 1 95.5 128 ARG B O 1
ATOM 2500 N N . LEU B 1 129 ? -2.455 15.062 16.547 1 97.44 129 LEU B N 1
ATOM 2501 C CA . LEU B 1 129 ? -2.797 14.758 15.156 1 97.44 129 LEU B CA 1
ATOM 2502 C C . LEU B 1 129 ? -3.178 16.031 14.398 1 97.44 129 LEU B C 1
ATOM 2504 O O . LEU B 1 129 ? -4.121 16.719 14.773 1 97.44 129 LEU B O 1
ATOM 2508 N N . LEU B 1 130 ? -2.422 16.234 13.344 1 97.88 130 LEU B N 1
ATOM 2509 C CA . LEU B 1 130 ? -2.652 17.484 12.625 1 97.88 130 LEU B CA 1
ATOM 2510 C C . LEU B 1 130 ? -3.799 17.328 11.633 1 97.88 130 LEU B C 1
ATOM 2512 O O . LEU B 1 130 ? -4.473 18.312 11.305 1 97.88 130 LEU B O 1
ATOM 2516 N N . GLY B 1 131 ? -3.959 16.156 11.117 1 98.69 131 GLY B N 1
ATOM 2517 C CA . GLY B 1 131 ? -5.02 15.93 10.148 1 98.69 131 GLY B CA 1
ATOM 2518 C C . GLY B 1 131 ? -4.816 14.664 9.328 1 98.69 131 GLY B C 1
ATOM 2519 O O . GLY B 1 131 ? -4.066 13.773 9.727 1 98.69 131 GLY B O 1
ATOM 2520 N N . LEU B 1 132 ? -5.594 14.57 8.234 1 98.94 132 LEU B N 1
ATOM 2521 C CA . LEU B 1 132 ? -5.641 13.43 7.324 1 98.94 132 LEU B CA 1
ATOM 2522 C C . LEU B 1 132 ? -5.336 13.867 5.895 1 98.94 132 LEU B C 1
ATOM 2524 O O . LEU B 1 132 ? -5.949 14.797 5.379 1 98.94 132 LEU B O 1
ATOM 2528 N N . ILE B 1 133 ? -4.293 13.219 5.363 1 98.94 133 ILE B N 1
ATOM 2529 C CA . ILE B 1 133 ? -4.023 13.367 3.939 1 98.94 133 ILE B CA 1
ATOM 2530 C C . ILE B 1 133 ? -4.727 12.266 3.156 1 98.94 133 ILE B C 1
ATOM 2532 O O . ILE B 1 133 ? -4.477 11.078 3.383 1 98.94 133 ILE B O 1
ATOM 2536 N N . LEU B 1 134 ? -5.672 12.656 2.334 1 98.88 134 LEU B N 1
ATOM 2537 C CA . LEU B 1 134 ? -6.285 11.75 1.369 1 98.88 134 LEU B CA 1
ATOM 2538 C C . LEU B 1 134 ? -5.578 11.828 0.02 1 98.88 134 LEU B C 1
ATOM 2540 O O . LEU B 1 134 ? -5.738 12.812 -0.711 1 98.88 134 LEU B O 1
ATOM 2544 N N . LEU B 1 135 ? -4.773 10.789 -0.227 1 98.75 135 LEU B N 1
ATOM 2545 C CA . LEU B 1 135 ? -3.977 10.711 -1.446 1 98.75 135 LEU B CA 1
ATOM 2546 C C . LEU B 1 135 ? -4.703 9.898 -2.516 1 98.75 135 LEU B C 1
ATOM 2548 O O . LEU B 1 135 ? -5.09 8.75 -2.275 1 98.75 135 LEU B O 1
ATOM 2552 N N . ALA B 1 136 ? -4.855 10.5 -3.672 1 98.81 136 ALA B N 1
ATOM 2553 C CA . ALA B 1 136 ? -5.609 9.828 -4.73 1 98.81 136 ALA B CA 1
ATOM 2554 C C . ALA B 1 136 ? -5.012 8.461 -5.047 1 98.81 136 ALA B C 1
ATOM 2556 O O . ALA B 1 136 ? -3.797 8.328 -5.219 1 98.81 136 ALA B O 1
ATOM 2557 N N . ASP B 1 137 ? -5.902 7.418 -5.164 1 98.19 137 ASP B N 1
ATOM 2558 C CA . ASP B 1 137 ? -5.453 6.055 -5.441 1 98.19 137 ASP B CA 1
ATOM 2559 C C . ASP B 1 137 ? -5.441 5.777 -6.941 1 98.19 137 ASP B C 1
ATOM 2561 O O . ASP B 1 137 ? -4.871 4.781 -7.391 1 98.19 137 ASP B O 1
ATOM 2565 N N . ALA B 1 138 ? -6.027 6.629 -7.676 1 98.31 138 ALA B N 1
ATOM 2566 C CA . ALA B 1 138 ? -6.098 6.535 -9.133 1 98.31 138 ALA B CA 1
ATOM 2567 C C . ALA B 1 138 ? -6.27 7.918 -9.766 1 98.31 138 ALA B C 1
ATOM 2569 O O . ALA B 1 138 ? -6.742 8.852 -9.109 1 98.31 138 ALA B O 1
ATOM 2570 N N . PRO B 1 139 ? -5.84 8.031 -11.039 1 97.81 139 PRO B N 1
ATOM 2571 C CA . PRO B 1 139 ? -6.105 9.297 -11.727 1 97.81 139 PRO B CA 1
ATOM 2572 C C . PRO B 1 139 ? -7.594 9.531 -11.977 1 97.81 139 PRO B C 1
ATOM 2574 O O . PRO B 1 139 ? -8.383 8.586 -11.961 1 97.81 139 PRO B O 1
ATOM 2577 N N . GLY B 1 140 ? -7.934 10.805 -12.109 1 96.31 140 GLY B N 1
ATOM 2578 C CA . GLY B 1 140 ? -9.289 11.148 -12.5 1 96.31 140 GLY B CA 1
ATOM 2579 C C . GLY B 1 140 ? -10.211 11.375 -11.312 1 96.31 140 GLY B C 1
ATOM 2580 O O . GLY B 1 140 ? -9.742 11.539 -10.18 1 96.31 140 GLY B O 1
ATOM 2581 N N . ARG B 1 141 ? -11.492 11.344 -11.594 1 96.25 141 ARG B N 1
ATOM 2582 C CA . ARG B 1 141 ? -12.484 11.648 -10.578 1 96.25 141 ARG B CA 1
ATOM 2583 C C . ARG B 1 141 ? -12.758 10.438 -9.688 1 96.25 141 ARG B C 1
ATOM 2585 O O . ARG B 1 141 ? -12.891 9.312 -10.188 1 96.25 141 ARG B O 1
ATOM 2592 N N . ARG B 1 142 ? -12.852 10.641 -8.555 1 97.44 142 ARG B N 1
ATOM 2593 C CA . ARG B 1 142 ? -13.18 9.594 -7.598 1 97.44 142 ARG B CA 1
ATOM 2594 C C . ARG B 1 142 ? -14.648 9.203 -7.695 1 97.44 142 ARG B C 1
ATOM 2596 O O . ARG B 1 142 ? -15.523 10.07 -7.734 1 97.44 142 ARG B O 1
ATOM 2603 N N . PRO B 1 143 ? -14.961 7.969 -7.711 1 98 143 PRO B N 1
ATOM 2604 C CA . PRO B 1 143 ? -16.359 7.539 -7.695 1 98 143 PRO B CA 1
ATOM 2605 C C . PRO B 1 143 ? -17.141 8.109 -6.516 1 98 143 PRO B C 1
ATOM 2607 O O . PRO B 1 143 ? -16.578 8.297 -5.434 1 98 143 PRO B O 1
ATOM 2610 N N . ARG B 1 144 ? -18.438 8.305 -6.688 1 98.25 144 ARG B N 1
ATOM 2611 C CA . ARG B 1 144 ? -19.297 8.953 -5.699 1 98.25 144 ARG B CA 1
ATOM 2612 C C . ARG B 1 144 ? -19.234 8.219 -4.363 1 98.25 144 ARG B C 1
ATOM 2614 O O . ARG B 1 144 ? -19.156 8.844 -3.309 1 98.25 144 ARG B O 1
ATOM 2621 N N . ALA B 1 145 ? -19.328 6.898 -4.445 1 98.38 145 ALA B N 1
ATOM 2622 C CA . ALA B 1 145 ? -19.312 6.098 -3.223 1 98.38 145 ALA B CA 1
ATOM 2623 C C . ALA B 1 145 ? -18.047 6.375 -2.402 1 98.38 145 ALA B C 1
ATOM 2625 O O . ALA B 1 145 ? -18.109 6.469 -1.175 1 98.38 145 ALA B O 1
ATOM 2626 N N . LEU B 1 146 ? -16.953 6.559 -3.059 1 98.81 146 LEU B N 1
ATOM 2627 C CA . LEU B 1 146 ? -15.688 6.793 -2.371 1 98.81 146 LEU B CA 1
ATOM 2628 C C . LEU B 1 146 ? -15.586 8.242 -1.901 1 98.81 146 LEU B C 1
ATOM 2630 O O . LEU B 1 146 ? -15 8.516 -0.854 1 98.81 146 LEU B O 1
ATOM 2634 N N . ARG B 1 147 ? -16.125 9.172 -2.672 1 98.56 147 ARG B N 1
ATOM 2635 C CA . ARG B 1 147 ? -16.188 10.562 -2.223 1 98.56 147 ARG B CA 1
ATOM 2636 C C . ARG B 1 147 ? -16.984 10.68 -0.931 1 98.56 147 ARG B C 1
ATOM 2638 O O . ARG B 1 147 ? -16.562 11.352 0.011 1 98.56 147 ARG B O 1
ATOM 2645 N N . ASP B 1 148 ? -18.109 10.023 -0.932 1 98.69 148 ASP B N 1
ATOM 2646 C CA . ASP B 1 148 ? -18.969 10.07 0.248 1 98.69 148 ASP B CA 1
ATOM 2647 C C . ASP B 1 148 ? -18.266 9.445 1.457 1 98.69 148 ASP B C 1
ATOM 2649 O O . ASP B 1 148 ? -18.297 10.016 2.553 1 98.69 148 ASP B O 1
ATOM 2653 N N . LEU B 1 149 ? -17.656 8.328 1.221 1 98.75 149 LEU B N 1
ATOM 2654 C CA . LEU B 1 149 ? -16.922 7.68 2.301 1 98.75 149 LEU B CA 1
ATOM 2655 C C . LEU B 1 149 ? -15.773 8.57 2.783 1 98.75 149 LEU B C 1
ATOM 2657 O O . LEU B 1 149 ? -15.547 8.688 3.988 1 98.75 149 LEU B O 1
ATOM 2661 N N . GLY B 1 150 ? -15.102 9.18 1.846 1 98.69 150 GLY B N 1
ATOM 2662 C CA . GLY B 1 150 ? -14.031 10.109 2.199 1 98.69 150 GLY B CA 1
ATOM 2663 C C . GLY B 1 150 ? -14.508 11.258 3.072 1 98.69 150 GLY B C 1
ATOM 2664 O O . GLY B 1 150 ? -13.812 11.656 4.012 1 98.69 150 GLY B O 1
ATOM 2665 N N . ARG B 1 151 ? -15.656 11.742 2.752 1 98.38 151 ARG B N 1
ATOM 2666 C CA . ARG B 1 151 ? -16.234 12.82 3.547 1 98.38 151 ARG B CA 1
ATOM 2667 C C . ARG B 1 151 ? -16.531 12.359 4.969 1 98.38 151 ARG B C 1
ATOM 2669 O O . ARG B 1 151 ? -16.219 13.055 5.934 1 98.38 151 ARG B O 1
ATOM 2676 N N . ILE B 1 152 ? -17.078 11.203 5.074 1 98.44 152 ILE B N 1
ATOM 2677 C CA . ILE B 1 152 ? -17.391 10.633 6.379 1 98.44 152 ILE B CA 1
ATOM 2678 C C . ILE B 1 152 ? -16.109 10.438 7.188 1 98.44 152 ILE B C 1
ATOM 2680 O O . ILE B 1 152 ? -16.031 10.867 8.344 1 98.44 152 ILE B O 1
ATOM 2684 N N . VAL B 1 153 ? -15.156 9.875 6.609 1 98.69 153 VAL B N 1
ATOM 2685 C CA . VAL B 1 153 ? -13.898 9.578 7.281 1 98.69 153 VAL B CA 1
ATOM 2686 C C . VAL B 1 153 ? -13.195 10.883 7.656 1 98.69 153 VAL B C 1
ATOM 2688 O O . VAL B 1 153 ? -12.703 11.031 8.773 1 98.69 153 VAL B O 1
ATOM 2691 N N . GLY B 1 154 ? -13.211 11.805 6.73 1 98.44 154 GLY B N 1
ATOM 2692 C CA . GLY B 1 154 ? -12.57 13.094 6.957 1 98.44 154 GLY B CA 1
ATOM 2693 C C . GLY B 1 154 ? -13.164 13.852 8.125 1 98.44 154 GLY B C 1
ATOM 2694 O O . GLY B 1 154 ? -12.484 14.656 8.766 1 98.44 154 GLY B O 1
ATOM 2695 N N . GLY B 1 155 ? -14.359 13.602 8.406 1 97.5 155 GLY B N 1
ATOM 2696 C CA . GLY B 1 155 ? -15.031 14.266 9.516 1 97.5 155 GLY B CA 1
ATOM 2697 C C . GLY B 1 155 ? -14.461 13.898 10.867 1 97.5 155 GLY B C 1
ATOM 2698 O O . GLY B 1 155 ? -14.68 14.609 11.852 1 97.5 155 GLY B O 1
ATOM 2699 N N . GLY B 1 156 ? -13.734 12.844 10.938 1 97.38 156 GLY B N 1
ATOM 2700 C CA . GLY B 1 156 ? -13.141 12.406 12.188 1 97.38 156 GLY B CA 1
ATOM 2701 C C . GLY B 1 156 ? -11.727 12.93 12.398 1 97.38 156 GLY B C 1
ATOM 2702 O O . GLY B 1 156 ? -11.102 12.648 13.422 1 97.38 156 GLY B O 1
ATOM 2703 N N . ALA B 1 157 ? -11.227 13.703 11.461 1 98.31 157 ALA B N 1
ATOM 2704 C CA . ALA B 1 157 ? -9.867 14.234 11.531 1 98.31 157 ALA B CA 1
ATOM 2705 C C . ALA B 1 157 ? -9.875 15.727 11.844 1 98.31 157 ALA B C 1
ATOM 2707 O O . ALA B 1 157 ? -10.812 16.438 11.484 1 98.31 157 ALA B O 1
ATOM 2708 N N . PRO B 1 158 ? -8.781 16.188 12.469 1 97.69 158 PRO B N 1
ATOM 2709 C CA . PRO B 1 158 ? -8.719 17.625 12.758 1 97.69 158 PRO B CA 1
ATOM 2710 C C . PRO B 1 158 ? -8.773 18.484 11.492 1 97.69 158 PRO B C 1
ATOM 2712 O O . PRO B 1 158 ? -9.344 19.578 11.516 1 97.69 158 PRO B O 1
ATOM 2715 N N . ARG B 1 159 ? -8.109 18.078 10.445 1 98.12 159 ARG B N 1
ATOM 2716 C CA . ARG B 1 159 ? -8.031 18.688 9.117 1 98.12 159 ARG B CA 1
ATOM 2717 C C . ARG B 1 159 ? -7.953 17.609 8.031 1 98.12 159 ARG B C 1
ATOM 2719 O O . ARG B 1 159 ? -7.586 16.469 8.305 1 98.12 159 ARG B O 1
ATOM 2726 N N . VAL B 1 160 ? -8.367 18.031 6.82 1 98.69 160 VAL B N 1
ATOM 2727 C CA . VAL B 1 160 ? -8.234 17.109 5.699 1 98.69 160 VAL B CA 1
ATOM 2728 C C . VAL B 1 160 ? -7.555 17.812 4.527 1 98.69 160 VAL B C 1
ATOM 2730 O O . VAL B 1 160 ? -7.883 18.953 4.203 1 98.69 160 VAL B O 1
ATOM 2733 N N . TRP B 1 161 ? -6.559 17.219 3.979 1 98.62 161 TRP B N 1
ATOM 2734 C CA . TRP B 1 161 ? -5.961 17.625 2.711 1 98.62 161 TRP B CA 1
ATOM 2735 C C . TRP B 1 161 ? -6.191 16.578 1.635 1 98.62 161 TRP B C 1
ATOM 2737 O O . TRP B 1 161 ? -5.848 15.406 1.819 1 98.62 161 TRP B O 1
ATOM 2747 N N . GLU B 1 162 ? -6.766 16.969 0.569 1 98.38 162 GLU B N 1
ATOM 2748 C CA . GLU B 1 162 ? -6.934 16.094 -0.589 1 98.38 162 GLU B CA 1
ATOM 2749 C C . GLU B 1 162 ? -5.848 16.344 -1.63 1 98.38 162 GLU B C 1
ATOM 2751 O O . GLU B 1 162 ? -5.699 17.453 -2.129 1 98.38 162 GLU B O 1
ATOM 2756 N N . VAL B 1 163 ? -5.121 15.305 -1.914 1 98.69 163 VAL B N 1
ATOM 2757 C CA . VAL B 1 163 ? -4.027 15.406 -2.879 1 98.69 163 VAL B CA 1
ATOM 2758 C C . VAL B 1 163 ? -4.363 14.586 -4.121 1 98.69 163 VAL B C 1
ATOM 2760 O O . VAL B 1 163 ? -4.582 13.375 -4.035 1 98.69 163 VAL B O 1
ATOM 2763 N N . PRO B 1 164 ? -4.348 15.227 -5.293 1 98.5 164 PRO B N 1
ATOM 2764 C CA . PRO B 1 164 ? -4.695 14.5 -6.516 1 98.5 164 PRO B CA 1
ATOM 2765 C C . PRO B 1 164 ? -3.592 13.555 -6.977 1 98.5 164 PRO B C 1
ATOM 2767 O O . PRO B 1 164 ? -2.482 13.586 -6.438 1 98.5 164 PRO B O 1
ATOM 2770 N N . TRP B 1 165 ? -3.941 12.742 -7.879 1 98.44 165 TRP B N 1
ATOM 2771 C CA . TRP B 1 165 ? -2.963 11.867 -8.516 1 98.44 165 TRP B CA 1
ATOM 2772 C C . TRP B 1 165 ? -1.84 12.68 -9.148 1 98.44 165 TRP B C 1
ATOM 2774 O O . TRP B 1 165 ? -2.098 13.648 -9.875 1 98.44 165 TRP B O 1
ATOM 2784 N N . VAL B 1 166 ? -0.664 12.305 -8.781 1 98 166 VAL B N 1
ATOM 2785 C CA . VAL B 1 166 ? 0.513 12.938 -9.367 1 98 166 VAL B CA 1
ATOM 2786 C C . VAL B 1 166 ? 1.295 11.914 -10.188 1 98 166 VAL B C 1
ATOM 2788 O O . VAL B 1 166 ? 2.01 11.078 -9.625 1 98 166 VAL B O 1
ATOM 2791 N N . GLU B 1 167 ? 1.222 12.039 -11.461 1 97.5 167 GLU B N 1
ATOM 2792 C CA . GLU B 1 167 ? 1.81 11.055 -12.359 1 97.5 167 GLU B CA 1
ATOM 2793 C C . GLU B 1 167 ? 3.318 10.953 -12.164 1 97.5 167 GLU B C 1
ATOM 2795 O O . GLU B 1 167 ? 3.885 9.859 -12.219 1 97.5 167 GLU B O 1
ATOM 2800 N N . ALA B 1 168 ? 3.941 12.047 -11.891 1 97.69 168 ALA B N 1
ATOM 2801 C CA . ALA B 1 168 ? 5.387 12.047 -11.672 1 97.69 168 ALA B CA 1
ATOM 2802 C C . ALA B 1 168 ? 5.762 11.156 -10.484 1 97.69 168 ALA B C 1
ATOM 2804 O O . ALA B 1 168 ? 6.781 10.469 -10.516 1 97.69 168 ALA B O 1
ATOM 2805 N N . TRP B 1 169 ? 4.965 11.188 -9.438 1 97.5 169 TRP B N 1
ATOM 2806 C CA . TRP B 1 169 ? 5.215 10.32 -8.281 1 97.5 169 TRP B CA 1
ATOM 2807 C C . TRP B 1 169 ? 5.074 8.852 -8.664 1 97.5 169 TRP B C 1
ATOM 2809 O O . TRP B 1 169 ? 5.867 8.016 -8.227 1 97.5 169 TRP B O 1
ATOM 2819 N N . ARG B 1 170 ? 4.117 8.508 -9.516 1 97.38 170 ARG B N 1
ATOM 2820 C CA . ARG B 1 170 ? 3.928 7.148 -10.016 1 97.38 170 ARG B CA 1
ATOM 2821 C C . ARG B 1 170 ? 5.188 6.637 -10.703 1 97.38 170 ARG B C 1
ATOM 2823 O O . ARG B 1 170 ? 5.539 5.461 -10.57 1 97.38 170 ARG B O 1
ATOM 2830 N N . LEU B 1 171 ? 5.844 7.551 -11.352 1 97.94 171 LEU B N 1
ATOM 2831 C CA . LEU B 1 171 ? 7.004 7.207 -12.164 1 97.94 171 LEU B CA 1
ATOM 2832 C C . LEU B 1 171 ? 8.289 7.289 -11.344 1 97.94 171 LEU B C 1
ATOM 2834 O O . LEU B 1 171 ? 9.383 7.16 -11.891 1 97.94 171 LEU B O 1
ATOM 2838 N N . GLY B 1 172 ? 8.117 7.602 -10.031 1 96.06 172 GLY B N 1
ATOM 2839 C CA . GLY B 1 172 ? 9.273 7.68 -9.148 1 96.06 172 GLY B CA 1
ATOM 2840 C C . GLY B 1 172 ? 10.047 8.977 -9.297 1 96.06 172 GLY B C 1
ATOM 2841 O O . GLY B 1 172 ? 11.242 9.031 -8.977 1 96.06 172 GLY B O 1
ATOM 2842 N N . GLN B 1 173 ? 9.352 9.953 -9.859 1 94.81 173 GLN B N 1
ATOM 2843 C CA . GLN B 1 173 ? 10.008 11.242 -10.07 1 94.81 173 GLN B CA 1
ATOM 2844 C C . GLN B 1 173 ? 9.672 12.219 -8.953 1 94.81 173 GLN B C 1
ATOM 2846 O O . GLN B 1 173 ? 8.516 12.352 -8.555 1 94.81 173 GLN B O 1
ATOM 2851 N N . GLY B 1 174 ? 10.711 12.797 -8.406 1 91 174 GLY B N 1
ATOM 2852 C CA . GLY B 1 174 ? 10.492 13.914 -7.5 1 91 174 GLY B CA 1
ATOM 2853 C C . GLY B 1 174 ? 10.148 15.203 -8.219 1 91 174 GLY B C 1
ATOM 2854 O O . GLY B 1 174 ? 10.625 15.453 -9.328 1 91 174 GLY B O 1
ATOM 2855 N N . LEU B 1 175 ? 9.273 16.016 -7.594 1 92.38 175 LEU B N 1
ATOM 2856 C CA . LEU B 1 175 ? 8.93 17.312 -8.156 1 92.38 175 LEU B CA 1
ATOM 2857 C C . LEU B 1 175 ? 9.312 18.438 -7.195 1 92.38 175 LEU B C 1
ATOM 2859 O O . LEU B 1 175 ? 9.148 18.297 -5.98 1 92.38 175 LEU B O 1
ATOM 2863 N N . ALA B 1 176 ? 9.828 19.484 -7.844 1 94.94 176 ALA B N 1
ATOM 2864 C CA . ALA B 1 176 ? 9.984 20.719 -7.078 1 94.94 176 ALA B CA 1
ATOM 2865 C C . ALA B 1 176 ? 8.633 21.234 -6.586 1 94.94 176 ALA B C 1
ATOM 2867 O O . ALA B 1 176 ? 7.602 20.953 -7.195 1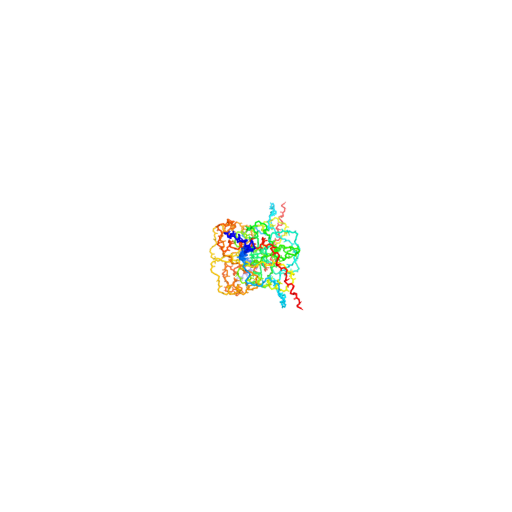 94.94 176 ALA B O 1
ATOM 2868 N N . HIS B 1 177 ? 8.742 21.922 -5.457 1 95.06 177 HIS B N 1
ATOM 2869 C CA . HIS B 1 177 ? 7.531 22.406 -4.809 1 95.06 177 HIS B CA 1
ATOM 2870 C C . HIS B 1 177 ? 6.652 23.172 -5.789 1 95.06 177 HIS B C 1
ATOM 2872 O O . HIS B 1 177 ? 5.438 22.984 -5.828 1 95.06 177 HIS B O 1
ATOM 2878 N N . ASP B 1 178 ? 7.262 23.984 -6.609 1 95.75 178 ASP B N 1
ATOM 2879 C CA . ASP B 1 178 ? 6.496 24.859 -7.492 1 95.75 178 ASP B CA 1
ATOM 2880 C C . ASP B 1 178 ? 5.906 24.078 -8.664 1 95.75 178 ASP B C 1
ATOM 2882 O O . ASP B 1 178 ? 5.07 24.594 -9.406 1 95.75 178 ASP B O 1
ATOM 2886 N N . ARG B 1 179 ? 6.254 22.828 -8.844 1 97.19 179 ARG B N 1
ATOM 2887 C CA . ARG B 1 179 ? 5.758 22 -9.945 1 97.19 179 ARG B CA 1
ATOM 2888 C C . ARG B 1 179 ? 4.668 21.047 -9.477 1 97.19 179 ARG B C 1
ATOM 2890 O O . ARG B 1 179 ? 4.055 20.344 -10.281 1 97.19 179 ARG B O 1
ATOM 2897 N N . LEU B 1 180 ? 4.453 21.047 -8.211 1 97.69 180 LEU B N 1
ATOM 2898 C CA . LEU B 1 180 ? 3.387 20.234 -7.648 1 97.69 180 LEU B CA 1
ATOM 2899 C C . LEU B 1 180 ? 2.021 20.859 -7.914 1 97.69 180 LEU B C 1
ATOM 2901 O O . LEU B 1 180 ? 1.911 22.078 -8.07 1 97.69 180 LEU B O 1
ATOM 2905 N N . PRO B 1 181 ? 1.017 19.984 -8 1 97.62 181 PRO B N 1
ATOM 2906 C CA . PRO B 1 181 ? -0.331 20.547 -8.031 1 97.62 181 PRO B CA 1
ATOM 2907 C C . PRO B 1 181 ? -0.626 21.438 -6.82 1 97.62 181 PRO B C 1
ATOM 2909 O O . PRO B 1 181 ? -0.068 21.219 -5.742 1 97.62 181 PRO B O 1
ATOM 2912 N N . ARG B 1 182 ? -1.507 22.359 -6.984 1 97.81 182 ARG B N 1
ATOM 2913 C CA . ARG B 1 182 ? -1.813 23.359 -5.969 1 97.81 182 ARG B CA 1
ATOM 2914 C C . ARG B 1 182 ? -2.211 22.703 -4.652 1 97.81 182 ARG B C 1
ATOM 2916 O O . ARG B 1 182 ? -1.814 23.156 -3.578 1 97.81 182 ARG B O 1
ATOM 2923 N N . GLN B 1 183 ? -2.992 21.656 -4.711 1 97.75 183 GLN B N 1
ATOM 2924 C CA . GLN B 1 183 ? -3.48 20.984 -3.508 1 97.75 183 GLN B CA 1
ATOM 2925 C C . GLN B 1 183 ? -2.332 20.375 -2.711 1 97.75 183 GLN B C 1
ATOM 2927 O O . GLN B 1 183 ? -2.332 20.422 -1.479 1 97.75 183 GLN B O 1
ATOM 2932 N N . ALA B 1 184 ? -1.37 19.828 -3.418 1 98.12 184 ALA B N 1
ATOM 2933 C CA . ALA B 1 184 ? -0.199 19.266 -2.752 1 98.12 184 ALA B CA 1
ATOM 2934 C C . ALA B 1 184 ? 0.657 20.359 -2.125 1 98.12 184 ALA B C 1
ATOM 2936 O O . ALA B 1 184 ? 1.155 20.203 -1.008 1 98.12 184 ALA B O 1
ATOM 2937 N N . ARG B 1 185 ? 0.78 21.453 -2.82 1 97.88 185 ARG B N 1
ATOM 2938 C CA . ARG B 1 185 ? 1.531 22.578 -2.277 1 97.88 185 ARG B CA 1
ATOM 2939 C C . ARG B 1 185 ? 0.875 23.109 -1.007 1 97.88 185 ARG B C 1
ATOM 2941 O O . ARG B 1 185 ? 1.558 23.391 -0.016 1 97.88 185 ARG B O 1
ATOM 2948 N N . ARG B 1 186 ? -0.412 23.219 -1.087 1 97.31 186 ARG B N 1
ATOM 2949 C CA . ARG B 1 186 ? -1.154 23.719 0.068 1 97.31 186 ARG B CA 1
ATOM 2950 C C . ARG B 1 186 ? -0.983 22.797 1.267 1 97.31 186 ARG B C 1
ATOM 2952 O O . ARG B 1 186 ? -0.803 23.25 2.395 1 97.31 186 ARG B O 1
ATOM 2959 N N . MET B 1 187 ? -1.05 21.547 1.008 1 97.88 187 MET B N 1
ATOM 2960 C CA . MET B 1 187 ? -0.845 20.562 2.068 1 97.88 187 MET B CA 1
ATOM 2961 C C . MET B 1 187 ? 0.521 20.734 2.721 1 97.88 187 MET B C 1
ATOM 2963 O O . MET B 1 187 ? 0.625 20.797 3.947 1 97.88 187 MET B O 1
ATOM 2967 N N . ILE B 1 188 ? 1.536 20.891 1.891 1 97.88 188 ILE B N 1
ATOM 2968 C CA . ILE B 1 188 ? 2.9 21.031 2.385 1 97.88 188 ILE B CA 1
ATOM 2969 C C . ILE B 1 188 ? 3.029 22.328 3.184 1 97.88 188 ILE B C 1
ATOM 2971 O O . ILE B 1 188 ? 3.568 22.328 4.293 1 97.88 188 ILE B O 1
ATOM 2975 N N . ASP B 1 189 ? 2.498 23.344 2.654 1 97.12 189 ASP B N 1
ATOM 2976 C CA . ASP B 1 189 ? 2.594 24.656 3.293 1 97.12 189 ASP B CA 1
ATOM 2977 C C . ASP B 1 189 ? 1.832 24.672 4.617 1 97.12 189 ASP B C 1
ATOM 2979 O O . ASP B 1 189 ? 2.33 25.203 5.617 1 97.12 189 ASP B O 1
ATOM 2983 N N . ASP B 1 190 ? 0.65 24.156 4.598 1 97.25 190 ASP B N 1
ATOM 2984 C CA . ASP B 1 190 ? -0.16 24.094 5.812 1 97.25 190 ASP B CA 1
ATOM 2985 C C . ASP B 1 190 ? 0.551 23.297 6.91 1 97.25 190 ASP B C 1
ATOM 2987 O O . ASP B 1 190 ? 0.66 23.766 8.047 1 97.25 190 ASP B O 1
ATOM 2991 N N . LEU B 1 191 ? 1.037 22.188 6.551 1 97.56 191 LEU B N 1
ATOM 2992 C CA . LEU B 1 191 ? 1.681 21.328 7.539 1 97.56 191 LEU B CA 1
ATOM 2993 C C . LEU B 1 191 ? 2.959 21.969 8.07 1 97.56 191 LEU B C 1
ATOM 2995 O O . LEU B 1 191 ? 3.24 21.906 9.266 1 97.56 191 LEU B O 1
ATOM 2999 N N . SER B 1 192 ? 3.701 22.578 7.184 1 95.69 192 SER B N 1
ATOM 3000 C CA . SER B 1 192 ? 4.914 23.281 7.605 1 95.69 192 SER B CA 1
ATOM 3001 C C . SER B 1 192 ? 4.602 24.391 8.586 1 95.69 192 SER B C 1
ATOM 3003 O O . SER B 1 192 ? 5.316 24.594 9.57 1 95.69 192 SER B O 1
ATOM 3005 N N . SER B 1 193 ? 3.525 25.062 8.336 1 94.75 193 SER B N 1
ATOM 3006 C CA . SER B 1 193 ? 3.107 26.141 9.219 1 94.75 193 SER B CA 1
ATOM 3007 C C . SER B 1 193 ? 2.635 25.609 10.57 1 94.75 193 SER B C 1
ATOM 3009 O O . SER B 1 193 ? 2.957 26.172 11.609 1 94.75 193 SER B O 1
ATOM 3011 N N . LEU B 1 194 ? 1.932 24.562 10.516 1 94.44 194 LEU B N 1
ATOM 3012 C CA . LEU B 1 194 ? 1.346 24 11.727 1 94.44 194 LEU B CA 1
ATOM 3013 C C . LEU B 1 194 ? 2.43 23.469 12.664 1 94.44 194 LEU B C 1
ATOM 3015 O O . LEU B 1 194 ? 2.289 23.531 13.891 1 94.44 194 LEU B O 1
ATOM 3019 N N . VAL B 1 195 ? 3.451 22.953 12.102 1 93.69 195 VAL B N 1
ATOM 3020 C CA . VAL B 1 195 ? 4.496 22.391 12.945 1 93.69 195 VAL B CA 1
ATOM 3021 C C . VAL B 1 195 ? 5.355 23.5 13.531 1 93.69 195 VAL B C 1
ATOM 3023 O O . VAL B 1 195 ? 5.977 23.328 14.586 1 93.69 195 VAL B O 1
ATOM 3026 N N . SER B 1 196 ? 5.5 24.609 12.93 1 87.19 196 SER B N 1
ATOM 3027 C CA . SER B 1 196 ? 6.273 25.75 13.43 1 87.19 196 SER B CA 1
ATOM 3028 C C . SER B 1 196 ? 5.516 26.5 14.523 1 87.19 196 SER B C 1
ATOM 3030 O O . SER B 1 196 ? 6.125 27.156 15.367 1 87.19 196 SER B O 1
ATOM 3032 N N . ASP B 1 197 ? 4.23 26.531 14.344 1 72.31 197 ASP B N 1
ATOM 3033 C CA . ASP B 1 197 ? 3.404 27.234 15.312 1 72.31 197 ASP B CA 1
ATOM 3034 C C . ASP B 1 197 ? 3.281 26.453 16.609 1 72.31 197 ASP B C 1
ATOM 3036 O O . ASP B 1 197 ? 2.557 25.453 16.672 1 72.31 197 ASP B O 1
ATOM 3040 N N . ARG B 1 198 ? 4.426 26.297 17.359 1 59.19 198 ARG B N 1
ATOM 3041 C CA . ARG B 1 198 ? 4.434 25.578 18.625 1 59.19 198 ARG B CA 1
ATOM 3042 C C . ARG B 1 198 ? 3.654 26.344 19.688 1 59.19 198 ARG B C 1
ATOM 3044 O O . ARG B 1 198 ? 3.887 26.172 20.891 1 59.19 198 ARG B O 1
ATOM 3051 N N . THR B 1 199 ? 2.797 27.25 19.188 1 49.53 199 THR B N 1
ATOM 3052 C CA . THR B 1 199 ? 2.227 28 20.297 1 49.53 199 THR B CA 1
ATOM 3053 C C . THR B 1 199 ? 1.414 27.094 21.219 1 49.53 199 THR B C 1
ATOM 3055 O O . THR B 1 199 ? 0.474 26.438 20.766 1 49.53 199 THR B O 1
ATOM 3058 N N . PRO B 1 200 ? 1.979 26.688 22.328 1 47.5 200 PRO B N 1
ATOM 3059 C CA . PRO B 1 200 ? 1.183 25.922 23.281 1 47.5 200 PRO B CA 1
ATOM 3060 C C . PRO B 1 200 ? -0.232 26.484 23.453 1 47.5 200 PRO B C 1
ATOM 3062 O O . PRO B 1 200 ? -0.443 27.688 23.344 1 47.5 200 PRO B O 1
ATOM 3065 N N . PRO B 1 201 ? -1.257 25.672 23.031 1 47.12 201 PRO B N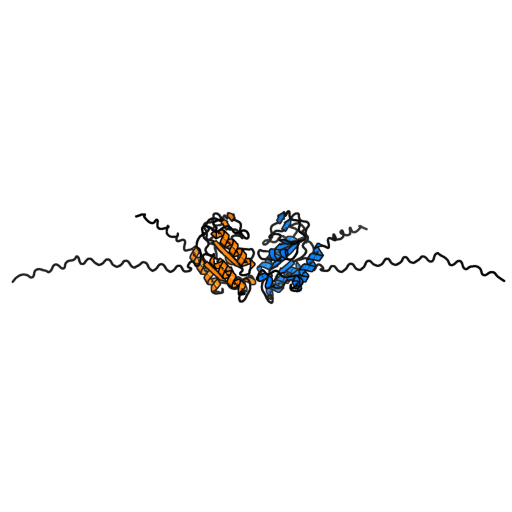 1
ATOM 3066 C CA . PRO B 1 201 ? -2.557 26.297 23.297 1 47.12 201 PRO B CA 1
ATOM 3067 C C . PRO B 1 201 ? -2.594 27.047 24.625 1 47.12 201 PRO B C 1
ATOM 3069 O O . PRO B 1 201 ? -1.833 26.719 25.531 1 47.12 201 PRO B O 1
ATOM 3072 N N . PRO B 1 202 ? -3.145 28.172 24.547 1 46.69 202 PRO B N 1
ATOM 3073 C CA . PRO B 1 202 ? -3.193 28.891 25.828 1 46.69 202 PRO B CA 1
ATOM 3074 C C . PRO B 1 202 ? -3.754 28.031 26.969 1 46.69 202 PRO B C 1
ATOM 3076 O O . PRO B 1 202 ? -4.551 27.125 26.719 1 46.69 202 PRO B O 1
ATOM 3079 N N . PRO B 1 203 ? -3.105 27.938 28.031 1 47.53 203 PRO B N 1
ATOM 3080 C CA . PRO B 1 203 ? -3.629 27.156 29.156 1 47.53 203 PRO B CA 1
ATOM 3081 C C . PRO B 1 203 ? -5.125 27.375 29.375 1 47.53 203 PRO B C 1
ATOM 3083 O O . PRO B 1 203 ? -5.656 28.438 29.047 1 47.53 203 PRO B O 1
ATOM 3086 N N . PRO B 1 204 ? -5.879 26.25 29.422 1 49.16 204 PRO B N 1
ATOM 3087 C CA . PRO B 1 204 ? -7.309 26.469 29.641 1 49.16 204 PRO B CA 1
ATOM 3088 C C . PRO B 1 204 ? -7.582 27.531 30.719 1 49.16 204 PRO B C 1
ATOM 3090 O O . PRO B 1 204 ? -6.785 27.703 31.641 1 49.16 204 PRO B O 1
ATOM 3093 N N . HIS B 1 205 ? -8.242 28.531 30.359 1 46.78 205 HIS B N 1
ATOM 3094 C CA . HIS B 1 205 ? -8.625 29.578 31.297 1 46.78 205 HIS B CA 1
ATOM 3095 C C . HIS B 1 205 ? -9.242 28.969 32.562 1 46.78 205 HIS B C 1
ATOM 3097 O O . HIS B 1 205 ? -10.203 28.219 32.5 1 46.78 205 HIS B O 1
ATOM 3103 N N . ARG B 1 206 ? -8.453 28.641 33.594 1 46.62 206 ARG B N 1
ATOM 3104 C CA . ARG B 1 206 ? -9.055 28.312 34.875 1 46.62 206 ARG B CA 1
ATOM 3105 C C . ARG B 1 206 ? -10.102 29.344 35.281 1 46.62 206 ARG B C 1
ATOM 3107 O O . ARG B 1 206 ? -9.781 30.531 35.438 1 46.62 206 ARG B O 1
ATOM 3114 N N . GLY B 1 207 ? -11.273 29.141 34.781 1 43.19 207 GLY B N 1
ATOM 3115 C CA . GLY B 1 207 ? -12.367 29.969 35.25 1 43.19 207 GLY B CA 1
ATOM 3116 C C . GLY B 1 207 ? -12.336 30.188 36.75 1 43.19 207 GLY B C 1
ATOM 3117 O O . GLY B 1 207 ? -12.266 29.234 37.531 1 43.19 207 GLY B O 1
ATOM 3118 N N . VAL B 1 208 ? -11.852 31.312 37.219 1 46.34 208 VAL B N 1
ATOM 3119 C CA . VAL B 1 208 ? -11.961 31.781 38.594 1 46.34 208 VAL B CA 1
ATOM 3120 C C . VAL B 1 208 ? -13.398 31.609 39.094 1 46.34 208 VAL B C 1
ATOM 3122 O O . VAL B 1 208 ? -14.344 32.062 38.438 1 46.34 208 VAL B O 1
ATOM 3125 N N . ARG B 1 209 ? -13.656 30.531 39.844 1 44.88 209 ARG B N 1
ATOM 3126 C CA . ARG B 1 209 ? -14.922 30.453 40.562 1 44.88 209 ARG B CA 1
ATOM 3127 C C . ARG B 1 209 ? -15.258 31.781 41.219 1 44.88 209 ARG B C 1
ATOM 3129 O O . ARG B 1 209 ? -14.422 32.375 41.906 1 44.88 209 ARG B O 1
ATOM 3136 N N . PRO B 1 210 ? -16.375 32.375 40.812 1 44.25 210 PRO B N 1
ATOM 3137 C CA . PRO B 1 210 ? -16.797 33.562 41.594 1 44.25 210 PRO B CA 1
ATOM 3138 C C . PRO B 1 210 ? -16.969 33.25 43.094 1 44.25 210 PRO B C 1
ATOM 3140 O O . PRO B 1 210 ? -17.234 32.094 43.469 1 44.25 210 PRO B O 1
#

Foldseek 3Di:
DDDPDPPPPPVPPPPPPDPPPPPDPPPPQLFAFPADQWADEPQDADPDLEFAADEDPDAFLEEEAELDPPQCQVVLQVQDPRYDYPPRHHHPPYQHAYEYGFELDPVRLVSLLNHLSNRNHCVRPIGRYPAYEHEYPDADDDDPVSVVSNVVSRNSIRHYQYAHDDVCVVVVHDDDLVPGPPSSNSVVVSVVSVSVCPPPPDPPPPPDDD/DDDPDPPPPPVPPPPPPDPPPPPDPPPPQLFAFPADQWADEPQDADPDLEFAADEDPDAFLEEEAELDPPQCQVVLQVQDPRYDYPPRHHHPPYQHAYEYGFELDPVRLVSLLNHLSNRNHCVRPIGRYPAYEHEYPDADDDDPVSVVSNVVSRNSIRHYQYAHDDVCVVVVHDDDLVPGPPSSNSVVVSVVSVSVCPPDPDPPPPPDDD